Protein AF-A0A820V576-F1 (afdb_monomer)

Foldseek 3Di:
DADPVRDPDPDPDDDADPPGDDDDDDDDPPDDDDDDQPCPVVVDPCCVPPPVVVPHDRRNVVPPDDDWDKDKDLFKDWDFDDCPDQFKHWDWDWDDPVAFTKIFIFTNCAPVDPFFDKWKKFKLFWFWFAQDFDPPVVLVVVLVVLLVVVVVVVVVVVVVVPDDDDDDDDDDDDDDDDDDDDDDDDDDDDDDDDDDDDDDDDDDDDDDDDDDDDDDDDDDDDPPPPPPPDDDDDDDDDDDDDDDDDDDDDDDDDDDDDDDDDDDDDDDDDDDDDDDDDDDDDDDDDPPPPPPVVLVSLLSLVVSFQKAKKKKWFAQPFDLQFKKWDKFFLPQGFDDPVPCPPPVPPVVRKDKDWDFDADPVRHTPDIDIAIRTDIDRSVVQLVQDPDNPVLVVCCNRTKMKMWMAGSNNQKIWIATPRHTGPDIDHHHHRTIIITIMIGGANRRGGMMMGQDDDPSHAGNVCSRDVVCSVVSPSRNTDDPSIGMIIMDSIDMDIDDPDDFDWDWDQPDPVVGIDIDTDDDDDFDWDQDVRSRDIHTQLRCVVVVPVVVVLLVVLVVLLVVLPPNPQVSLVVVCVVQPPVNLVCLQPDPSHDDSNNVSSVSNVCSNAPVVQVVQQVVCVPPFAADPDPLLVVQDDCDPPDPPVCCVPCVPPRDDGDPVSRRGDGDDDDDVVVVVVVD

Mean predicted aligned error: 17.61 Å

pLDDT: mean 70.85, std 24.47, range [21.89, 95.94]

Sequence (676 aa):
MLDNYGNETSFDGLDIDEIGFVPAITSFSGQKARFNFGQDVHSLKYFTSCGLQEGYEPFCVNMSKNATFWYSNFIPRFIPIKSNSSSFEVIRIGASRDDPPLIKLQSRLFGTLEKVEFEFLRLSLPISCHDKFVPRQVTLERRQIVLNEYLESHAEKHNFIFLSKPTTPSSNEQTESSTTDKSQSDSANPLVKFTDQSTSRKSPLSIMSENKSNAKSSTKKFNSFFQSLLKEQQPPTKRMVKLNIDPNTTNINQQNQLQSALKPPIKPSNNTMTGKSTNENDTEFNDQQTNDYEDDDIRIINEHVHDYYYAIRILPGQNPRSVFIGWVTSRFKPINRQYDTTINKLTKLIRHCTITQTGDDGSIVESIRRQDAYMFCAADLLDNIIDKENVTRHVVNGLLIGCLCDVSTGQLTFYVNGKESTQKFQVEPSTKLYPAVFVEPTVKEVLQFELGRIKNCLPLTAALFPSLIREERFIPQLPSRLHLQSLVHCHWSRVPNTNIRCQQLKLSDIRGWSVFVEDPVQMQAVYIPEEDQCTDILSLVESEDILNFCSNTLRLYNALCAQGNNRVSHEICKFVDEKQLMYCVKNAYLCGPIRIGVYDLLIALHFETHIKARSLTSTEFIIPLSDALQKSVLLHPKISIEQQQILSTSTYIPAMEQFLAVRPKLIKDEEYVNDN

Solvent-accessible surface area (backbone atoms only — not comparable to full-atom values): 43901 Å² total; per-residue (Å²): 120,62,52,102,85,67,42,70,72,88,77,79,89,76,82,80,56,100,81,70,90,75,97,79,86,88,81,61,94,92,66,85,87,86,89,80,54,26,60,52,65,87,77,44,90,61,41,79,80,53,35,55,82,76,70,56,77,52,84,27,56,89,45,96,61,82,86,81,51,72,43,82,35,68,69,45,44,74,41,74,69,48,91,85,47,74,56,49,46,80,47,79,44,70,56,54,98,90,42,57,12,31,43,38,38,31,41,61,47,59,88,78,51,100,71,66,70,76,43,49,35,32,45,53,59,47,46,69,26,36,79,64,65,48,60,66,66,60,52,52,50,52,50,51,50,55,52,48,55,48,54,50,59,50,53,56,58,58,64,71,69,78,80,84,82,89,82,84,88,84,85,88,83,88,83,91,77,91,79,90,80,89,77,89,79,90,84,85,87,86,86,91,79,91,77,89,88,80,89,84,88,83,86,87,85,91,85,89,83,90,88,89,84,89,87,82,88,83,92,86,89,82,87,82,72,83,84,78,81,82,84,88,88,84,84,88,79,91,76,87,81,83,84,83,84,86,84,89,81,81,89,87,80,88,81,89,84,89,85,80,92,84,85,87,89,80,86,86,78,90,83,89,82,89,80,91,80,92,82,90,81,91,77,93,74,92,84,81,78,77,64,64,66,61,55,56,60,47,55,66,51,50,82,72,52,53,36,32,24,38,31,36,37,37,33,66,80,37,57,44,79,42,31,31,46,40,36,30,34,73,76,55,58,67,83,80,61,97,81,64,88,70,74,87,47,62,74,74,62,47,54,70,50,76,52,67,48,58,48,99,86,66,49,79,79,46,76,49,66,46,61,30,53,56,62,45,43,48,41,61,60,58,70,73,46,90,65,60,77,69,54,60,66,45,41,75,82,20,46,41,41,35,42,36,38,28,32,44,58,28,40,36,42,36,24,52,77,86,43,80,51,92,66,68,47,67,57,63,60,56,40,49,37,19,54,29,41,36,36,41,68,73,30,45,56,35,36,30,41,33,43,38,71,55,93,99,43,42,30,44,62,47,75,69,31,66,65,48,62,73,67,74,54,85,66,59,64,75,56,86,84,61,43,58,20,38,59,39,55,64,44,85,40,69,53,74,94,73,76,76,61,73,49,78,44,78,76,42,93,85,75,37,71,48,74,51,68,85,66,87,81,88,83,63,65,47,73,39,80,64,64,68,45,73,42,52,59,70,51,34,78,81,38,59,70,60,40,51,50,53,29,51,50,34,48,48,52,28,64,61,18,48,97,59,35,59,74,53,29,59,58,48,44,77,77,54,43,69,69,57,53,52,48,56,73,70,41,85,75,56,53,68,62,51,50,53,29,52,53,51,30,53,37,35,62,74,40,44,54,59,50,50,56,45,58,71,47,62,86,56,83,48,65,72,96,45,79,63,52,82,74,53,71,55,100,60,76,94,65,61,81,86,52,56,82,78,45,82,79,64,84,80,82,81,58,78,89,56,60,68,54,68,70,84,77,88,81,57,72,78,54,59,68,74,77,106

Nearest PDB structures (foldseek):
  8uxm-assembly1_B  TM=9.440E-01  e=7.535E-42  Homo sapiens
  8uxc-assembly1_A  TM=9.413E-01  e=1.300E-41  Homo sapiens
  8uxf-assembly1_A  TM=9.386E-01  e=2.125E-41  Homo sapiens
  7u9t-assembly1_D  TM=9.395E-01  e=4.562E-41  Homo sapiens
  8sep-assembly1_B  TM=9.283E-01  e=5.993E-41  Oryctolagus cuniculus

Structure (mmCIF, N/CA/C/O backbone):
data_AF-A0A820V576-F1
#
_entry.id   AF-A0A820V576-F1
#
loop_
_atom_site.group_PDB
_atom_site.id
_atom_site.type_symbol
_atom_site.label_atom_id
_atom_site.label_alt_id
_atom_site.label_comp_id
_atom_site.label_asym_id
_atom_site.label_entity_id
_atom_site.label_seq_id
_atom_site.pdbx_PDB_ins_code
_atom_site.Cartn_x
_atom_site.Cartn_y
_atom_site.Cartn_z
_atom_site.occupancy
_atom_site.B_iso_or_equiv
_atom_site.auth_seq_id
_atom_site.auth_comp_id
_atom_site.auth_asym_id
_atom_site.auth_atom_id
_atom_site.pdbx_PDB_model_num
ATOM 1 N N . MET A 1 1 ? -37.479 22.098 -8.803 1.00 82.94 1 MET A N 1
ATOM 2 C CA . MET A 1 1 ? -37.045 22.407 -10.187 1.00 82.94 1 MET A CA 1
ATOM 3 C C . MET A 1 1 ? -37.990 21.665 -11.104 1.00 82.94 1 MET A C 1
ATOM 5 O O . MET A 1 1 ? -38.432 20.602 -10.699 1.00 82.94 1 MET A O 1
ATOM 9 N N . LEU A 1 2 ? -38.313 22.222 -12.266 1.00 91.62 2 LEU A N 1
ATOM 10 C CA . LEU A 1 2 ? -39.186 21.570 -13.240 1.00 91.62 2 LEU A CA 1
ATOM 11 C C . LEU A 1 2 ? -38.383 21.288 -14.507 1.00 91.62 2 LEU A C 1
ATOM 13 O O . LEU A 1 2 ? -37.490 22.073 -14.845 1.00 91.62 2 LEU A O 1
ATOM 17 N N . ASP A 1 3 ? -38.681 20.182 -15.180 1.00 90.31 3 ASP A N 1
ATOM 18 C CA . ASP A 1 3 ? -38.164 19.935 -16.524 1.00 90.31 3 ASP A CA 1
ATOM 19 C C . ASP A 1 3 ? -38.818 20.885 -17.552 1.00 90.31 3 ASP A C 1
ATOM 21 O O . ASP A 1 3 ? -39.698 21.693 -17.236 1.00 90.31 3 ASP A O 1
ATOM 25 N N . ASN A 1 4 ? -38.401 20.788 -18.816 1.00 91.81 4 ASN A N 1
ATOM 2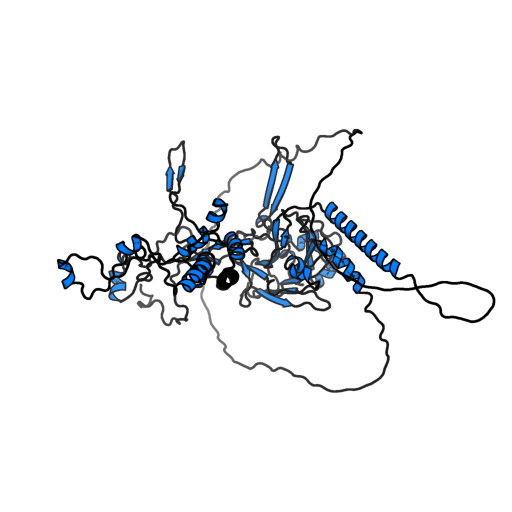6 C CA . ASN A 1 4 ? -38.972 21.603 -19.894 1.00 91.81 4 ASN A CA 1
ATOM 27 C C . ASN A 1 4 ? -40.466 21.312 -20.157 1.00 91.81 4 ASN A C 1
ATOM 29 O O . ASN A 1 4 ? -41.111 22.084 -20.864 1.00 91.81 4 ASN A O 1
ATOM 33 N N . TYR A 1 5 ? -41.003 20.216 -19.615 1.00 89.62 5 TYR A N 1
ATOM 34 C CA . TYR A 1 5 ? -42.398 19.794 -19.732 1.00 89.62 5 TYR A CA 1
ATOM 35 C C . TYR A 1 5 ? -43.234 20.143 -18.489 1.00 89.62 5 TYR A C 1
ATOM 37 O O . TYR A 1 5 ? -44.443 19.928 -18.495 1.00 89.62 5 TYR A O 1
ATOM 45 N N . GLY A 1 6 ? -42.622 20.725 -17.452 1.00 91.44 6 GLY A N 1
ATOM 46 C CA . GLY A 1 6 ? -43.287 21.078 -16.201 1.00 91.44 6 GLY A CA 1
ATOM 47 C C . GLY A 1 6 ? -43.384 19.939 -15.180 1.00 91.44 6 GLY A C 1
ATOM 48 O O . GLY A 1 6 ? -44.109 20.093 -14.202 1.00 91.44 6 GLY A O 1
ATOM 49 N N . ASN A 1 7 ? -42.674 18.824 -15.369 1.00 89.62 7 ASN A N 1
ATOM 50 C CA . ASN A 1 7 ? -42.642 17.718 -14.413 1.00 89.62 7 ASN A CA 1
ATOM 51 C C . ASN A 1 7 ? -41.648 17.986 -13.276 1.00 89.62 7 ASN A C 1
ATOM 53 O O . ASN A 1 7 ? -40.548 18.500 -13.492 1.00 89.62 7 ASN A O 1
ATOM 57 N N . GLU A 1 8 ? -42.020 17.573 -12.064 1.00 89.00 8 GLU A N 1
ATOM 58 C CA . GLU A 1 8 ? -41.170 17.641 -10.865 1.00 89.00 8 GLU A CA 1
ATOM 59 C C . GLU A 1 8 ? -40.175 16.468 -10.778 1.00 89.00 8 GLU A C 1
ATOM 61 O O . GLU A 1 8 ? -39.090 16.598 -10.206 1.00 89.00 8 GLU A O 1
ATOM 66 N N . THR A 1 9 ? -40.511 15.327 -11.384 1.00 88.00 9 THR A N 1
ATOM 67 C CA . THR A 1 9 ? -39.683 14.116 -11.410 1.00 88.00 9 THR A CA 1
ATOM 68 C C . THR A 1 9 ? -38.524 14.273 -12.389 1.00 88.00 9 THR A C 1
ATOM 70 O O . THR A 1 9 ? -38.716 14.254 -13.602 1.00 88.00 9 THR A O 1
ATOM 73 N N . SER A 1 10 ? -37.302 14.409 -11.866 1.00 87.38 10 SER A N 1
ATOM 74 C CA . SER A 1 10 ? -36.096 14.536 -12.705 1.00 87.38 10 SER A CA 1
ATOM 75 C C . SER A 1 10 ? -35.637 13.205 -13.310 1.00 87.38 10 SER A C 1
ATOM 77 O O . SER A 1 10 ? -35.085 13.190 -14.406 1.00 87.38 10 SER A O 1
ATOM 79 N N . PHE A 1 11 ? -35.855 12.098 -12.598 1.00 88.12 11 PHE A N 1
ATOM 80 C CA . PHE A 1 11 ? -35.521 10.741 -13.028 1.00 88.12 11 PHE 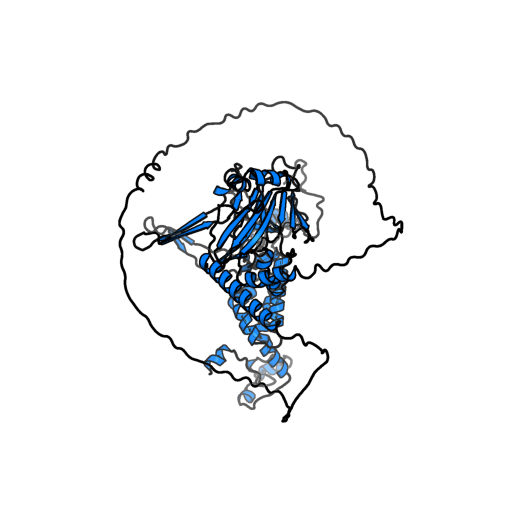A CA 1
ATOM 81 C C . PHE A 1 11 ? -36.650 9.801 -12.591 1.00 88.12 11 PHE A C 1
ATOM 83 O O . PHE A 1 11 ? -37.148 9.941 -11.474 1.00 88.12 11 PHE A O 1
ATOM 90 N N . ASP A 1 12 ? -37.035 8.863 -13.455 1.00 85.12 12 ASP A N 1
ATOM 91 C CA . ASP A 1 12 ? -38.032 7.819 -13.188 1.00 85.12 12 ASP A CA 1
ATOM 92 C C . ASP A 1 12 ? -37.556 6.489 -13.802 1.00 85.12 12 ASP A C 1
ATOM 94 O O . ASP A 1 12 ? -36.749 6.495 -14.734 1.00 85.12 12 ASP A O 1
ATOM 98 N N . GLY A 1 13 ? -38.016 5.357 -13.262 1.00 84.25 13 GLY A N 1
ATOM 99 C CA . GLY A 1 13 ? -37.659 4.016 -13.744 1.00 84.25 13 GLY A CA 1
ATOM 100 C C . GLY A 1 13 ? -36.211 3.592 -13.470 1.00 84.25 13 GLY A C 1
ATOM 101 O O . GLY A 1 13 ? -35.621 2.883 -14.280 1.00 84.25 13 GLY A O 1
ATOM 102 N N . LEU A 1 14 ? -35.615 4.050 -12.363 1.00 83.06 14 LEU A N 1
ATOM 103 C CA . LEU A 1 14 ? -34.275 3.619 -11.956 1.00 83.06 14 LEU A CA 1
ATOM 104 C C . LEU A 1 14 ? -34.316 2.189 -11.407 1.00 83.06 14 LEU A C 1
ATOM 106 O O . LEU A 1 14 ? -35.020 1.922 -10.430 1.00 83.06 14 LEU A O 1
ATOM 110 N N . ASP A 1 15 ? -33.516 1.301 -11.993 1.00 81.50 15 ASP A N 1
ATOM 111 C CA . ASP A 1 15 ? -33.280 -0.033 -11.447 1.00 81.50 15 ASP A CA 1
ATOM 112 C C . ASP A 1 15 ? -32.506 0.102 -10.130 1.00 81.50 15 ASP A C 1
ATOM 114 O O . ASP A 1 15 ? -31.374 0.591 -10.084 1.00 81.50 15 ASP A O 1
ATOM 118 N N . ILE A 1 16 ? -33.149 -0.279 -9.028 1.00 78.00 16 ILE A N 1
ATOM 119 C CA . ILE A 1 16 ? -32.513 -0.300 -7.714 1.00 78.00 16 ILE A CA 1
ATOM 120 C C . ILE A 1 16 ? -31.730 -1.609 -7.624 1.00 78.00 16 ILE A C 1
ATOM 122 O O . ILE A 1 16 ? -32.269 -2.638 -7.216 1.00 78.00 16 ILE A O 1
ATOM 126 N N . ASP A 1 17 ? -30.460 -1.570 -8.020 1.00 71.06 17 ASP A N 1
ATOM 127 C CA . ASP A 1 17 ? -29.518 -2.647 -7.715 1.00 71.06 17 ASP A CA 1
ATOM 128 C C . ASP A 1 17 ? -29.365 -2.804 -6.186 1.00 71.06 17 ASP A C 1
ATOM 130 O O . ASP A 1 17 ? -29.556 -1.853 -5.421 1.00 71.06 17 ASP A O 1
ATOM 134 N N . GLU A 1 18 ? -28.942 -3.988 -5.723 1.00 64.75 18 GLU A N 1
ATOM 135 C CA . GLU A 1 18 ? -28.775 -4.334 -4.293 1.00 64.75 18 GLU A CA 1
ATOM 136 C C . GLU A 1 18 ? -27.846 -3.380 -3.498 1.00 64.75 18 GLU A C 1
ATOM 138 O O . GLU A 1 18 ? -27.818 -3.416 -2.269 1.00 64.75 18 GLU A O 1
ATOM 143 N N . ILE A 1 19 ? -27.084 -2.519 -4.181 1.00 70.12 19 ILE A N 1
ATOM 144 C CA . ILE A 1 19 ? -25.998 -1.693 -3.628 1.00 70.12 19 ILE A CA 1
ATOM 145 C C . ILE A 1 19 ? -26.483 -0.290 -3.189 1.00 70.12 19 ILE A C 1
ATOM 147 O O . ILE A 1 19 ? -25.833 0.359 -2.367 1.00 70.12 19 ILE A O 1
ATOM 151 N N . GLY A 1 20 ? -27.652 0.168 -3.656 1.00 84.31 20 GLY A N 1
ATOM 152 C CA . GLY A 1 20 ? -28.227 1.472 -3.291 1.00 84.31 20 GLY A CA 1
ATOM 153 C C . GLY A 1 20 ? -27.478 2.694 -3.855 1.00 84.31 20 GLY A C 1
ATOM 154 O O . GLY A 1 20 ? -26.559 2.577 -4.663 1.00 84.31 20 GLY A O 1
ATOM 155 N N . PHE A 1 21 ? -27.885 3.901 -3.438 1.00 87.69 21 PHE A N 1
ATOM 156 C CA . PHE A 1 21 ? -27.331 5.173 -3.927 1.00 87.69 21 PHE A CA 1
ATOM 157 C C . PHE A 1 21 ? -26.520 5.907 -2.853 1.00 87.69 21 PHE A C 1
ATOM 159 O O . PHE A 1 21 ? -26.910 5.959 -1.686 1.00 87.69 21 PHE A O 1
ATOM 166 N N . VAL A 1 22 ? -25.421 6.547 -3.265 1.00 89.00 22 VAL A N 1
ATOM 167 C CA . VAL A 1 22 ? -24.575 7.382 -2.397 1.00 89.00 22 VAL A CA 1
ATOM 168 C C . VAL A 1 22 ? -24.539 8.817 -2.935 1.00 89.00 22 VAL A C 1
ATOM 170 O O . VAL A 1 22 ? -24.369 9.004 -4.142 1.00 89.00 22 VAL A O 1
ATOM 173 N N . PRO A 1 23 ? -24.657 9.850 -2.077 1.00 91.75 23 PRO A N 1
ATOM 174 C CA . PRO A 1 23 ? -24.503 11.234 -2.510 1.00 91.75 23 PRO A CA 1
ATOM 175 C C . PRO A 1 23 ? -23.112 11.489 -3.109 1.00 91.75 23 PRO A C 1
ATOM 177 O O . PRO A 1 23 ? -22.096 11.330 -2.432 1.00 91.75 23 PRO A O 1
ATOM 180 N N . ALA A 1 24 ? -23.069 11.935 -4.363 1.00 92.00 24 ALA A N 1
ATOM 181 C CA . ALA A 1 24 ? -21.835 12.245 -5.079 1.00 92.00 24 ALA A CA 1
ATOM 182 C C . ALA A 1 24 ? -21.803 13.713 -5.519 1.00 92.00 24 ALA A C 1
ATOM 184 O O . ALA A 1 24 ? -22.835 14.318 -5.809 1.00 92.00 24 ALA A O 1
ATOM 185 N N . ILE A 1 25 ? -20.602 14.292 -5.588 1.00 90.88 25 ILE A N 1
ATOM 186 C CA . ILE A 1 25 ? -20.394 15.634 -6.132 1.00 90.88 25 ILE A CA 1
ATOM 187 C C . ILE A 1 25 ? -19.070 15.730 -6.884 1.00 90.88 25 ILE A C 1
ATOM 189 O O . ILE A 1 25 ? -18.063 15.140 -6.496 1.00 90.88 25 ILE A O 1
ATOM 193 N N . THR A 1 26 ? -19.063 16.541 -7.937 1.00 92.12 26 THR A N 1
ATOM 194 C CA . THR A 1 26 ? -17.856 16.968 -8.642 1.00 92.12 26 THR A CA 1
ATOM 195 C C . THR A 1 26 ? -17.697 18.478 -8.491 1.00 92.12 26 THR A C 1
ATOM 197 O O . THR A 1 26 ? -18.644 19.230 -8.698 1.00 92.12 26 THR A O 1
ATOM 200 N N . SER A 1 27 ? -16.499 18.924 -8.114 1.00 89.38 27 SER A N 1
ATOM 201 C CA . SER A 1 27 ? -16.153 20.342 -7.968 1.00 89.38 27 SER A CA 1
ATOM 202 C C . SER A 1 27 ? -15.006 20.683 -8.909 1.00 89.38 27 SER A C 1
ATOM 204 O O . SER A 1 27 ? -14.040 19.928 -9.009 1.00 89.38 27 SER A O 1
ATOM 206 N N . PHE A 1 28 ? -15.082 21.842 -9.562 1.00 89.19 28 PHE A N 1
ATOM 207 C CA . PHE A 1 28 ? -14.022 22.334 -10.442 1.00 89.19 28 PHE A CA 1
ATOM 208 C C . PHE A 1 28 ? -13.021 23.222 -9.695 1.00 89.19 28 PHE A C 1
ATOM 210 O O . PHE A 1 28 ? -13.239 23.636 -8.552 1.00 89.19 28 PHE A O 1
ATOM 217 N N . SER A 1 29 ? -11.899 23.518 -10.355 1.00 89.69 29 SER A N 1
ATOM 218 C CA . SER A 1 29 ? -10.821 24.335 -9.793 1.00 89.69 29 SER A CA 1
ATOM 219 C C . SER A 1 29 ? -11.336 25.692 -9.297 1.00 89.69 29 SER A C 1
ATOM 221 O O . SER A 1 29 ? -12.000 26.424 -10.027 1.00 89.69 29 SER A O 1
ATOM 223 N N . GLY A 1 30 ? -11.032 26.021 -8.039 1.00 92.38 30 GLY A N 1
ATOM 224 C CA . GLY A 1 30 ? -11.414 27.286 -7.402 1.00 92.38 30 GLY A CA 1
ATOM 225 C C . GLY A 1 30 ? -12.833 27.338 -6.821 1.00 92.38 30 GLY A C 1
ATOM 226 O O . GLY A 1 30 ? -13.154 28.302 -6.125 1.00 92.38 30 GLY A O 1
ATOM 227 N N . GLN A 1 31 ? -13.669 26.320 -7.041 1.00 94.75 31 GLN A N 1
ATOM 228 C CA . GLN A 1 31 ? -14.997 26.253 -6.432 1.00 94.75 31 GLN A CA 1
ATOM 229 C C . GLN A 1 31 ? -14.912 25.844 -4.957 1.00 94.75 31 GLN A C 1
ATOM 231 O O . GLN A 1 31 ? -14.046 25.072 -4.543 1.00 94.75 31 GLN A O 1
ATOM 236 N N . LYS A 1 32 ? -15.823 26.387 -4.146 1.00 92.69 32 LYS A N 1
ATOM 237 C CA . LYS A 1 32 ? -15.954 26.067 -2.723 1.00 92.69 32 LYS A CA 1
ATOM 238 C C . LYS A 1 32 ? -17.393 25.673 -2.443 1.00 92.69 32 LYS A C 1
ATOM 240 O O . LYS A 1 32 ? -18.310 26.414 -2.786 1.00 92.69 32 LYS A O 1
ATOM 245 N N . ALA A 1 33 ? -17.570 24.539 -1.782 1.00 90.25 33 ALA A N 1
ATOM 246 C CA . ALA A 1 33 ? -18.868 24.035 -1.368 1.00 90.25 33 ALA A CA 1
ATOM 247 C C . ALA A 1 33 ? -18.826 23.642 0.112 1.00 90.25 33 ALA A C 1
ATOM 249 O O . ALA A 1 33 ? -17.780 23.253 0.636 1.00 90.25 33 ALA A O 1
ATOM 250 N N . ARG A 1 34 ? -19.971 23.762 0.789 1.00 90.69 34 ARG A N 1
ATOM 251 C CA . ARG A 1 34 ? -20.174 23.267 2.152 1.00 90.69 34 ARG A CA 1
ATOM 252 C C . ARG A 1 34 ? -21.275 22.223 2.116 1.00 90.69 34 ARG A C 1
ATOM 254 O O . ARG A 1 34 ? -22.391 22.531 1.709 1.00 90.69 34 ARG A O 1
ATOM 261 N N . PHE A 1 35 ? -20.957 21.023 2.580 1.00 89.00 35 PHE A N 1
ATOM 262 C CA . PHE A 1 35 ? -21.889 19.904 2.601 1.00 89.00 35 PHE A CA 1
ATOM 263 C C . PHE A 1 35 ? -22.555 19.777 3.962 1.00 89.00 35 PHE A C 1
ATOM 265 O O . PHE A 1 35 ? -21.909 19.946 4.998 1.00 89.00 35 PHE A O 1
ATOM 272 N N . ASN A 1 36 ? -23.852 19.493 3.943 1.00 92.44 36 ASN A N 1
ATOM 273 C CA . ASN A 1 36 ? -24.643 19.240 5.132 1.00 92.44 36 ASN A CA 1
ATOM 274 C C . ASN A 1 36 ? -25.590 18.067 4.862 1.00 92.44 36 ASN A C 1
ATOM 276 O O . ASN A 1 36 ? -26.509 18.198 4.061 1.00 92.44 36 ASN A O 1
ATOM 280 N N . PHE A 1 37 ? -25.349 16.941 5.533 1.00 92.06 37 PHE A N 1
ATOM 281 C CA . PHE A 1 37 ? -26.146 15.714 5.406 1.00 92.06 37 PHE A CA 1
ATOM 282 C C . PHE A 1 37 ? -27.248 15.603 6.466 1.00 92.06 37 PHE A C 1
ATOM 284 O O . PHE A 1 37 ? -27.888 14.563 6.584 1.00 92.06 37 PHE A O 1
ATOM 291 N N . GLY A 1 38 ? -27.469 16.663 7.250 1.00 91.69 38 GLY A N 1
ATOM 292 C CA . GLY A 1 38 ? -28.553 16.711 8.227 1.00 91.69 38 GLY A CA 1
ATOM 293 C C . GLY A 1 38 ? -28.302 15.883 9.483 1.00 91.69 38 GLY A C 1
ATOM 294 O O . GLY A 1 38 ? -29.246 15.338 10.037 1.00 91.69 38 GLY A O 1
ATOM 295 N N . GLN A 1 39 ? -27.044 15.795 9.934 1.00 91.75 39 GLN A N 1
ATOM 296 C CA . GLN A 1 39 ? -26.726 15.244 11.260 1.00 91.75 39 GLN A CA 1
ATOM 297 C C . GLN A 1 39 ? -27.325 16.114 12.376 1.00 91.75 39 GLN A C 1
ATOM 299 O O . GLN A 1 39 ? -27.797 15.606 13.384 1.00 91.75 39 GLN A O 1
ATOM 304 N N . ASP A 1 40 ? -27.334 17.433 12.168 1.00 91.56 40 ASP A N 1
ATOM 305 C CA . ASP A 1 40 ? -28.150 18.368 12.936 1.00 91.56 40 ASP A CA 1
ATOM 306 C C . ASP A 1 40 ? -29.284 18.873 12.039 1.00 91.56 40 ASP A C 1
ATOM 308 O O . ASP A 1 40 ? -29.039 19.583 11.058 1.00 91.56 40 ASP A O 1
ATOM 312 N N . VAL A 1 41 ? -30.526 18.521 12.366 1.00 89.62 41 VAL A N 1
ATOM 313 C CA . VAL A 1 41 ? -31.709 18.916 11.588 1.00 89.62 41 VAL A CA 1
ATOM 314 C C . VAL A 1 41 ? -31.876 20.439 11.572 1.00 89.62 41 VAL A C 1
ATOM 316 O O . VAL A 1 41 ? -32.280 21.000 10.555 1.00 89.62 41 VAL A O 1
ATOM 319 N N . HIS A 1 42 ? -31.480 21.140 12.640 1.00 90.25 42 HIS A N 1
ATOM 320 C CA . HIS A 1 42 ? -31.589 22.601 12.721 1.00 90.25 42 HIS A CA 1
ATOM 321 C C . HIS A 1 42 ? -30.625 23.329 11.783 1.00 90.25 42 HIS A C 1
ATOM 323 O O . HIS A 1 42 ? -30.854 24.478 11.405 1.00 90.25 42 HIS A O 1
ATOM 329 N N . SER A 1 43 ? -29.555 22.658 11.361 1.00 92.50 43 SER A N 1
ATOM 330 C CA . SER A 1 43 ? -28.600 23.213 10.407 1.00 92.50 43 SER A CA 1
ATOM 331 C C . SER A 1 43 ? -29.120 23.217 8.957 1.00 92.50 43 SER A C 1
ATOM 333 O O . SER A 1 43 ? -28.517 23.858 8.085 1.00 92.50 43 SER A O 1
ATOM 335 N N . LEU A 1 44 ? -30.232 22.521 8.673 1.00 93.31 44 LEU A N 1
ATOM 336 C CA . LEU A 1 44 ? -30.856 22.456 7.352 1.00 93.31 44 LEU A CA 1
ATOM 337 C C . LEU A 1 44 ? -31.780 23.659 7.121 1.00 93.31 44 LEU A C 1
ATOM 339 O O . LEU A 1 44 ? -32.840 23.783 7.725 1.00 93.31 44 LEU A O 1
ATOM 343 N N . LYS A 1 45 ? -31.406 24.532 6.181 1.00 91.62 45 LYS A N 1
ATOM 344 C CA . LYS A 1 45 ? -32.115 25.803 5.940 1.00 91.62 45 LYS A CA 1
ATOM 345 C C . LYS A 1 45 ? -33.514 25.658 5.332 1.00 91.62 45 LYS A C 1
ATOM 347 O O . LYS A 1 45 ? -34.367 26.489 5.612 1.00 91.62 45 LYS A O 1
ATOM 352 N N . TYR A 1 46 ? -33.726 24.653 4.481 1.00 91.62 46 TYR A N 1
ATOM 353 C CA . TYR A 1 46 ? -34.945 24.510 3.665 1.00 91.62 46 TYR A CA 1
ATOM 354 C C . TYR A 1 46 ? -35.702 23.196 3.917 1.00 91.62 46 TYR A C 1
ATOM 356 O O . TYR A 1 46 ? -36.683 22.903 3.240 1.00 91.62 46 TYR A O 1
ATOM 364 N N . PHE A 1 47 ? -35.262 22.389 4.888 1.00 93.94 47 PHE A N 1
ATOM 365 C CA . PHE A 1 47 ? -35.846 21.069 5.146 1.00 93.94 47 PHE A CA 1
ATOM 366 C C . PHE A 1 47 ? -37.280 21.147 5.685 1.00 93.94 47 PHE A C 1
ATOM 368 O O . PHE A 1 47 ? -38.131 20.363 5.280 1.00 93.94 47 PHE A O 1
ATOM 375 N N . THR A 1 48 ? -37.578 22.135 6.531 1.00 90.31 48 THR A N 1
ATOM 376 C CA . THR A 1 48 ? -38.927 22.350 7.081 1.00 90.31 48 THR A CA 1
ATOM 377 C C . THR A 1 48 ? -39.947 22.790 6.031 1.00 90.31 48 THR A C 1
ATOM 379 O O . THR A 1 48 ? -41.142 22.605 6.242 1.00 90.31 48 THR A O 1
ATOM 382 N N . SER A 1 49 ? -39.490 23.371 4.917 1.00 88.62 49 SER A N 1
ATOM 383 C CA . SER A 1 49 ? -40.357 23.901 3.861 1.00 88.62 49 SER A CA 1
ATOM 384 C C . SER A 1 49 ? -40.791 22.848 2.845 1.00 88.62 49 SER A C 1
ATOM 386 O O . SER A 1 49 ? -41.912 22.938 2.363 1.00 88.62 49 SER A O 1
ATOM 388 N N . CYS A 1 50 ? -39.928 21.882 2.516 1.00 87.00 50 CYS A N 1
ATOM 389 C CA . CYS A 1 50 ? -40.211 20.872 1.485 1.00 87.00 50 CYS A CA 1
ATOM 390 C C . CYS A 1 50 ? -40.134 19.447 2.052 1.00 87.00 50 CYS A C 1
ATOM 392 O O . CYS A 1 50 ? -41.113 18.715 2.046 1.00 87.00 50 CYS A O 1
ATOM 394 N N . GLY A 1 51 ? -38.993 19.074 2.643 1.00 89.25 51 GLY A N 1
ATOM 395 C CA . GLY A 1 51 ? -38.734 17.682 3.024 1.00 89.25 51 GLY A CA 1
ATOM 396 C C . GLY A 1 51 ? -39.607 17.155 4.165 1.00 89.25 51 GLY A C 1
ATOM 397 O O . GLY A 1 51 ? -40.092 16.031 4.094 1.00 89.25 51 GLY A O 1
ATOM 398 N N . LEU A 1 52 ? -39.839 17.958 5.209 1.00 90.88 52 LEU A N 1
ATOM 399 C CA . LEU A 1 52 ? -40.543 17.488 6.408 1.00 90.88 52 LEU A CA 1
ATOM 400 C C . LEU A 1 52 ? -42.024 17.173 6.149 1.00 90.88 52 LEU A C 1
ATOM 402 O O . LEU A 1 52 ? -42.549 16.213 6.702 1.00 90.88 52 LEU A O 1
ATOM 406 N N . GLN A 1 53 ? -42.699 17.983 5.328 1.00 89.31 53 GLN A N 1
ATOM 407 C CA . GLN A 1 53 ? -44.123 17.794 5.021 1.00 89.31 53 GLN A CA 1
ATOM 408 C C . GLN A 1 53 ? -44.349 16.603 4.084 1.00 89.31 53 GLN A C 1
ATOM 410 O O . GLN A 1 53 ? -45.362 15.920 4.192 1.00 89.31 53 GLN A O 1
ATOM 415 N N . GLU A 1 54 ? -43.382 16.341 3.206 1.00 91.94 54 GLU A N 1
ATOM 416 C CA . GLU A 1 54 ? -43.384 15.227 2.256 1.00 91.94 54 GLU A CA 1
ATOM 417 C C . GLU A 1 54 ? -42.901 13.902 2.883 1.00 91.94 54 GLU A C 1
ATOM 419 O O . GLU A 1 54 ? -42.986 12.854 2.250 1.00 91.94 54 GLU A O 1
ATOM 424 N N . GLY A 1 55 ? -42.425 13.924 4.135 1.00 93.25 55 GLY A N 1
ATOM 425 C CA . GLY A 1 55 ? -41.977 12.729 4.856 1.00 93.25 55 GLY A CA 1
ATOM 426 C C . GLY A 1 55 ? -40.547 12.280 4.531 1.00 93.25 55 GLY A C 1
ATOM 427 O O . GLY A 1 55 ? -40.203 11.128 4.785 1.00 93.25 55 GLY A O 1
ATOM 428 N N . TYR A 1 56 ? -39.702 13.162 3.989 1.00 93.69 56 TYR A N 1
ATOM 429 C CA . TYR A 1 56 ? -38.288 12.862 3.758 1.00 93.69 56 TYR A CA 1
ATOM 430 C C . TYR A 1 56 ? -37.482 12.866 5.059 1.00 93.69 56 TYR A C 1
ATOM 432 O O . TYR A 1 56 ? -37.630 13.752 5.902 1.00 93.69 56 TYR A O 1
ATOM 440 N N . GLU A 1 57 ? -36.536 11.935 5.168 1.00 92.94 57 GLU A N 1
ATOM 441 C CA . GLU A 1 57 ? -35.574 11.876 6.269 1.00 92.94 57 GLU A CA 1
ATOM 442 C C . GLU A 1 57 ? -34.179 12.351 5.821 1.00 92.94 57 GLU A C 1
ATOM 444 O O . GLU A 1 57 ? -33.703 11.961 4.749 1.00 92.94 57 GLU A O 1
ATOM 449 N N . PRO A 1 58 ? -33.478 13.186 6.615 1.00 93.12 58 PRO A N 1
ATOM 450 C CA . PRO A 1 58 ? -32.101 13.561 6.312 1.00 93.12 58 PRO A CA 1
ATOM 451 C C . PRO A 1 58 ? -31.137 12.371 6.393 1.00 93.12 58 PRO A C 1
ATOM 453 O O . PRO A 1 58 ? -31.224 11.546 7.298 1.00 93.12 58 PRO A O 1
ATOM 456 N N . PHE A 1 59 ? -30.139 12.341 5.505 1.00 92.62 59 PHE A N 1
ATOM 457 C CA . PHE A 1 59 ? -29.210 11.212 5.355 1.00 92.62 59 PHE A CA 1
ATOM 458 C C . PHE A 1 59 ? -28.489 10.806 6.655 1.00 92.62 59 PHE A C 1
ATOM 460 O O . PHE A 1 59 ? -28.344 9.621 6.943 1.00 92.62 59 PHE A O 1
ATOM 467 N N . CYS A 1 60 ? -28.055 11.777 7.464 1.00 94.00 60 CYS A N 1
ATOM 468 C CA . CYS A 1 60 ? -27.333 11.524 8.714 1.00 94.00 60 CYS A CA 1
ATOM 469 C C . CYS A 1 60 ? -28.193 11.656 9.982 1.00 94.00 60 CYS A C 1
ATOM 471 O O . CYS A 1 60 ? -27.618 11.745 11.065 1.00 94.00 60 CYS A O 1
ATOM 473 N N . VAL A 1 61 ? -29.531 11.672 9.893 1.00 93.25 61 VAL A N 1
ATOM 474 C CA . VAL A 1 61 ? -30.399 11.960 11.057 1.00 93.25 61 VAL A CA 1
ATOM 475 C C . VAL A 1 61 ? -30.201 10.971 12.213 1.00 93.25 61 VAL A C 1
ATOM 477 O O . VAL A 1 61 ? -30.143 11.367 13.374 1.00 93.25 61 VAL A O 1
ATOM 480 N N . ASN A 1 62 ? -30.000 9.692 11.889 1.00 92.88 62 ASN A N 1
ATOM 481 C CA . ASN A 1 62 ? -29.794 8.616 12.863 1.00 92.88 62 ASN A CA 1
ATOM 482 C C . ASN A 1 62 ? -28.305 8.305 13.111 1.00 92.88 62 ASN A C 1
ATOM 484 O O . ASN A 1 62 ? -27.969 7.333 13.792 1.00 92.88 62 ASN A O 1
ATOM 488 N N . MET A 1 63 ? -27.385 9.099 12.552 1.00 93.31 63 MET A N 1
ATOM 489 C CA . MET A 1 63 ? -25.948 8.869 12.692 1.00 93.31 63 MET A CA 1
ATOM 490 C C . MET A 1 63 ? -25.382 9.635 13.892 1.00 93.31 63 MET A C 1
ATOM 492 O O . MET A 1 63 ? -25.298 10.859 13.897 1.00 93.31 63 MET A O 1
ATOM 496 N N . SER A 1 64 ? -24.883 8.905 14.893 1.00 90.38 64 SER A N 1
ATOM 497 C CA . SER A 1 64 ? -24.139 9.499 16.019 1.00 90.38 64 SER A CA 1
ATOM 498 C C . SER A 1 64 ? -22.729 9.963 15.636 1.00 90.38 64 SER A C 1
ATOM 500 O O . SER A 1 64 ? -22.092 10.718 16.370 1.00 90.38 64 SER A O 1
ATOM 502 N N . LYS A 1 65 ? -22.226 9.505 14.486 1.00 89.75 65 LYS A N 1
ATOM 503 C CA . LYS A 1 65 ? -20.886 9.786 13.967 1.00 89.75 65 LYS A CA 1
ATOM 504 C C . LYS A 1 65 ? -20.981 10.624 12.703 1.00 89.75 65 LYS A C 1
ATOM 506 O O . LYS A 1 65 ? -21.935 10.504 11.941 1.00 89.75 65 LYS A O 1
ATOM 511 N N . ASN A 1 66 ? -19.948 11.419 12.456 1.00 89.44 66 ASN A N 1
ATOM 512 C CA . ASN A 1 66 ? -19.867 12.205 11.233 1.00 89.44 66 ASN A CA 1
ATOM 513 C C . ASN A 1 66 ? -19.701 11.266 10.032 1.00 89.44 66 ASN A C 1
ATOM 515 O O . ASN A 1 66 ? -18.937 10.297 10.095 1.00 89.44 66 ASN A O 1
ATOM 519 N N . ALA A 1 67 ? -20.385 11.583 8.932 1.00 90.19 67 ALA A N 1
ATOM 520 C CA . ALA A 1 67 ? -20.229 10.852 7.683 1.00 90.19 67 ALA A CA 1
ATOM 521 C C . ALA A 1 67 ? -18.783 10.945 7.176 1.00 90.19 67 ALA A C 1
ATOM 523 O O . ALA A 1 67 ? -18.157 12.008 7.202 1.00 90.19 67 ALA A O 1
ATOM 524 N N . THR A 1 68 ? -18.254 9.815 6.717 1.00 91.38 68 THR A N 1
ATOM 525 C CA . THR A 1 68 ? -16.914 9.725 6.136 1.00 91.38 68 THR A CA 1
ATOM 526 C C . THR A 1 68 ? -16.965 10.043 4.651 1.00 91.38 68 THR A C 1
ATOM 528 O O . THR A 1 68 ? -17.814 9.513 3.939 1.00 91.38 68 THR A O 1
ATOM 531 N N . PHE A 1 69 ? -16.026 10.857 4.180 1.00 91.94 69 PHE A N 1
ATOM 532 C CA . PHE A 1 69 ? -15.940 11.241 2.775 1.00 91.94 69 PHE A CA 1
ATOM 533 C C . PHE A 1 69 ? -14.858 10.461 2.043 1.00 91.94 69 PHE A C 1
ATOM 535 O O . PHE A 1 69 ? -13.829 10.103 2.621 1.00 91.94 69 PHE A O 1
ATOM 542 N N . TRP A 1 70 ? -15.074 10.296 0.745 1.00 93.06 70 TRP A N 1
ATOM 543 C CA . TRP A 1 70 ? -14.099 9.782 -0.203 1.00 93.06 70 TRP A CA 1
ATOM 544 C C . TRP A 1 70 ? -13.873 10.820 -1.292 1.00 93.06 70 TRP A C 1
ATOM 546 O O . TRP A 1 70 ? -14.785 11.565 -1.655 1.00 93.06 70 TRP A O 1
ATOM 556 N N . TYR A 1 71 ? -12.644 10.901 -1.786 1.00 92.94 71 TYR A N 1
ATOM 557 C CA . TYR A 1 71 ? -12.285 11.801 -2.870 1.00 92.94 71 TYR A CA 1
ATOM 558 C C . TYR A 1 71 ? -11.466 11.070 -3.928 1.00 92.94 71 TYR A C 1
ATOM 560 O O . TYR A 1 71 ? -10.755 10.105 -3.640 1.00 92.94 71 TYR A O 1
ATOM 568 N N . SER A 1 72 ? -11.555 11.566 -5.158 1.00 92.31 72 SER A N 1
ATOM 569 C CA . SER A 1 72 ? -10.703 11.144 -6.261 1.00 92.31 72 SER A CA 1
ATOM 570 C C . SER A 1 72 ? -9.282 11.665 -6.034 1.00 92.31 72 SER A C 1
ATOM 572 O O . SER A 1 72 ? -9.018 12.867 -6.136 1.00 92.31 72 SER A O 1
ATOM 574 N N . ASN A 1 73 ? -8.366 10.767 -5.698 1.00 90.19 73 ASN A N 1
ATOM 575 C CA . ASN A 1 73 ? -6.956 11.060 -5.533 1.00 90.19 73 ASN A CA 1
ATOM 576 C C . ASN A 1 73 ? -6.229 10.907 -6.871 1.00 90.19 73 ASN A C 1
ATOM 578 O O . ASN A 1 73 ? -6.243 9.843 -7.484 1.00 90.19 73 ASN A O 1
ATOM 582 N N . PHE A 1 74 ? -5.571 11.982 -7.301 1.00 88.56 74 PHE A N 1
ATOM 583 C CA . PHE A 1 74 ? -4.839 12.058 -8.568 1.00 88.56 74 PHE A CA 1
ATOM 584 C C . PHE A 1 74 ? -3.359 11.665 -8.441 1.00 88.56 74 PHE A C 1
ATOM 586 O O . PHE A 1 74 ? -2.564 11.894 -9.353 1.00 88.56 74 PHE A O 1
ATOM 593 N N . ILE A 1 75 ? -2.951 11.126 -7.288 1.00 87.75 75 ILE A N 1
ATOM 594 C CA . ILE A 1 75 ? -1.623 10.540 -7.132 1.00 87.75 75 ILE A CA 1
ATOM 595 C C . ILE A 1 75 ? -1.634 9.187 -7.852 1.00 87.75 75 ILE A C 1
ATOM 597 O O . ILE A 1 75 ? -2.386 8.301 -7.452 1.00 87.75 75 ILE A O 1
ATOM 601 N N . PRO A 1 76 ? -0.807 8.993 -8.891 1.00 88.00 76 PRO A N 1
ATOM 602 C CA . PRO A 1 76 ? -0.848 7.766 -9.665 1.00 88.00 76 PRO A CA 1
ATOM 603 C C . PRO A 1 76 ? -0.355 6.576 -8.832 1.00 88.00 76 PRO A C 1
ATOM 605 O O . PRO A 1 76 ? 0.632 6.685 -8.092 1.00 88.00 76 PRO A O 1
ATOM 608 N N . ARG A 1 77 ? -1.033 5.436 -8.974 1.00 88.69 77 ARG A N 1
ATOM 609 C CA . ARG A 1 77 ? -0.716 4.180 -8.282 1.00 88.69 77 ARG A CA 1
ATOM 610 C C . ARG A 1 77 ? -0.795 3.016 -9.262 1.00 88.69 77 ARG A C 1
ATOM 612 O O . ARG A 1 77 ? -1.662 2.984 -10.127 1.00 88.69 77 ARG A O 1
ATOM 619 N N . PHE A 1 78 ? 0.110 2.056 -9.124 1.00 90.81 78 PHE A N 1
ATOM 620 C CA . PHE A 1 78 ? 0.045 0.813 -9.885 1.00 90.81 78 PHE A CA 1
ATOM 621 C C . PHE A 1 78 ? -1.014 -0.113 -9.291 1.00 90.81 78 PHE A C 1
ATOM 623 O O . PHE A 1 78 ? -1.017 -0.349 -8.085 1.00 90.81 78 PHE A O 1
ATOM 630 N N . ILE A 1 79 ? -1.904 -0.619 -10.140 1.00 88.69 79 ILE A N 1
ATOM 631 C CA . ILE A 1 79 ? -3.009 -1.502 -9.767 1.00 88.69 79 ILE A CA 1
ATOM 632 C C . ILE A 1 79 ? -2.950 -2.754 -10.658 1.00 88.69 79 ILE A C 1
ATOM 634 O O . ILE A 1 79 ? -2.629 -2.641 -11.846 1.00 88.69 79 ILE A O 1
ATOM 638 N N . PRO A 1 80 ? -3.235 -3.956 -10.124 1.00 89.00 80 PRO A N 1
ATOM 639 C CA . PRO A 1 80 ? -3.297 -5.178 -10.922 1.00 89.00 80 PRO A CA 1
ATOM 640 C C . PRO A 1 80 ? -4.279 -5.054 -12.094 1.00 89.00 80 PRO A C 1
ATOM 642 O O . PRO A 1 80 ? -5.409 -4.591 -11.923 1.00 89.00 80 PRO A O 1
ATOM 645 N N . ILE A 1 81 ? -3.870 -5.509 -13.280 1.00 86.00 81 ILE A N 1
ATOM 646 C CA . ILE A 1 81 ? -4.756 -5.541 -14.449 1.00 86.00 81 ILE A CA 1
ATOM 647 C C . ILE A 1 81 ? -5.788 -6.655 -14.241 1.00 86.00 81 ILE A C 1
ATOM 649 O O . ILE A 1 81 ? -5.449 -7.839 -14.229 1.00 86.00 81 ILE A O 1
ATOM 653 N N . LYS A 1 82 ? -7.058 -6.279 -14.064 1.00 79.81 82 LYS A N 1
ATOM 654 C CA . LYS A 1 82 ? -8.176 -7.229 -13.959 1.00 79.81 82 LYS A CA 1
ATOM 655 C C . LYS A 1 82 ? -8.532 -7.784 -15.344 1.00 79.81 82 LYS A C 1
ATOM 657 O O . LYS A 1 82 ? -8.455 -7.062 -16.335 1.00 79.81 82 LYS A O 1
ATOM 662 N N . SER A 1 83 ? -9.018 -9.024 -15.418 1.00 69.00 83 SER A N 1
ATOM 663 C CA . SER A 1 83 ? -9.417 -9.669 -16.687 1.00 69.00 83 SER A CA 1
ATOM 664 C C . SER A 1 83 ? -10.516 -8.911 -17.453 1.00 69.00 83 SER A C 1
ATOM 666 O O . SER A 1 83 ? -10.589 -8.978 -18.682 1.00 69.00 83 SER A O 1
ATOM 668 N N . ASN A 1 84 ? -11.326 -8.127 -16.736 1.00 66.06 84 ASN A N 1
ATOM 669 C CA . ASN A 1 84 ? -12.387 -7.287 -17.298 1.00 66.06 84 ASN A CA 1
ATOM 670 C C . ASN A 1 84 ? -11.909 -5.871 -17.665 1.00 66.06 84 ASN A C 1
ATOM 672 O O . ASN A 1 84 ? -12.737 -5.006 -17.938 1.00 66.06 84 ASN A O 1
ATOM 676 N N . SER A 1 85 ? -10.600 -5.593 -17.640 1.00 71.69 85 SER A N 1
ATOM 677 C CA . SER A 1 85 ? -10.105 -4.263 -17.997 1.00 71.69 85 SER A CA 1
ATOM 678 C C . SER A 1 85 ? -10.353 -3.958 -19.480 1.00 71.69 85 SER A C 1
ATOM 680 O O . SER A 1 85 ? -10.255 -4.839 -20.341 1.00 71.69 85 SER A O 1
ATOM 682 N N . SER A 1 86 ? -10.690 -2.703 -19.775 1.00 64.44 86 SER A N 1
ATOM 683 C CA . SER A 1 86 ? -10.947 -2.223 -21.136 1.00 64.44 86 SER A CA 1
ATOM 684 C C . SER A 1 86 ? -9.669 -2.030 -21.954 1.00 64.44 86 SER A C 1
ATOM 686 O O . SER A 1 86 ? -9.732 -2.064 -23.178 1.00 64.44 86 SER A O 1
ATOM 688 N N . SER A 1 87 ? -8.519 -1.834 -21.298 1.00 74.88 87 SER A N 1
ATOM 689 C CA . SER A 1 87 ? -7.284 -1.417 -21.971 1.00 74.88 87 SER A CA 1
ATOM 690 C C . SER A 1 87 ? -6.400 -2.578 -22.421 1.00 74.88 87 SER A C 1
ATOM 692 O O . SER A 1 87 ? -5.971 -2.625 -23.578 1.00 74.88 87 SER A O 1
ATOM 694 N N . PHE A 1 88 ? -6.155 -3.545 -21.530 1.00 84.56 88 PHE A N 1
ATOM 695 C CA . PHE A 1 88 ? -5.174 -4.608 -21.746 1.00 84.56 88 PHE A CA 1
ATOM 696 C C . PHE A 1 88 ? -5.677 -5.985 -21.314 1.00 84.56 88 PHE A C 1
ATOM 698 O O . PHE A 1 88 ? -6.399 -6.149 -20.331 1.00 84.56 88 PHE A O 1
ATOM 705 N N . GLU A 1 89 ? -5.227 -6.994 -22.047 1.00 86.81 89 GLU A N 1
ATOM 706 C CA . GLU A 1 89 ? -5.401 -8.400 -21.734 1.00 86.81 89 GLU A CA 1
ATOM 707 C C . GLU A 1 89 ? -4.037 -9.034 -21.473 1.00 86.81 89 GLU A C 1
ATOM 709 O O . GLU A 1 89 ? -3.087 -8.865 -22.242 1.00 86.81 89 GLU A O 1
ATOM 714 N N . VAL A 1 90 ? -3.938 -9.750 -20.356 1.00 88.88 90 VAL A N 1
ATOM 715 C CA . VAL A 1 90 ? -2.704 -10.397 -19.909 1.00 88.88 90 VAL A CA 1
ATOM 716 C C . VAL A 1 90 ? -2.894 -11.904 -19.991 1.00 88.88 90 VAL A C 1
ATOM 718 O O . VAL A 1 90 ? -3.756 -12.462 -19.316 1.00 88.88 90 VAL A O 1
ATOM 721 N N . ILE A 1 91 ? -2.061 -12.564 -20.791 1.00 89.00 91 ILE A N 1
ATOM 722 C CA . ILE A 1 91 ? -2.078 -14.013 -20.987 1.00 89.00 91 ILE A CA 1
ATOM 723 C C . ILE A 1 91 ? -0.826 -14.595 -20.338 1.00 89.00 91 ILE A C 1
ATOM 725 O O . ILE A 1 91 ? 0.293 -14.168 -20.621 1.00 89.00 91 ILE A O 1
ATOM 729 N N . ARG A 1 92 ? -1.004 -15.582 -19.464 1.00 88.62 92 ARG A N 1
ATOM 730 C CA . ARG A 1 92 ? 0.098 -16.293 -18.809 1.00 88.62 92 ARG A CA 1
ATOM 731 C C . ARG A 1 92 ? 0.331 -17.625 -19.502 1.00 88.62 92 ARG A C 1
ATOM 733 O O . ARG A 1 92 ? -0.615 -18.389 -19.671 1.00 88.62 92 ARG A O 1
ATOM 740 N N . ILE A 1 93 ? 1.577 -17.904 -19.863 1.00 87.69 93 ILE A N 1
ATOM 741 C CA . ILE A 1 93 ? 1.978 -19.157 -20.499 1.00 87.69 93 ILE A CA 1
ATOM 742 C C . ILE A 1 93 ? 3.034 -19.815 -19.607 1.00 87.69 93 ILE A C 1
ATOM 744 O O . ILE A 1 93 ? 3.993 -19.169 -19.179 1.00 87.69 93 ILE A O 1
ATOM 748 N N . GLY A 1 94 ? 2.803 -21.082 -19.258 1.00 81.56 94 GLY A N 1
ATOM 749 C CA . GLY A 1 94 ? 3.731 -21.874 -18.452 1.00 81.56 94 GLY A CA 1
ATOM 750 C C . GLY A 1 94 ? 5.022 -22.200 -19.204 1.00 81.56 94 GLY A C 1
ATOM 751 O O . GLY A 1 94 ? 5.125 -21.964 -20.405 1.00 81.56 94 GLY A O 1
ATOM 752 N N . ALA A 1 95 ? 6.000 -22.753 -18.489 1.00 79.44 95 ALA A N 1
ATOM 753 C CA . ALA A 1 95 ? 7.244 -23.211 -19.098 1.00 79.44 95 ALA A CA 1
ATOM 754 C C . ALA A 1 95 ? 6.985 -24.386 -20.060 1.00 79.44 95 ALA A C 1
ATOM 756 O O . ALA A 1 95 ? 6.206 -25.289 -19.744 1.00 79.44 95 ALA A O 1
ATOM 757 N N . SER A 1 96 ? 7.658 -24.373 -21.208 1.00 78.88 96 SER A N 1
ATOM 758 C CA . SER A 1 96 ? 7.749 -25.491 -22.151 1.00 78.88 96 SER A CA 1
ATOM 759 C C . SER A 1 96 ? 9.188 -26.026 -22.176 1.00 78.88 96 SER A C 1
ATOM 761 O O . SER A 1 96 ? 10.070 -25.468 -21.528 1.00 78.88 96 SER A O 1
ATOM 763 N N . ARG A 1 97 ? 9.447 -27.115 -22.912 1.00 71.00 97 ARG A N 1
ATOM 764 C CA . ARG A 1 97 ? 10.802 -27.683 -23.055 1.00 71.00 97 ARG A CA 1
ATOM 765 C C . ARG A 1 97 ? 11.779 -26.688 -23.696 1.00 71.00 97 ARG A C 1
ATOM 767 O O . ARG A 1 97 ? 12.931 -26.635 -23.282 1.00 71.00 97 ARG A O 1
ATOM 774 N N . ASP A 1 98 ? 11.290 -25.905 -24.657 1.00 74.69 98 ASP A N 1
ATOM 775 C CA . ASP A 1 98 ? 12.109 -24.984 -25.454 1.00 74.69 98 ASP A CA 1
ATOM 776 C C . ASP A 1 98 ? 11.922 -23.508 -25.055 1.00 74.69 98 ASP A C 1
ATOM 778 O O . ASP A 1 98 ? 12.822 -22.699 -25.269 1.00 74.69 98 ASP A O 1
ATOM 782 N N . ASP A 1 99 ? 10.791 -23.163 -24.422 1.00 78.50 99 ASP A N 1
ATOM 783 C CA . ASP A 1 99 ? 10.431 -21.782 -24.078 1.00 78.50 99 ASP A CA 1
ATOM 784 C C . ASP A 1 99 ? 10.296 -21.574 -22.558 1.00 78.50 99 ASP A C 1
ATOM 786 O O . ASP A 1 99 ? 9.592 -22.341 -21.884 1.00 78.50 99 ASP A O 1
ATOM 790 N N . PRO A 1 100 ? 10.905 -20.511 -21.992 1.00 83.25 100 PRO A N 1
ATOM 791 C CA . PRO A 1 100 ? 10.726 -20.161 -20.589 1.00 83.25 100 PRO A CA 1
ATOM 792 C C . PRO A 1 100 ? 9.288 -19.687 -20.317 1.00 83.25 100 PRO A C 1
ATOM 794 O O . PRO A 1 100 ? 8.582 -19.254 -21.232 1.00 83.25 100 PRO A O 1
ATOM 797 N N . PRO A 1 101 ? 8.839 -19.701 -19.050 1.00 86.50 101 PRO A N 1
ATOM 798 C CA . PRO A 1 101 ? 7.537 -19.152 -18.705 1.00 86.50 101 PRO A CA 1
ATOM 799 C C . PRO A 1 101 ? 7.457 -17.669 -19.069 1.00 86.50 101 PRO A C 1
ATOM 801 O O . PRO A 1 101 ? 8.390 -16.894 -18.818 1.00 86.50 101 PRO A O 1
ATOM 804 N N . LEU A 1 102 ? 6.310 -17.266 -19.613 1.00 88.69 102 LEU A N 1
ATOM 805 C CA . LEU A 1 102 ? 6.139 -15.917 -20.130 1.00 88.69 102 LEU A CA 1
ATOM 806 C C . LEU A 1 102 ? 4.769 -15.311 -19.825 1.00 88.69 102 LEU A C 1
ATOM 808 O O . LEU A 1 102 ? 3.765 -16.000 -19.621 1.00 88.69 102 LEU A O 1
ATOM 812 N N . ILE A 1 103 ? 4.736 -13.980 -19.794 1.00 91.25 103 ILE A N 1
ATOM 813 C CA . ILE A 1 103 ? 3.518 -13.181 -19.652 1.00 91.25 103 ILE A CA 1
ATOM 814 C C . ILE A 1 103 ? 3.359 -12.350 -20.923 1.00 91.25 103 ILE A C 1
ATOM 816 O O . ILE A 1 103 ? 4.115 -11.407 -21.156 1.00 91.25 103 ILE A O 1
ATOM 820 N N . LYS A 1 104 ? 2.373 -12.697 -21.751 1.00 90.94 104 LYS A N 1
ATOM 821 C CA . LYS A 1 104 ? 2.050 -11.994 -22.994 1.00 90.94 104 LYS A CA 1
ATOM 822 C C . LYS A 1 104 ? 1.047 -10.873 -22.733 1.00 90.94 104 LYS A C 1
ATOM 824 O O . LYS A 1 104 ? 0.038 -11.079 -22.061 1.00 90.94 104 LYS A O 1
ATOM 829 N N . LEU A 1 105 ? 1.321 -9.703 -23.303 1.00 91.00 105 LEU A N 1
ATOM 830 C CA . LEU A 1 105 ? 0.475 -8.518 -23.225 1.00 91.00 105 LEU A CA 1
ATOM 831 C C . LEU A 1 105 ? -0.198 -8.245 -24.575 1.00 91.00 105 LEU A C 1
ATOM 833 O O . LEU A 1 105 ? 0.477 -8.052 -25.592 1.00 91.00 105 LEU A O 1
ATOM 837 N N . GLN A 1 106 ? -1.527 -8.181 -24.571 1.00 89.19 106 GLN A N 1
ATOM 838 C CA . GLN A 1 106 ? -2.334 -7.804 -25.729 1.00 89.19 106 GLN A CA 1
ATOM 839 C C . GLN A 1 106 ? -3.148 -6.540 -25.431 1.00 89.19 106 GLN A C 1
ATOM 841 O O . GLN A 1 106 ? -3.771 -6.423 -24.379 1.00 89.19 106 GLN A O 1
ATOM 846 N N . SER A 1 107 ? -3.146 -5.583 -26.357 1.00 86.25 107 SER A N 1
ATOM 847 C CA . SER A 1 107 ? -3.964 -4.374 -26.268 1.00 86.25 107 SER A CA 1
ATOM 848 C C . SER A 1 107 ? -5.373 -4.644 -26.795 1.00 86.25 107 SER A C 1
ATOM 850 O O . SER A 1 107 ? -5.539 -5.194 -27.887 1.00 86.25 107 SER A O 1
ATOM 852 N N . ARG A 1 108 ? -6.392 -4.230 -26.032 1.00 81.88 108 ARG A N 1
ATOM 853 C CA . ARG A 1 108 ? -7.807 -4.272 -26.447 1.00 81.88 108 ARG A CA 1
ATOM 854 C C . ARG A 1 108 ? -8.255 -2.998 -27.166 1.00 81.88 108 ARG A C 1
ATOM 856 O O . ARG A 1 108 ? -9.222 -3.043 -27.915 1.00 81.88 108 ARG A O 1
ATOM 863 N N . LEU A 1 109 ? -7.531 -1.894 -26.973 1.00 74.94 109 LEU A N 1
ATOM 864 C CA . LEU A 1 109 ? -7.824 -0.578 -27.563 1.00 74.94 109 LEU A CA 1
ATOM 865 C C . LEU A 1 109 ? -7.245 -0.398 -28.972 1.00 74.94 109 LEU A C 1
ATOM 867 O O . LEU A 1 109 ? -7.440 0.636 -29.615 1.00 74.94 109 LEU A O 1
ATOM 871 N N . PHE A 1 110 ? -6.507 -1.393 -29.463 1.00 69.62 110 PHE A N 1
ATOM 872 C CA . PHE A 1 110 ? -5.962 -1.360 -30.808 1.00 69.62 110 PHE A CA 1
ATOM 873 C C . PHE A 1 110 ? -7.095 -1.357 -31.849 1.00 69.62 110 PHE A C 1
ATOM 875 O O . PHE A 1 110 ? -7.878 -2.302 -31.932 1.00 69.62 110 PHE A O 1
ATOM 882 N N . GLY A 1 111 ? -7.164 -0.291 -32.651 1.00 63.66 111 GLY A N 1
ATOM 883 C CA . GLY A 1 111 ? -8.169 -0.105 -33.703 1.00 63.66 111 GLY A CA 1
ATOM 884 C C . GLY A 1 111 ? -9.458 0.600 -33.264 1.00 63.66 111 GLY A C 1
ATOM 885 O O . GLY A 1 111 ? -10.268 0.927 -34.126 1.00 63.66 111 GLY A O 1
ATOM 886 N N . THR A 1 112 ? -9.654 0.873 -31.967 1.00 65.31 112 THR A N 1
ATOM 887 C CA . THR A 1 112 ? -10.830 1.616 -31.466 1.00 65.31 112 THR A CA 1
ATOM 888 C C . THR A 1 112 ? -10.577 3.112 -31.298 1.00 65.31 112 THR A C 1
ATOM 890 O O . THR A 1 112 ? -11.518 3.898 -31.339 1.00 65.31 112 THR A O 1
ATOM 893 N N . LEU A 1 113 ? -9.322 3.514 -31.083 1.00 65.50 113 LEU A N 1
ATOM 894 C CA . LEU A 1 113 ? -8.916 4.906 -30.879 1.00 65.50 113 LEU A CA 1
ATOM 895 C C . LEU A 1 113 ? -7.884 5.314 -31.936 1.00 65.50 113 LEU A C 1
ATOM 897 O O . LEU A 1 113 ? -7.010 4.521 -32.282 1.00 65.50 113 LEU A O 1
ATOM 901 N N . GLU A 1 114 ? -7.959 6.561 -32.414 1.00 57.25 114 GLU A N 1
ATOM 902 C CA . GLU A 1 114 ? -6.991 7.118 -33.378 1.00 57.25 114 GLU A CA 1
ATOM 903 C C . GLU A 1 114 ? -5.576 7.240 -32.789 1.00 57.25 114 GLU A C 1
ATOM 905 O O . GLU A 1 114 ? -4.587 7.140 -33.515 1.00 57.25 114 GLU A O 1
ATOM 910 N N . LYS A 1 115 ? -5.467 7.430 -31.468 1.00 62.97 115 LYS A N 1
ATOM 911 C CA . LYS A 1 115 ? -4.203 7.430 -30.730 1.00 62.97 115 LYS A CA 1
ATOM 912 C C . LYS A 1 115 ? -4.416 6.867 -29.329 1.00 62.97 115 LYS A C 1
ATOM 914 O O . LYS A 1 115 ? -5.307 7.321 -28.615 1.00 62.97 115 LYS A O 1
ATOM 919 N N . VAL A 1 116 ? -3.595 5.894 -28.944 1.00 69.94 116 VAL A N 1
ATOM 920 C CA . VAL A 1 116 ? -3.601 5.332 -27.588 1.00 69.94 116 VAL A CA 1
ATOM 921 C C . VAL A 1 116 ? -2.582 6.085 -26.734 1.00 69.94 116 VAL A C 1
ATOM 923 O O . VAL A 1 116 ? -1.514 6.449 -27.218 1.00 69.94 116 VAL A O 1
ATOM 926 N N . GLU A 1 117 ? -2.924 6.372 -25.480 1.00 75.69 117 GLU A N 1
ATOM 927 C CA . GLU A 1 117 ? -2.005 7.029 -24.547 1.00 75.69 117 GLU A CA 1
ATOM 928 C C . GLU A 1 117 ? -0.866 6.090 -24.112 1.00 75.69 117 GLU A C 1
ATOM 930 O O . GLU A 1 117 ? -0.942 4.868 -24.250 1.00 75.69 117 GLU A O 1
ATOM 935 N N . PHE A 1 118 ? 0.210 6.673 -23.573 1.00 80.81 118 PHE A N 1
ATOM 936 C CA . PHE A 1 118 ? 1.285 5.903 -22.950 1.00 80.81 118 PHE A CA 1
ATOM 937 C C . PHE A 1 118 ? 0.771 5.169 -21.718 1.00 80.81 118 PHE A C 1
ATOM 939 O O . PHE A 1 118 ? 0.244 5.795 -20.799 1.00 80.81 118 PHE A O 1
ATOM 946 N N . GLU A 1 119 ? 1.035 3.868 -21.651 1.00 85.50 119 GLU A N 1
ATOM 947 C CA . GLU A 1 119 ? 0.781 3.078 -20.457 1.00 85.50 119 GLU A CA 1
ATOM 948 C C . GLU A 1 119 ? 2.074 2.711 -19.735 1.00 85.50 119 GLU A C 1
ATOM 950 O O . GLU A 1 119 ? 3.100 2.374 -20.336 1.00 85.50 119 GLU A O 1
ATOM 955 N N . PHE A 1 120 ? 2.013 2.780 -18.406 1.00 89.69 120 PHE A N 1
ATOM 956 C CA . PHE A 1 120 ? 3.118 2.441 -17.523 1.00 89.69 120 PHE A CA 1
ATOM 957 C C . PHE A 1 120 ? 2.808 1.107 -16.853 1.00 89.69 120 PHE A C 1
ATOM 959 O O . PHE A 1 120 ? 1.859 1.006 -16.073 1.00 89.69 120 PHE A O 1
ATOM 966 N N . LEU A 1 121 ? 3.618 0.091 -17.139 1.00 91.81 121 LEU A N 1
ATOM 967 C CA . LEU A 1 121 ? 3.412 -1.272 -16.666 1.00 91.81 121 LEU A CA 1
ATOM 968 C C . LEU A 1 121 ? 4.576 -1.696 -15.774 1.00 91.81 121 LEU A C 1
ATOM 970 O O . LEU A 1 121 ? 5.732 -1.378 -16.058 1.00 91.81 121 LEU A O 1
ATOM 974 N N . ARG A 1 122 ? 4.288 -2.444 -14.709 1.00 93.06 122 ARG A N 1
ATOM 975 C CA . ARG A 1 122 ? 5.313 -3.060 -13.851 1.00 93.06 122 ARG A CA 1
ATOM 976 C C . ARG A 1 122 ? 4.902 -4.444 -13.369 1.00 93.06 122 ARG A C 1
ATOM 978 O O . ARG A 1 122 ? 3.712 -4.732 -13.260 1.00 93.06 122 ARG A O 1
ATOM 985 N N . LEU A 1 123 ? 5.876 -5.278 -13.025 1.00 92.50 123 LEU A N 1
ATOM 986 C CA . LEU A 1 123 ? 5.631 -6.507 -12.271 1.00 92.50 123 LEU A CA 1
ATOM 987 C C . LEU A 1 123 ? 5.345 -6.191 -10.794 1.00 92.50 123 LEU A C 1
ATOM 989 O O . LEU A 1 123 ? 5.832 -5.201 -10.250 1.00 92.50 123 LEU A O 1
ATOM 993 N N . SER A 1 124 ? 4.529 -7.032 -10.158 1.00 91.19 124 SER A N 1
ATOM 994 C CA . SER A 1 124 ? 4.007 -6.811 -8.803 1.00 91.19 124 SER A CA 1
ATOM 995 C C . SER A 1 124 ? 5.036 -6.930 -7.678 1.00 91.19 124 SER A C 1
ATOM 997 O O . SER A 1 124 ? 4.854 -6.306 -6.636 1.00 91.19 124 SER A O 1
ATOM 999 N N . LEU A 1 125 ? 6.096 -7.721 -7.864 1.00 91.19 125 LEU A N 1
ATOM 1000 C CA . LEU A 1 125 ? 7.078 -8.009 -6.818 1.00 91.19 125 LEU A CA 1
ATOM 1001 C C . LEU A 1 125 ? 8.413 -7.290 -7.085 1.00 91.19 125 LEU A C 1
ATOM 1003 O O . LEU A 1 125 ? 8.892 -7.322 -8.224 1.00 91.19 125 LEU A O 1
ATOM 1007 N N . PRO A 1 126 ? 9.024 -6.666 -6.061 1.00 92.44 126 PRO A N 1
ATOM 1008 C CA . PRO A 1 126 ? 10.318 -6.012 -6.186 1.00 92.44 126 PRO A CA 1
ATOM 1009 C C . PRO A 1 126 ? 11.487 -6.964 -5.926 1.00 92.44 126 PRO A C 1
ATOM 1011 O O . PRO A 1 126 ? 11.366 -7.939 -5.188 1.00 92.44 126 PRO A O 1
ATOM 1014 N N . ILE A 1 127 ? 12.659 -6.587 -6.432 1.00 90.25 127 ILE A N 1
ATOM 1015 C CA . ILE A 1 127 ? 13.955 -7.068 -5.950 1.00 90.25 127 ILE A CA 1
ATOM 1016 C C . ILE A 1 127 ? 14.541 -6.020 -5.008 1.00 90.25 127 ILE A C 1
ATOM 1018 O O . ILE A 1 127 ? 14.557 -4.833 -5.339 1.00 90.25 127 ILE A O 1
ATOM 1022 N N . SER A 1 128 ? 15.042 -6.453 -3.855 1.00 89.81 128 SER A N 1
ATOM 1023 C CA . SER A 1 128 ? 15.720 -5.579 -2.894 1.00 89.81 128 SER A CA 1
ATOM 1024 C C . SER A 1 128 ? 17.233 -5.653 -3.080 1.00 89.81 128 SER A C 1
ATOM 1026 O O . SER A 1 128 ? 17.811 -6.732 -2.979 1.00 89.81 128 SER A O 1
ATOM 1028 N N . CYS A 1 129 ? 17.871 -4.508 -3.319 1.00 88.50 129 CYS A N 1
ATOM 1029 C CA . CYS A 1 129 ? 19.326 -4.374 -3.277 1.00 88.50 129 CYS A CA 1
ATOM 1030 C C . CYS A 1 129 ? 19.870 -4.618 -1.855 1.00 88.50 129 CYS A C 1
ATOM 1032 O O . CYS A 1 129 ? 19.183 -4.309 -0.879 1.00 88.50 129 CYS A O 1
ATOM 1034 N N . HIS A 1 130 ? 21.108 -5.108 -1.716 1.00 87.00 130 HIS A N 1
ATOM 1035 C CA . HIS A 1 130 ? 21.740 -5.245 -0.397 1.00 87.00 130 HIS A CA 1
ATOM 1036 C C . HIS A 1 130 ? 21.946 -3.879 0.279 1.00 87.00 130 HIS A C 1
ATOM 1038 O O . HIS A 1 130 ? 22.133 -2.860 -0.388 1.00 87.00 130 HIS A O 1
ATOM 1044 N N . ASP A 1 131 ? 21.963 -3.866 1.616 1.00 84.88 131 ASP A N 1
ATOM 1045 C CA . ASP A 1 131 ? 22.139 -2.639 2.410 1.00 84.88 131 ASP A CA 1
ATOM 1046 C C . ASP A 1 131 ? 23.527 -2.012 2.275 1.00 84.88 131 ASP A C 1
ATOM 1048 O O . ASP A 1 131 ? 23.716 -0.817 2.501 1.00 84.88 131 ASP A O 1
ATOM 1052 N N . LYS A 1 132 ? 24.521 -2.819 1.908 1.00 84.56 132 LYS A N 1
ATOM 1053 C CA . LYS A 1 132 ? 25.884 -2.370 1.644 1.00 84.56 132 LYS A CA 1
ATOM 1054 C C . LYS A 1 132 ? 26.369 -3.023 0.370 1.00 84.56 132 LYS A C 1
ATOM 1056 O O . LYS A 1 132 ? 26.346 -4.249 0.266 1.00 84.56 132 LYS A O 1
ATOM 1061 N N . PHE A 1 133 ? 26.832 -2.206 -0.567 1.00 85.81 133 PHE A N 1
ATOM 1062 C CA . PHE A 1 133 ? 27.405 -2.730 -1.793 1.00 85.81 133 PHE A CA 1
ATOM 1063 C C . PHE A 1 133 ? 28.830 -3.209 -1.598 1.00 85.81 133 PHE A C 1
ATOM 1065 O O . PHE A 1 133 ? 29.629 -2.608 -0.878 1.00 85.81 133 PHE A O 1
ATOM 1072 N N . VAL A 1 134 ? 29.131 -4.302 -2.285 1.00 80.25 134 VAL A N 1
ATOM 1073 C CA . VAL A 1 134 ? 30.466 -4.876 -2.374 1.00 80.25 134 VAL A CA 1
ATOM 1074 C C . VAL A 1 134 ? 31.020 -4.526 -3.755 1.00 80.25 134 VAL A C 1
ATOM 1076 O O . VAL A 1 134 ? 30.293 -4.639 -4.740 1.00 80.25 134 VAL A O 1
ATOM 1079 N N . PRO A 1 135 ? 32.286 -4.090 -3.878 1.00 78.31 135 PRO A N 1
ATOM 1080 C CA . PRO A 1 135 ? 32.887 -3.845 -5.182 1.00 78.31 135 PRO A CA 1
ATOM 1081 C C . PRO A 1 135 ? 32.863 -5.103 -6.054 1.00 78.31 135 PRO A C 1
ATOM 1083 O O . PRO A 1 135 ? 33.189 -6.194 -5.587 1.00 78.31 135 PRO A O 1
ATOM 1086 N N . ARG A 1 136 ? 32.565 -4.937 -7.348 1.00 71.44 136 ARG A N 1
ATOM 1087 C CA . ARG A 1 136 ? 32.444 -6.051 -8.305 1.00 71.44 136 ARG A CA 1
ATOM 1088 C C . ARG A 1 136 ? 33.700 -6.927 -8.400 1.00 71.44 136 ARG A C 1
ATOM 1090 O O . ARG A 1 136 ? 33.611 -8.114 -8.671 1.00 71.44 136 ARG A O 1
ATOM 1097 N N . GLN A 1 137 ? 34.882 -6.351 -8.188 1.00 73.62 137 GLN A N 1
ATOM 1098 C CA . GLN A 1 137 ? 36.138 -7.112 -8.178 1.00 73.62 137 GLN A CA 1
ATOM 1099 C C . GLN A 1 137 ? 36.160 -8.131 -7.037 1.00 73.62 137 GLN A C 1
ATOM 1101 O O . GLN A 1 137 ? 36.451 -9.297 -7.263 1.00 73.62 137 GLN A O 1
ATOM 1106 N N . VAL A 1 138 ? 35.739 -7.715 -5.842 1.00 72.81 138 VAL A N 1
ATOM 1107 C CA . VAL A 1 138 ? 35.690 -8.575 -4.655 1.00 72.81 138 VAL A CA 1
ATOM 1108 C C . VAL A 1 138 ? 34.638 -9.673 -4.816 1.00 72.81 138 VAL A C 1
ATOM 1110 O O . VAL A 1 138 ? 34.852 -10.797 -4.369 1.00 72.81 138 VAL A O 1
ATOM 1113 N N . THR A 1 139 ? 33.503 -9.386 -5.462 1.00 68.50 139 THR A N 1
ATOM 1114 C CA . THR A 1 139 ? 32.485 -10.416 -5.730 1.00 68.50 139 THR A CA 1
ATOM 1115 C C . THR A 1 139 ? 32.962 -11.434 -6.767 1.00 68.50 139 THR A C 1
ATOM 1117 O O . THR A 1 139 ? 32.762 -12.631 -6.574 1.00 68.50 139 THR A O 1
ATOM 1120 N N . LEU A 1 140 ? 33.664 -10.991 -7.816 1.00 69.69 140 LEU A N 1
ATOM 1121 C CA . LEU A 1 140 ? 34.273 -11.877 -8.812 1.00 69.69 140 LEU A CA 1
ATOM 1122 C C . LEU A 1 140 ? 35.401 -12.738 -8.225 1.00 69.69 140 LEU A C 1
ATOM 1124 O O . LEU A 1 140 ? 35.453 -13.931 -8.508 1.00 69.69 140 LEU A O 1
ATOM 1128 N N . GLU A 1 141 ? 36.262 -12.166 -7.382 1.00 68.75 141 GLU A N 1
ATOM 1129 C CA . GLU A 1 141 ? 37.323 -12.904 -6.685 1.00 68.75 141 GLU A CA 1
ATOM 1130 C C . GLU A 1 141 ? 36.742 -13.967 -5.750 1.00 68.75 141 GLU A C 1
ATOM 1132 O O . GLU A 1 141 ? 37.156 -15.122 -5.808 1.00 68.75 141 GLU A O 1
ATOM 1137 N N . ARG A 1 142 ? 35.725 -13.621 -4.946 1.00 68.00 142 ARG A N 1
ATOM 1138 C CA . ARG A 1 142 ? 35.017 -14.595 -4.096 1.00 68.00 142 ARG A CA 1
ATOM 1139 C C . ARG A 1 142 ? 34.416 -15.728 -4.915 1.00 68.00 142 ARG A C 1
ATOM 1141 O O . ARG A 1 142 ? 34.575 -16.887 -4.553 1.00 68.00 142 ARG A O 1
ATOM 1148 N N . ARG A 1 143 ? 33.774 -15.401 -6.039 1.00 67.06 143 ARG A N 1
ATOM 1149 C CA . ARG A 1 143 ? 33.222 -16.397 -6.960 1.00 67.06 143 ARG A CA 1
ATOM 1150 C C . ARG A 1 143 ? 34.307 -17.330 -7.501 1.00 67.06 143 ARG A C 1
ATOM 1152 O O . ARG A 1 143 ? 34.076 -18.529 -7.591 1.00 67.06 143 ARG A O 1
ATOM 1159 N N . GLN A 1 144 ? 35.472 -16.794 -7.860 1.00 70.38 144 GLN A N 1
ATOM 1160 C CA . GLN A 1 144 ? 36.581 -17.589 -8.382 1.00 70.38 144 GLN A CA 1
ATOM 1161 C C . GLN A 1 144 ? 37.205 -18.491 -7.308 1.00 70.38 144 GLN A C 1
ATOM 1163 O O . GLN A 1 144 ? 37.519 -19.638 -7.601 1.00 70.38 144 GLN A O 1
ATOM 1168 N N . ILE A 1 145 ? 37.339 -18.003 -6.070 1.00 70.62 145 ILE A N 1
ATOM 1169 C CA . ILE A 1 145 ? 37.826 -18.794 -4.930 1.00 70.62 145 ILE A CA 1
ATOM 1170 C C . ILE A 1 145 ? 36.893 -19.977 -4.66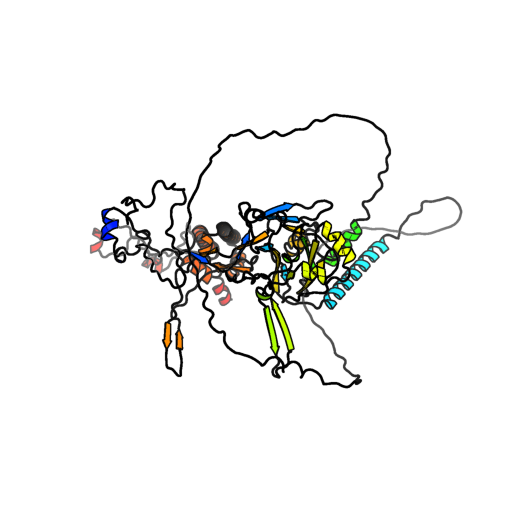5 1.00 70.62 145 ILE A C 1
ATOM 1172 O O . ILE A 1 145 ? 37.352 -21.111 -4.637 1.00 70.62 145 ILE A O 1
ATOM 1176 N N . VAL A 1 146 ? 35.587 -19.729 -4.556 1.00 67.50 146 VAL A N 1
ATOM 1177 C CA . VAL A 1 146 ? 34.590 -20.777 -4.285 1.00 67.50 146 VAL A CA 1
ATOM 1178 C C . VAL A 1 146 ? 34.524 -21.802 -5.424 1.00 67.50 146 VAL A C 1
ATOM 1180 O O . VAL A 1 146 ? 34.429 -23.002 -5.176 1.00 67.50 146 VAL A O 1
ATOM 1183 N N . LEU A 1 147 ? 34.622 -21.350 -6.679 1.00 68.56 147 LEU A N 1
ATOM 1184 C CA . LEU A 1 147 ? 34.692 -22.252 -7.831 1.00 68.56 147 LEU A CA 1
ATOM 1185 C C . LEU A 1 147 ? 35.937 -23.150 -7.761 1.00 68.56 147 LEU A C 1
ATOM 1187 O O . LEU A 1 147 ? 35.841 -24.347 -8.013 1.00 68.56 147 LEU A O 1
ATOM 1191 N N . ASN A 1 148 ? 37.090 -22.592 -7.386 1.00 70.31 148 ASN A N 1
ATOM 1192 C CA . ASN A 1 148 ? 38.324 -23.359 -7.232 1.00 70.31 148 ASN A CA 1
ATOM 1193 C C . ASN A 1 148 ? 38.243 -24.353 -6.060 1.00 70.31 148 ASN A C 1
ATOM 1195 O O . ASN A 1 148 ? 38.598 -25.512 -6.248 1.00 70.31 148 ASN A O 1
ATOM 1199 N N . GLU A 1 149 ? 37.721 -23.945 -4.897 1.00 70.56 149 GLU A N 1
ATOM 1200 C CA . GLU A 1 149 ? 37.504 -24.830 -3.737 1.00 70.56 149 GLU A CA 1
ATOM 1201 C C . GLU A 1 149 ? 36.586 -26.013 -4.089 1.00 70.56 149 GLU A C 1
ATOM 1203 O O . GLU A 1 149 ? 36.825 -27.152 -3.680 1.00 70.56 149 GLU A O 1
ATOM 1208 N N . TYR A 1 150 ? 35.553 -25.777 -4.902 1.00 65.69 150 TYR A N 1
ATOM 1209 C CA . TYR A 1 150 ? 34.697 -26.853 -5.385 1.00 65.69 150 TYR A CA 1
ATOM 1210 C C . TYR A 1 150 ? 35.426 -27.814 -6.323 1.00 65.69 150 TYR A C 1
ATOM 1212 O O . TYR A 1 150 ? 35.362 -29.030 -6.111 1.00 65.69 150 TYR A O 1
ATOM 1220 N N . LEU A 1 151 ? 36.135 -27.281 -7.322 1.00 70.06 151 LEU A N 1
ATOM 1221 C CA . LEU A 1 151 ? 36.914 -28.085 -8.264 1.00 70.06 151 LEU A CA 1
ATOM 1222 C C . LEU A 1 151 ? 37.956 -28.944 -7.529 1.00 70.06 151 LEU A C 1
ATOM 1224 O O . LEU A 1 151 ? 38.123 -30.117 -7.866 1.00 70.06 151 LEU A O 1
ATOM 1228 N N . GLU A 1 152 ? 38.589 -28.408 -6.482 1.00 70.69 152 GLU A N 1
ATOM 1229 C CA . GLU A 1 152 ? 39.502 -29.147 -5.601 1.00 70.69 152 GLU A CA 1
ATOM 1230 C C . GLU A 1 152 ? 38.775 -30.265 -4.832 1.00 70.69 152 GLU A C 1
ATOM 1232 O O . GLU A 1 152 ? 39.201 -31.421 -4.882 1.00 70.69 152 GLU A O 1
ATOM 1237 N N . SER A 1 153 ? 37.618 -29.982 -4.223 1.00 65.94 153 SER A N 1
ATOM 1238 C CA . SER A 1 153 ? 36.820 -30.991 -3.502 1.00 65.94 153 SER A CA 1
ATOM 1239 C C . SER A 1 153 ? 36.325 -32.145 -4.394 1.00 65.94 153 SER A C 1
ATOM 1241 O O . SER A 1 153 ? 36.166 -33.280 -3.935 1.00 65.94 153 SER A O 1
ATOM 1243 N N . HIS A 1 154 ? 36.065 -31.876 -5.678 1.00 62.91 154 HIS A N 1
ATOM 1244 C CA . HIS A 1 154 ? 35.672 -32.892 -6.657 1.00 62.91 154 HIS A CA 1
ATOM 1245 C C . HIS A 1 154 ? 36.874 -33.672 -7.191 1.00 62.91 154 HIS A C 1
ATOM 1247 O O . HIS A 1 154 ? 36.788 -34.895 -7.331 1.00 62.91 154 HIS A O 1
ATOM 1253 N N . ALA A 1 155 ? 38.017 -33.018 -7.405 1.00 64.62 155 ALA A N 1
ATOM 1254 C CA . ALA A 1 155 ? 39.262 -33.699 -7.748 1.00 64.62 155 ALA A CA 1
ATOM 1255 C C . ALA A 1 155 ? 39.695 -34.686 -6.644 1.00 64.62 155 ALA A C 1
ATOM 1257 O O . ALA A 1 155 ? 40.126 -35.803 -6.942 1.00 64.62 155 ALA A O 1
ATOM 1258 N N . GLU A 1 156 ? 39.499 -34.333 -5.370 1.00 58.09 156 GLU A N 1
ATOM 1259 C CA . GLU A 1 156 ? 39.758 -35.226 -4.234 1.00 58.09 156 GLU A CA 1
ATOM 1260 C C . GLU A 1 156 ? 38.836 -36.457 -4.220 1.00 58.09 156 GLU A C 1
ATOM 1262 O O . GLU A 1 156 ? 39.304 -37.572 -3.984 1.00 58.09 156 GLU A O 1
ATOM 1267 N N . LYS A 1 157 ? 37.547 -36.304 -4.556 1.00 54.88 157 LYS A N 1
ATOM 1268 C CA . LYS A 1 157 ? 36.603 -37.435 -4.668 1.00 54.88 157 LYS A CA 1
ATOM 1269 C C . LYS A 1 157 ? 36.951 -38.389 -5.814 1.00 54.88 157 LYS A C 1
ATOM 1271 O O . LYS A 1 157 ? 36.794 -39.601 -5.664 1.00 54.88 157 LYS A O 1
ATOM 1276 N N . HIS A 1 158 ? 37.468 -37.876 -6.932 1.00 47.22 158 HIS A N 1
ATOM 1277 C CA . HIS A 1 158 ? 37.904 -38.705 -8.060 1.00 47.22 158 HIS A CA 1
ATOM 1278 C C . HIS A 1 158 ? 39.243 -39.425 -7.813 1.00 47.22 158 HIS A C 1
ATOM 1280 O O . HIS A 1 158 ? 39.447 -40.519 -8.343 1.00 47.22 158 HIS A O 1
ATOM 1286 N N . ASN A 1 159 ? 40.111 -38.894 -6.946 1.00 43.47 159 ASN A N 1
ATOM 1287 C CA . ASN A 1 159 ? 41.357 -39.564 -6.550 1.00 43.47 159 ASN A CA 1
ATOM 1288 C C . ASN A 1 159 ? 41.142 -40.783 -5.630 1.00 43.47 159 ASN A C 1
ATOM 1290 O O . ASN A 1 159 ? 42.008 -41.654 -5.572 1.00 43.47 159 ASN A O 1
ATOM 1294 N N . PHE A 1 160 ? 39.982 -40.915 -4.976 1.00 41.19 160 PHE A N 1
ATOM 1295 C CA . PHE A 1 160 ? 39.642 -42.091 -4.158 1.00 41.19 160 PHE A CA 1
ATOM 1296 C C . PHE A 1 160 ? 38.986 -43.251 -4.934 1.00 41.19 160 PHE A C 1
ATOM 1298 O O . PHE A 1 160 ? 38.761 -44.312 -4.354 1.00 41.19 160 PHE A O 1
ATOM 1305 N N . ILE A 1 161 ? 38.716 -43.106 -6.240 1.00 38.31 161 ILE A N 1
ATOM 1306 C CA . ILE A 1 161 ? 38.072 -44.158 -7.061 1.00 38.31 161 ILE A CA 1
ATOM 1307 C C . ILE A 1 161 ? 39.087 -44.960 -7.905 1.00 38.31 161 ILE A C 1
ATOM 1309 O O . ILE A 1 161 ? 38.761 -46.022 -8.435 1.00 38.31 161 ILE A O 1
ATOM 1313 N N . PHE A 1 162 ? 40.359 -44.552 -7.955 1.00 35.16 162 PHE A N 1
ATOM 1314 C CA . PHE A 1 162 ? 41.420 -45.278 -8.668 1.00 35.16 162 PHE A CA 1
ATOM 1315 C C . PHE A 1 162 ? 42.372 -46.046 -7.739 1.00 35.16 162 PHE A C 1
ATOM 1317 O O . PHE A 1 162 ? 43.586 -45.918 -7.831 1.00 35.16 162 PHE A O 1
ATOM 1324 N N . LEU A 1 163 ? 41.836 -46.908 -6.872 1.00 40.53 163 LEU A N 1
ATOM 1325 C CA . LEU A 1 163 ? 42.600 -48.024 -6.295 1.00 40.53 163 LEU A CA 1
ATOM 1326 C C . LEU A 1 163 ? 41.668 -49.162 -5.866 1.00 40.53 163 LEU A C 1
ATOM 1328 O O . LEU A 1 163 ? 41.282 -49.283 -4.709 1.00 40.53 1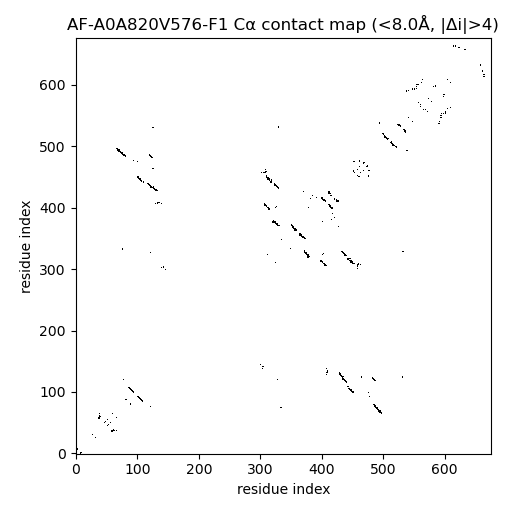63 LEU A O 1
ATOM 1332 N N . SER A 1 164 ? 41.294 -50.004 -6.832 1.00 33.34 164 SER A N 1
ATOM 1333 C CA . SER A 1 164 ? 41.262 -51.474 -6.709 1.00 33.34 164 SER A CA 1
ATOM 1334 C C . SER A 1 164 ? 40.538 -52.106 -7.906 1.00 33.34 164 SER A C 1
ATOM 1336 O O . SER A 1 164 ? 39.320 -52.046 -8.039 1.00 33.34 164 SER A O 1
ATOM 1338 N N . LYS A 1 165 ? 41.293 -52.788 -8.773 1.00 28.39 165 LYS A N 1
ATOM 1339 C CA . LYS A 1 165 ? 40.767 -53.928 -9.535 1.00 28.39 165 LYS A CA 1
ATOM 1340 C C . LYS A 1 165 ? 41.488 -55.185 -9.043 1.00 28.39 165 LYS A C 1
ATOM 1342 O O . LYS A 1 165 ? 42.715 -55.214 -9.121 1.00 28.39 165 LYS A O 1
ATOM 1347 N N . PRO A 1 166 ? 40.773 -56.209 -8.550 1.00 29.22 166 PRO A N 1
ATOM 1348 C CA . PRO A 1 166 ? 41.361 -57.505 -8.253 1.00 29.22 166 PRO A CA 1
ATOM 1349 C C . PRO A 1 166 ? 41.507 -58.307 -9.554 1.00 29.22 166 PRO A C 1
ATOM 1351 O O . PRO A 1 166 ? 40.562 -58.421 -10.334 1.00 29.22 166 PRO A O 1
ATOM 1354 N N . THR A 1 167 ? 42.696 -58.852 -9.804 1.00 27.50 167 THR A N 1
ATOM 1355 C CA . THR A 1 167 ? 42.964 -59.777 -10.916 1.00 27.50 167 THR A CA 1
ATOM 1356 C C . THR A 1 167 ? 42.912 -61.211 -10.385 1.00 27.50 167 THR A C 1
ATOM 1358 O O . THR A 1 167 ? 43.639 -61.552 -9.455 1.00 27.50 167 THR A O 1
ATOM 1361 N N . THR A 1 168 ? 42.032 -62.045 -10.941 1.00 27.31 168 THR A N 1
ATOM 1362 C CA . THR A 1 168 ? 41.967 -63.501 -10.714 1.00 27.31 168 THR A CA 1
ATOM 1363 C C . THR A 1 168 ? 42.862 -64.263 -11.713 1.00 27.31 168 THR A C 1
ATOM 1365 O O . THR A 1 168 ? 43.279 -63.686 -12.716 1.00 27.31 168 THR A O 1
ATOM 1368 N N . PRO A 1 169 ? 43.236 -65.526 -11.418 1.00 29.34 169 PRO A N 1
ATOM 1369 C CA . PRO A 1 169 ? 44.591 -66.031 -11.643 1.00 29.34 169 PRO A CA 1
ATOM 1370 C C . PRO A 1 169 ? 44.773 -66.835 -12.939 1.00 29.34 169 PRO A C 1
ATOM 1372 O O . PRO A 1 169 ? 43.847 -67.478 -13.427 1.00 29.34 169 PRO A O 1
ATOM 1375 N N . SER A 1 170 ? 46.019 -66.89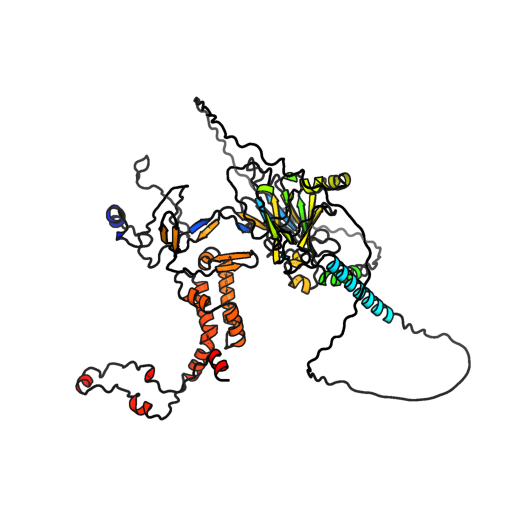4 -13.416 1.00 27.14 170 SER A N 1
ATOM 1376 C CA . SER A 1 170 ? 46.509 -67.915 -14.347 1.00 27.14 170 SER A CA 1
ATOM 1377 C C . SER A 1 170 ? 47.768 -68.588 -13.790 1.00 27.14 170 SER A C 1
ATOM 1379 O O . SER A 1 170 ? 48.615 -67.951 -13.175 1.00 27.14 170 SER A O 1
ATOM 1381 N N . SER A 1 171 ? 47.815 -69.896 -14.008 1.00 24.48 171 SER A N 1
ATOM 1382 C CA . SER A 1 171 ? 48.701 -70.960 -13.521 1.00 24.48 171 SER A CA 1
ATOM 1383 C C . SER A 1 171 ? 50.217 -70.833 -13.760 1.00 24.48 171 SER A C 1
ATOM 1385 O O . SER A 1 171 ? 50.623 -70.303 -14.791 1.00 24.48 171 SER A O 1
ATOM 1387 N N . ASN A 1 172 ? 50.967 -71.546 -12.891 1.00 25.28 172 ASN A N 1
ATOM 1388 C CA . ASN A 1 172 ? 52.373 -72.020 -12.969 1.00 25.28 172 ASN A CA 1
ATOM 1389 C C . ASN A 1 172 ? 53.443 -70.929 -12.718 1.00 25.28 172 ASN A C 1
ATOM 1391 O O . ASN A 1 172 ? 53.359 -69.864 -13.302 1.00 25.28 172 ASN A O 1
ATOM 1395 N N . GLU A 1 173 ? 54.472 -71.054 -11.868 1.00 25.81 173 GLU A N 1
ATOM 1396 C CA . GLU A 1 173 ? 55.226 -72.180 -11.294 1.00 25.81 173 GLU A CA 1
ATOM 1397 C C . GLU A 1 173 ? 55.992 -71.711 -10.020 1.00 25.81 173 GLU A C 1
ATOM 1399 O O . GLU A 1 173 ? 56.459 -70.581 -9.964 1.00 25.81 173 GLU A O 1
ATOM 1404 N N . GLN A 1 174 ? 56.154 -72.633 -9.060 1.00 25.44 174 GLN A N 1
ATOM 1405 C CA . GLN A 1 174 ? 57.284 -72.842 -8.125 1.00 25.44 174 GLN A CA 1
ATOM 1406 C C . GLN A 1 174 ? 57.681 -71.848 -6.992 1.00 25.44 174 GLN A C 1
ATOM 1408 O O . GLN A 1 174 ? 58.039 -70.693 -7.188 1.00 25.44 174 GLN A O 1
ATOM 1413 N N . THR A 1 175 ? 57.800 -72.491 -5.813 1.00 24.53 175 THR A N 1
ATOM 1414 C CA . THR A 1 175 ? 58.769 -72.346 -4.694 1.00 24.53 175 THR A CA 1
ATOM 1415 C C . THR A 1 175 ? 58.581 -71.306 -3.572 1.00 24.53 175 THR A C 1
ATOM 1417 O O . THR A 1 175 ? 58.767 -70.118 -3.780 1.00 24.53 175 THR A O 1
ATOM 1420 N N . GLU A 1 176 ? 58.359 -71.868 -2.361 1.00 26.55 176 GLU A N 1
ATOM 1421 C CA . GLU A 1 176 ? 58.887 -71.481 -1.024 1.00 26.55 176 GLU A CA 1
ATOM 1422 C C . GLU A 1 176 ? 58.408 -70.150 -0.397 1.00 26.55 176 GLU A C 1
ATOM 1424 O O . GLU A 1 176 ? 58.270 -69.145 -1.069 1.00 26.55 176 GLU A O 1
ATOM 1429 N N . SER A 1 177 ? 58.163 -69.965 0.905 1.00 25.06 177 SER A N 1
ATOM 1430 C CA . SER A 1 177 ? 58.006 -70.776 2.124 1.00 25.06 177 SER A CA 1
ATOM 1431 C C . SER A 1 177 ? 57.714 -69.777 3.268 1.00 25.06 177 SER A C 1
ATOM 1433 O O . SER A 1 177 ? 58.350 -68.727 3.276 1.00 25.06 177 SER A O 1
ATOM 1435 N N . SER A 1 178 ? 56.877 -70.145 4.261 1.00 26.20 178 SER A N 1
ATOM 1436 C CA . SER A 1 178 ? 56.814 -69.617 5.661 1.00 26.20 178 SER A CA 1
ATOM 1437 C C . SER A 1 178 ? 56.502 -68.108 5.873 1.00 26.20 178 SER A C 1
ATOM 1439 O O . SER A 1 178 ? 56.990 -67.266 5.145 1.00 26.20 178 SER A O 1
ATOM 1441 N N . THR A 1 179 ? 55.730 -67.607 6.849 1.00 28.34 179 THR A N 1
ATOM 1442 C CA . THR A 1 179 ? 55.301 -68.073 8.185 1.00 28.34 179 THR A CA 1
ATOM 1443 C C . THR A 1 179 ? 54.324 -67.030 8.782 1.00 28.34 179 THR A C 1
ATOM 1445 O O . THR A 1 179 ? 54.544 -65.845 8.567 1.00 28.34 179 THR A O 1
ATOM 1448 N N . THR A 1 180 ? 53.289 -67.495 9.510 1.00 26.80 180 THR A N 1
ATOM 1449 C CA . THR A 1 180 ? 52.708 -66.994 10.799 1.00 26.80 180 THR A CA 1
ATOM 1450 C C . THR A 1 180 ? 52.634 -65.472 11.072 1.00 26.80 180 THR A C 1
ATOM 1452 O O . THR A 1 180 ? 53.623 -64.775 10.934 1.00 26.80 180 THR A O 1
ATOM 1455 N N . ASP A 1 181 ? 51.564 -64.864 11.597 1.00 27.14 181 ASP A N 1
ATOM 1456 C CA . ASP A 1 181 ? 50.629 -65.308 12.639 1.00 27.14 181 ASP A CA 1
ATOM 1457 C C . ASP A 1 181 ? 49.450 -64.299 12.759 1.00 27.14 181 ASP A C 1
ATOM 1459 O O . ASP A 1 181 ? 49.649 -63.106 12.559 1.00 27.14 181 ASP A O 1
ATOM 1463 N N . LYS A 1 182 ? 48.251 -64.822 13.085 1.00 28.70 182 LYS A N 1
ATOM 1464 C CA . LYS A 1 182 ? 47.263 -64.399 14.123 1.00 28.70 182 LYS A CA 1
ATOM 1465 C C . LYS A 1 182 ? 47.083 -62.895 14.449 1.00 28.70 182 LYS A C 1
ATOM 1467 O O . LYS A 1 182 ? 48.046 -62.172 14.616 1.00 28.70 182 LYS A O 1
ATOM 1472 N N . SER A 1 183 ? 45.909 -62.345 14.768 1.00 27.61 183 SER A N 1
ATOM 1473 C CA . SER A 1 183 ? 44.534 -62.817 15.011 1.00 27.61 183 SER A CA 1
ATOM 1474 C C . SER A 1 183 ? 43.716 -61.599 15.501 1.00 27.61 183 SER A C 1
ATOM 1476 O O . SER A 1 183 ? 44.308 -60.775 16.186 1.00 27.61 183 SER A O 1
ATOM 1478 N N . GLN A 1 184 ? 42.406 -61.553 15.188 1.00 28.27 184 GLN A N 1
ATOM 1479 C CA . GLN A 1 184 ? 41.237 -61.240 16.064 1.00 28.27 184 GLN A CA 1
ATOM 1480 C C . GLN A 1 184 ? 41.317 -60.032 17.041 1.00 28.27 184 GLN A C 1
ATOM 1482 O O . GLN A 1 184 ? 42.315 -59.833 17.709 1.00 28.27 184 GLN A O 1
ATOM 1487 N N . SER A 1 185 ? 40.301 -59.198 17.283 1.00 27.50 185 SER A N 1
ATOM 1488 C CA . SER A 1 185 ? 38.834 -59.349 17.269 1.00 27.50 185 SER A CA 1
ATOM 1489 C C . SER A 1 185 ? 38.179 -57.994 17.608 1.00 27.50 185 SER A C 1
ATOM 1491 O O . SER A 1 185 ? 38.757 -57.235 18.382 1.00 27.50 185 SER A O 1
ATOM 1493 N N . ASP A 1 186 ? 36.976 -57.754 17.068 1.00 25.80 186 ASP A N 1
ATOM 1494 C CA . ASP A 1 186 ? 35.730 -57.274 17.714 1.00 25.80 186 ASP A CA 1
ATOM 1495 C C . ASP A 1 186 ? 35.847 -56.346 18.955 1.00 25.80 186 ASP A C 1
ATOM 1497 O O . ASP A 1 186 ? 36.466 -56.693 19.951 1.00 25.80 186 ASP A O 1
ATOM 1501 N N . SER A 1 187 ? 35.166 -55.201 19.094 1.00 27.09 187 SER A N 1
ATOM 1502 C CA . SER A 1 187 ? 33.711 -54.995 19.001 1.00 27.09 187 SER A CA 1
ATOM 1503 C C . SER A 1 187 ? 33.319 -53.576 19.484 1.00 27.09 187 SER A C 1
ATOM 1505 O O . SER A 1 187 ? 34.032 -52.965 20.273 1.00 27.09 187 SER A O 1
ATOM 1507 N N . ALA A 1 188 ? 32.109 -53.152 19.085 1.00 28.44 188 ALA A N 1
ATOM 1508 C CA . ALA A 1 188 ? 31.162 -52.261 19.788 1.00 28.44 188 ALA A CA 1
ATOM 1509 C C . ALA A 1 188 ? 31.359 -50.717 19.794 1.00 28.44 188 ALA A C 1
ATOM 1511 O O . ALA A 1 188 ? 32.102 -50.137 20.578 1.00 28.44 188 ALA A O 1
ATOM 1512 N N . ASN A 1 189 ? 30.520 -50.062 18.980 1.00 28.69 189 ASN A N 1
ATOM 1513 C CA . ASN A 1 189 ? 30.011 -48.679 19.088 1.00 28.69 189 ASN A CA 1
ATOM 1514 C C . ASN A 1 189 ? 28.878 -48.581 20.152 1.00 28.69 189 ASN A C 1
ATOM 1516 O O . ASN A 1 189 ? 28.366 -49.622 20.563 1.00 28.69 189 ASN A O 1
ATOM 1520 N N . PRO A 1 190 ? 28.248 -47.410 20.397 1.00 45.84 190 PRO A N 1
ATOM 1521 C CA . PRO A 1 190 ? 28.774 -46.059 20.645 1.00 45.84 190 PRO A CA 1
ATOM 1522 C C . PRO A 1 190 ? 28.096 -45.415 21.888 1.00 45.84 190 PRO A C 1
ATOM 1524 O O . PRO A 1 190 ? 27.067 -45.892 22.360 1.00 45.84 190 PRO A O 1
ATOM 1527 N N . LEU A 1 191 ? 28.579 -44.267 22.383 1.00 26.34 191 LEU A N 1
ATOM 1528 C CA . LEU A 1 191 ? 27.725 -43.362 23.171 1.00 26.34 191 LEU A CA 1
ATOM 1529 C C . LEU A 1 191 ? 28.165 -41.899 23.030 1.00 26.34 191 LEU A C 1
ATOM 1531 O O . LEU A 1 191 ? 29.288 -41.526 23.359 1.00 26.34 191 LEU A O 1
ATOM 1535 N N . VAL A 1 192 ? 27.235 -41.084 22.538 1.00 30.73 192 VAL A N 1
ATOM 1536 C CA . VAL A 1 192 ? 27.326 -39.630 22.379 1.00 30.73 192 VAL A CA 1
ATOM 1537 C C . VAL A 1 192 ? 27.146 -38.949 23.739 1.00 30.73 192 VAL A C 1
ATOM 1539 O O . VAL A 1 192 ? 26.183 -39.232 24.452 1.00 30.73 192 VAL A O 1
ATOM 1542 N N . LYS A 1 193 ? 28.023 -37.994 24.068 1.00 26.78 193 LYS A N 1
ATOM 1543 C CA . LYS A 1 193 ? 27.769 -36.937 25.057 1.00 26.78 193 LYS A CA 1
ATOM 1544 C C . LYS A 1 193 ? 28.235 -35.594 24.499 1.00 26.78 193 LYS A C 1
ATOM 1546 O O . LYS A 1 193 ? 29.398 -35.435 24.149 1.00 26.78 193 LYS A O 1
ATOM 1551 N N . PHE A 1 194 ? 27.297 -34.655 24.439 1.00 26.50 194 PHE A N 1
ATOM 1552 C CA . PHE A 1 194 ? 27.536 -33.226 24.266 1.00 26.50 194 PHE A CA 1
ATOM 1553 C C . PHE A 1 194 ? 28.100 -32.627 25.558 1.00 26.50 194 PHE A C 1
ATOM 1555 O O . PHE A 1 194 ? 27.565 -32.903 26.631 1.00 26.50 194 PHE A O 1
ATOM 1562 N N . THR A 1 195 ? 29.094 -31.746 25.434 1.00 28.48 195 THR A N 1
ATOM 1563 C CA . THR A 1 195 ? 29.383 -30.679 26.405 1.00 28.48 195 THR A CA 1
ATOM 1564 C C . THR A 1 195 ? 29.987 -29.473 25.690 1.00 28.48 195 THR A C 1
ATOM 1566 O O . THR A 1 195 ? 30.944 -29.618 24.931 1.00 28.48 195 THR A O 1
ATOM 1569 N N . ASP A 1 196 ? 29.416 -28.305 25.978 1.00 27.38 196 ASP A N 1
ATOM 1570 C CA . ASP A 1 196 ? 29.886 -26.965 25.626 1.00 27.38 196 ASP A CA 1
ATOM 1571 C C . ASP A 1 196 ? 31.282 -26.655 26.182 1.00 27.38 196 ASP A C 1
ATOM 1573 O O . ASP A 1 196 ? 31.619 -27.112 27.276 1.00 27.38 196 ASP A O 1
ATOM 1577 N N . GLN A 1 197 ? 32.032 -25.769 25.511 1.00 29.05 197 GLN A N 1
ATOM 1578 C CA . GLN A 1 197 ? 32.817 -24.739 26.202 1.00 29.05 197 GLN A CA 1
ATOM 1579 C C . GLN A 1 197 ? 33.306 -23.605 25.291 1.00 29.05 197 GLN A C 1
ATOM 1581 O O . GLN A 1 197 ? 33.525 -23.735 24.091 1.00 29.05 197 GLN A O 1
ATOM 1586 N N . SER A 1 198 ? 33.437 -22.462 25.946 1.00 26.19 198 SER A N 1
ATOM 1587 C CA . SER A 1 198 ? 33.612 -21.098 25.481 1.00 26.19 198 SER A CA 1
ATOM 1588 C C . SER A 1 198 ? 35.078 -20.641 25.355 1.00 26.19 198 SER A C 1
ATOM 1590 O O . SER A 1 198 ? 35.977 -21.208 25.964 1.00 26.19 198 SER A O 1
ATOM 1592 N N . THR A 1 199 ? 35.254 -19.477 24.707 1.00 27.75 199 THR A N 1
ATOM 1593 C CA . THR A 1 199 ? 36.295 -18.435 24.925 1.00 27.75 199 THR A CA 1
ATOM 1594 C C . THR A 1 199 ? 37.775 -18.744 24.624 1.00 27.75 199 THR A C 1
ATOM 1596 O O . THR A 1 199 ? 38.448 -19.429 25.379 1.00 27.75 199 THR A O 1
ATOM 1599 N N . SER A 1 200 ? 38.389 -18.007 23.687 1.00 25.80 200 SER A N 1
ATOM 1600 C CA . SER A 1 200 ? 39.153 -16.770 23.974 1.00 25.80 200 SER A CA 1
ATOM 1601 C C . SER A 1 200 ? 40.101 -16.358 22.827 1.00 25.80 200 SER A C 1
ATOM 1603 O O . SER A 1 200 ? 40.473 -17.137 21.960 1.00 25.80 200 SER A O 1
ATOM 1605 N N . ARG A 1 201 ? 40.431 -15.064 22.846 1.00 28.48 201 ARG A N 1
ATOM 1606 C CA . ARG A 1 201 ? 41.203 -14.243 21.899 1.00 28.48 201 ARG A CA 1
ATOM 1607 C C . ARG A 1 201 ? 42.667 -14.676 21.724 1.00 28.48 201 ARG A C 1
ATOM 1609 O O . ARG A 1 201 ? 43.266 -15.138 22.689 1.00 28.48 201 ARG A O 1
ATOM 1616 N N . LYS A 1 202 ? 43.280 -14.281 20.593 1.00 26.91 202 LYS A N 1
ATOM 1617 C CA . LYS A 1 202 ? 44.620 -13.640 20.511 1.00 26.91 202 LYS A CA 1
ATOM 1618 C C . LYS A 1 202 ? 44.913 -13.094 19.100 1.00 26.91 202 LYS A C 1
ATOM 1620 O O . LYS A 1 202 ? 44.683 -13.776 18.111 1.00 26.91 202 LYS A O 1
ATOM 1625 N N . SER A 1 203 ? 45.422 -11.862 19.039 1.00 30.92 203 SER A N 1
ATOM 1626 C CA . SER A 1 203 ? 46.159 -11.260 17.911 1.00 30.92 203 SER A CA 1
ATOM 1627 C C . SER A 1 203 ? 47.641 -11.690 17.952 1.00 30.92 203 SER A C 1
ATOM 1629 O O . SER A 1 203 ? 48.045 -12.275 18.965 1.00 30.92 203 SER A O 1
ATOM 1631 N N . PRO A 1 204 ? 48.467 -11.422 16.908 1.00 35.06 204 PRO A N 1
ATOM 1632 C CA . PRO A 1 204 ? 49.323 -10.215 16.967 1.00 35.06 204 PRO A CA 1
ATOM 1633 C C . PRO A 1 204 ? 49.823 -9.573 15.628 1.00 35.06 204 PRO A C 1
ATOM 1635 O O . PRO A 1 204 ? 49.890 -10.209 14.586 1.00 35.06 204 PRO A O 1
ATOM 1638 N N . LEU A 1 205 ? 50.227 -8.294 15.765 1.00 26.73 205 LEU A N 1
ATOM 1639 C CA . LEU A 1 205 ? 51.367 -7.507 15.212 1.00 26.73 205 LEU A CA 1
ATOM 1640 C C . LEU A 1 205 ? 51.653 -7.214 13.705 1.00 26.73 205 LEU A C 1
ATOM 1642 O O . LEU A 1 205 ? 52.142 -8.045 12.953 1.00 26.73 205 LEU A O 1
ATOM 1646 N N . SER A 1 206 ? 51.529 -5.911 13.389 1.00 26.53 206 SER A N 1
ATOM 1647 C CA . SER A 1 206 ? 52.453 -4.915 12.765 1.00 26.53 206 SER A CA 1
ATOM 1648 C C . SER A 1 206 ? 53.871 -5.286 12.266 1.00 26.53 206 SER A C 1
ATOM 1650 O O . SER A 1 206 ? 54.692 -5.708 13.080 1.00 26.53 206 SER A O 1
ATOM 1652 N N . ILE A 1 207 ? 54.219 -4.812 11.047 1.00 25.41 207 ILE A N 1
ATOM 1653 C CA . ILE A 1 207 ? 55.557 -4.320 10.610 1.00 25.41 207 ILE A CA 1
ATOM 1654 C C . ILE A 1 207 ? 55.401 -3.129 9.608 1.00 25.41 207 ILE A C 1
ATOM 1656 O O . ILE A 1 207 ? 54.706 -3.260 8.604 1.00 25.41 207 ILE A O 1
ATOM 1660 N N . MET A 1 208 ? 56.042 -1.974 9.883 1.00 25.84 208 MET A N 1
ATOM 1661 C CA . MET A 1 208 ? 56.365 -0.853 8.947 1.00 25.84 208 MET A CA 1
ATOM 1662 C C . MET A 1 208 ? 57.647 -1.220 8.145 1.00 25.84 208 MET A C 1
ATOM 1664 O O . MET A 1 208 ? 58.409 -2.038 8.637 1.00 25.84 208 MET A O 1
ATOM 1668 N N . SER A 1 209 ? 58.022 -0.724 6.955 1.00 25.59 209 SER A N 1
ATOM 1669 C CA . SER A 1 209 ? 58.155 0.661 6.461 1.00 25.59 209 SER A CA 1
ATOM 1670 C C . SER A 1 209 ? 58.696 0.686 5.004 1.00 25.59 209 SER A C 1
ATOM 1672 O O . SER A 1 209 ? 59.459 -0.196 4.629 1.00 25.59 209 SER A O 1
ATOM 1674 N N . GLU A 1 210 ? 58.392 1.779 4.283 1.00 25.42 210 GLU A N 1
ATOM 1675 C CA . GLU A 1 210 ? 59.155 2.464 3.202 1.00 25.42 210 GLU A CA 1
ATOM 1676 C C . GLU A 1 210 ? 59.440 1.810 1.824 1.00 25.42 210 GLU A C 1
ATOM 1678 O O . GLU A 1 210 ? 60.252 0.904 1.688 1.00 25.42 210 GLU A O 1
ATOM 1683 N N . ASN A 1 211 ? 58.933 2.449 0.749 1.00 26.05 211 ASN A N 1
ATOM 1684 C CA . ASN A 1 211 ? 59.794 3.162 -0.216 1.00 26.05 211 ASN A CA 1
ATOM 1685 C C . ASN A 1 211 ? 59.028 4.121 -1.158 1.00 26.05 211 ASN A C 1
ATOM 1687 O O . ASN A 1 211 ? 57.938 3.829 -1.643 1.00 26.05 211 ASN A O 1
ATOM 1691 N N . LYS A 1 212 ? 59.640 5.289 -1.403 1.00 25.66 212 LYS A N 1
ATOM 1692 C CA . LYS A 1 212 ? 59.225 6.384 -2.305 1.00 25.66 212 LYS A CA 1
ATOM 1693 C C . LYS A 1 212 ? 59.649 6.120 -3.757 1.00 25.66 212 LYS A C 1
ATOM 1695 O O . LYS A 1 212 ? 60.787 5.722 -3.973 1.00 25.66 212 LYS A O 1
ATOM 1700 N N . SER A 1 213 ? 58.863 6.597 -4.731 1.00 27.48 213 SER A N 1
ATOM 1701 C CA . SER A 1 213 ? 59.410 7.287 -5.919 1.00 27.48 213 SER A CA 1
ATOM 1702 C C . SER A 1 213 ? 58.373 8.146 -6.664 1.00 27.48 213 SER A C 1
ATOM 1704 O O . SER A 1 213 ? 57.210 7.782 -6.793 1.00 27.48 213 SER A O 1
ATOM 1706 N N . ASN A 1 214 ? 58.857 9.297 -7.136 1.00 24.03 214 ASN A N 1
ATOM 1707 C CA . ASN A 1 214 ? 58.191 10.455 -7.744 1.00 24.03 214 ASN A CA 1
ATOM 1708 C C . ASN A 1 214 ? 57.531 10.235 -9.121 1.00 24.03 214 ASN A C 1
ATOM 1710 O O . ASN A 1 214 ? 58.110 9.552 -9.958 1.00 24.03 214 ASN A O 1
ATOM 1714 N N . ALA A 1 215 ? 56.501 11.037 -9.439 1.00 26.42 215 ALA A N 1
ATOM 1715 C CA . ALA A 1 215 ? 56.372 11.720 -10.740 1.00 26.42 215 ALA A CA 1
ATOM 1716 C C . ALA A 1 215 ? 55.425 12.940 -10.665 1.00 26.42 215 ALA A C 1
ATOM 1718 O O . ALA A 1 215 ? 54.457 12.960 -9.913 1.00 26.42 215 ALA A O 1
ATOM 1719 N N . LYS A 1 216 ? 55.765 13.984 -11.428 1.00 24.84 216 LYS A N 1
ATOM 1720 C CA . LYS A 1 216 ? 55.244 15.360 -11.392 1.00 24.84 216 LYS A CA 1
ATOM 1721 C C . LYS A 1 216 ? 54.103 15.612 -12.398 1.00 24.84 216 LYS A C 1
ATOM 1723 O O . LYS A 1 216 ? 54.063 15.007 -13.459 1.00 24.84 216 LYS A O 1
ATOM 1728 N N . SER A 1 217 ? 53.347 16.679 -12.106 1.00 26.23 217 SER A N 1
ATOM 1729 C CA . SER A 1 217 ? 52.694 17.648 -13.018 1.00 26.23 217 SER A CA 1
ATOM 1730 C C . SER A 1 217 ? 51.465 17.228 -13.840 1.00 26.23 217 SER A C 1
ATOM 1732 O O . SER A 1 217 ? 51.552 16.423 -14.755 1.00 26.23 217 SER A O 1
ATOM 1734 N N . SER A 1 218 ? 50.346 17.942 -13.688 1.00 28.19 218 SER A N 1
ATOM 1735 C CA . SER A 1 218 ? 50.071 19.169 -14.461 1.00 28.19 218 SER A CA 1
ATOM 1736 C C . SER A 1 218 ? 48.619 19.631 -14.266 1.00 28.19 218 SER A C 1
ATOM 1738 O O . SER A 1 218 ? 47.652 18.978 -14.636 1.00 28.19 218 SER A O 1
ATOM 1740 N N . THR A 1 219 ? 48.475 20.811 -13.672 1.00 33.75 219 THR A N 1
ATOM 1741 C CA . THR A 1 219 ? 47.261 21.621 -13.690 1.00 33.75 219 THR A CA 1
ATOM 1742 C C . THR A 1 219 ? 47.179 22.358 -15.027 1.00 33.75 219 THR A C 1
ATOM 1744 O O . THR A 1 219 ? 48.155 22.995 -15.423 1.00 33.75 219 THR A O 1
ATOM 1747 N N . LYS A 1 220 ? 46.028 22.270 -15.713 1.00 32.09 220 LYS A N 1
ATOM 1748 C CA . LYS A 1 220 ? 45.408 23.277 -16.613 1.00 32.09 220 LYS A CA 1
ATOM 1749 C C . LYS A 1 220 ? 44.453 22.585 -17.593 1.00 32.09 220 LYS A C 1
ATOM 1751 O O . LYS A 1 220 ? 44.920 21.911 -18.503 1.00 32.09 220 LYS A O 1
ATOM 1756 N N . LYS A 1 221 ? 43.144 22.828 -17.426 1.00 35.31 221 LYS A N 1
ATOM 1757 C CA . LYS A 1 221 ? 42.096 23.009 -18.465 1.00 35.31 221 LYS A CA 1
ATOM 1758 C C . LYS A 1 221 ? 40.712 22.719 -17.866 1.00 35.31 221 LYS A C 1
ATOM 1760 O O . LYS A 1 221 ? 40.172 21.647 -18.075 1.00 35.31 221 LYS A O 1
ATOM 1765 N N . PHE A 1 222 ? 40.131 23.672 -17.133 1.00 33.03 222 PHE A N 1
ATOM 1766 C CA . PHE A 1 222 ? 38.688 23.636 -16.821 1.00 33.03 222 PHE A CA 1
ATOM 1767 C C . PHE A 1 222 ? 38.041 25.027 -16.674 1.00 33.03 222 PHE A C 1
ATOM 1769 O O . PHE A 1 222 ? 36.951 25.153 -16.134 1.00 33.03 222 PHE A O 1
ATOM 1776 N N . ASN A 1 223 ? 38.673 26.078 -17.216 1.00 34.94 223 ASN A N 1
ATOM 1777 C CA . ASN A 1 223 ? 38.186 27.463 -17.114 1.00 34.94 223 ASN A CA 1
ATOM 1778 C C . ASN A 1 223 ? 37.606 28.043 -18.418 1.00 34.94 223 ASN A C 1
ATOM 1780 O O . ASN A 1 223 ? 37.522 29.256 -18.553 1.00 34.94 223 ASN A O 1
ATOM 1784 N N . SER A 1 224 ? 37.168 27.219 -19.375 1.00 35.94 224 SER A N 1
ATOM 1785 C CA . SER A 1 224 ? 36.542 27.719 -20.617 1.00 35.94 224 SER A CA 1
ATOM 1786 C C . SER A 1 224 ? 35.103 27.253 -20.846 1.00 35.94 224 SER A C 1
ATOM 1788 O O . SER A 1 224 ? 34.580 27.447 -21.937 1.00 35.94 224 SER A O 1
ATOM 1790 N N . PHE A 1 225 ? 34.447 26.649 -19.850 1.00 36.50 225 PHE A N 1
ATOM 1791 C CA . PHE A 1 225 ? 33.078 26.137 -20.016 1.00 36.50 225 PHE A CA 1
ATOM 1792 C C . PHE A 1 225 ? 32.006 26.978 -19.300 1.00 36.50 225 PHE A C 1
ATOM 1794 O O . PHE A 1 225 ? 30.843 26.961 -19.687 1.00 36.50 225 PHE A O 1
ATOM 1801 N N . PHE A 1 226 ? 32.389 27.788 -18.309 1.00 32.97 226 PHE A N 1
ATOM 1802 C CA . PHE A 1 226 ? 31.443 28.560 -17.489 1.00 32.97 226 PHE A CA 1
ATOM 1803 C C . PHE A 1 226 ? 31.090 29.956 -18.025 1.00 32.97 226 PHE A C 1
ATOM 1805 O O . PHE A 1 226 ? 30.329 30.682 -17.394 1.00 32.97 226 PHE A O 1
ATOM 1812 N N . GLN A 1 227 ? 31.576 30.327 -19.212 1.00 33.06 227 GLN A N 1
ATOM 1813 C CA . GLN A 1 227 ? 31.353 31.660 -19.788 1.00 33.06 227 GLN A CA 1
ATOM 1814 C C . GLN A 1 227 ? 30.319 31.696 -20.929 1.00 33.06 227 GLN A C 1
ATOM 1816 O O . GLN A 1 227 ? 30.175 32.717 -21.593 1.00 33.06 227 GLN A O 1
ATOM 1821 N N . SER A 1 228 ? 29.567 30.607 -21.132 1.00 31.36 228 SER A N 1
ATOM 1822 C CA . SER A 1 228 ? 28.512 30.500 -22.159 1.00 31.36 228 SER A CA 1
ATOM 1823 C C . SER A 1 228 ? 27.083 30.468 -21.590 1.00 31.36 228 SER A C 1
ATOM 1825 O O . SER A 1 228 ? 26.132 30.317 -22.354 1.00 31.36 228 SER A O 1
ATOM 1827 N N . LEU A 1 229 ? 26.900 30.591 -20.271 1.00 32.00 229 LEU A N 1
ATOM 1828 C CA . LEU A 1 229 ? 25.607 30.346 -19.609 1.00 32.00 229 LEU A CA 1
ATOM 1829 C C . LEU A 1 229 ? 25.002 31.580 -18.924 1.00 32.00 229 LEU A C 1
ATOM 1831 O O . LEU A 1 229 ? 24.172 31.464 -18.029 1.00 32.00 229 LEU A O 1
ATOM 1835 N N . LEU A 1 230 ? 25.402 32.770 -19.372 1.00 34.59 230 LEU A N 1
ATOM 1836 C CA . LEU A 1 230 ? 24.833 34.046 -18.947 1.00 34.59 230 LEU A CA 1
ATOM 1837 C C . LEU A 1 230 ? 24.641 34.956 -20.163 1.00 34.59 230 LEU A C 1
ATOM 1839 O O . LEU A 1 230 ? 25.454 35.842 -20.419 1.00 34.59 230 LEU A O 1
ATOM 1843 N N . LYS A 1 231 ? 23.556 34.745 -20.916 1.00 27.52 231 LYS A N 1
ATOM 1844 C CA . LYS A 1 231 ? 22.923 35.819 -21.690 1.00 27.52 231 LYS A CA 1
ATOM 1845 C C . LYS A 1 231 ? 21.488 35.476 -22.096 1.00 27.52 231 LYS A C 1
ATOM 1847 O O . LYS A 1 231 ? 21.216 34.382 -22.567 1.00 27.52 231 LYS A O 1
ATOM 1852 N N . GLU A 1 232 ? 20.648 36.496 -21.928 1.00 26.91 232 GLU A N 1
ATOM 1853 C CA . GLU A 1 232 ? 19.322 36.734 -22.519 1.00 26.91 232 GLU A CA 1
ATOM 1854 C C . GLU A 1 232 ? 18.068 36.241 -21.773 1.00 26.91 232 GLU A C 1
ATOM 1856 O O . GLU A 1 232 ? 17.548 35.147 -21.960 1.00 26.91 232 GLU A O 1
ATOM 1861 N N . GLN A 1 233 ? 17.523 37.173 -20.980 1.00 26.52 233 GLN A N 1
ATOM 1862 C CA . GLN A 1 233 ? 16.092 37.357 -20.742 1.00 26.52 233 GLN A CA 1
ATOM 1863 C C . GLN A 1 233 ? 15.584 38.494 -21.645 1.00 26.52 233 GLN A C 1
ATOM 1865 O O . GLN A 1 233 ? 16.154 39.581 -21.572 1.00 26.52 233 GLN A O 1
ATOM 1870 N N . GLN A 1 234 ? 14.490 38.288 -22.392 1.00 28.27 234 GLN A N 1
ATOM 1871 C CA . GLN A 1 234 ? 13.482 39.316 -22.724 1.00 28.27 234 GLN A CA 1
ATOM 1872 C C . GLN A 1 234 ? 12.086 38.670 -22.955 1.00 28.27 234 GLN A C 1
ATOM 1874 O O . GLN A 1 234 ? 12.019 37.497 -23.323 1.00 28.27 234 GLN A O 1
ATOM 1879 N N . PRO A 1 235 ? 10.974 39.391 -22.679 1.00 29.42 235 PRO A N 1
ATOM 1880 C CA . PRO A 1 235 ? 9.631 38.820 -22.472 1.00 29.42 235 PRO A CA 1
ATOM 1881 C C . PRO A 1 235 ? 8.786 38.663 -23.758 1.00 29.42 235 PRO A C 1
ATOM 1883 O O . PRO A 1 235 ? 9.017 39.376 -24.736 1.00 29.42 235 PRO A O 1
ATOM 1886 N N . PRO A 1 236 ? 7.760 37.781 -23.772 1.00 30.06 236 PRO A N 1
ATOM 1887 C CA . PRO A 1 236 ? 6.963 37.517 -24.966 1.00 30.06 236 PRO A CA 1
ATOM 1888 C C . PRO A 1 236 ? 5.879 38.578 -25.206 1.00 30.06 236 PRO A C 1
ATOM 1890 O O . PRO A 1 236 ? 5.131 38.977 -24.309 1.00 30.06 236 PRO A O 1
ATOM 1893 N N . THR A 1 237 ? 5.771 38.999 -26.463 1.00 25.55 237 THR A N 1
ATOM 1894 C CA . THR A 1 237 ? 4.749 39.905 -26.986 1.00 25.55 237 THR A CA 1
ATOM 1895 C C . THR A 1 237 ? 3.452 39.166 -27.323 1.00 25.55 237 THR A C 1
ATOM 1897 O O . THR A 1 237 ? 3.434 38.046 -27.831 1.00 25.55 237 THR A O 1
ATOM 1900 N N . LYS A 1 238 ? 2.336 39.835 -27.023 1.00 28.44 238 LYS A N 1
ATOM 1901 C CA . LYS A 1 238 ? 0.953 39.413 -27.269 1.00 28.44 238 LYS A CA 1
ATOM 1902 C C . LYS A 1 238 ? 0.707 39.169 -28.765 1.00 28.44 238 LYS A C 1
ATOM 1904 O O . LYS A 1 238 ? 0.896 40.079 -29.570 1.00 28.44 238 LYS A O 1
ATOM 1909 N N . ARG A 1 239 ? 0.177 37.997 -29.128 1.00 26.03 239 ARG A N 1
ATOM 1910 C CA . ARG A 1 239 ? -0.524 37.783 -30.405 1.00 26.03 239 ARG A CA 1
ATOM 1911 C C . ARG A 1 239 ? -1.951 37.327 -30.132 1.00 26.03 239 ARG A C 1
ATOM 1913 O O . ARG A 1 239 ? -2.184 36.250 -29.599 1.00 26.03 239 ARG A O 1
ATOM 1920 N N . MET A 1 240 ? -2.887 38.203 -30.482 1.00 22.97 240 MET A N 1
ATOM 1921 C CA . MET A 1 240 ? -4.319 37.936 -30.529 1.00 22.97 240 MET A CA 1
ATOM 1922 C C . MET A 1 240 ? -4.618 36.979 -31.686 1.00 22.97 240 MET A C 1
ATOM 1924 O O . MET A 1 240 ? -4.193 37.225 -32.815 1.00 22.97 240 MET A O 1
ATOM 1928 N N . VAL A 1 241 ? -5.374 35.920 -31.408 1.00 26.77 241 VAL A N 1
ATOM 1929 C CA . VAL A 1 241 ? -5.971 35.048 -32.424 1.00 26.77 241 VAL A CA 1
ATOM 1930 C C . VAL A 1 241 ? -7.369 35.587 -32.724 1.00 26.77 241 VAL A C 1
ATOM 1932 O O . VAL A 1 241 ? -8.200 35.698 -31.826 1.00 26.77 241 VAL A O 1
ATOM 1935 N N . LYS A 1 242 ? -7.607 35.971 -33.982 1.00 24.38 242 LYS A N 1
ATOM 1936 C CA . LYS A 1 242 ? -8.942 36.289 -34.502 1.00 24.38 242 LYS A CA 1
ATOM 1937 C C . LYS A 1 242 ? -9.709 34.983 -34.702 1.00 24.38 242 LYS A C 1
ATOM 1939 O O . LYS A 1 242 ? -9.265 34.126 -35.459 1.00 24.38 242 LYS A O 1
ATOM 1944 N N . LEU A 1 243 ? -10.853 34.865 -34.038 1.00 25.36 243 LEU A N 1
ATOM 1945 C CA . LEU A 1 243 ? -11.887 33.887 -34.357 1.00 25.36 243 LEU A CA 1
ATOM 1946 C C . LEU A 1 243 ? -12.684 34.430 -35.549 1.00 25.36 243 LEU A C 1
ATOM 1948 O O . LEU A 1 243 ? -13.311 35.480 -35.425 1.00 25.36 243 LEU A O 1
ATOM 1952 N N . ASN A 1 244 ? -12.643 33.731 -36.683 1.00 25.75 244 ASN A N 1
ATOM 1953 C CA . ASN A 1 244 ? -13.645 33.888 -37.733 1.00 25.75 244 ASN A CA 1
ATOM 1954 C C . ASN A 1 244 ? -14.694 32.798 -37.528 1.00 25.75 244 ASN A C 1
ATOM 1956 O O . ASN A 1 244 ? -14.410 31.611 -37.676 1.00 25.75 244 ASN A O 1
ATOM 1960 N N . ILE A 1 245 ? -15.884 33.240 -37.151 1.00 29.70 245 ILE A N 1
ATOM 1961 C CA . ILE A 1 245 ? -17.130 32.493 -37.243 1.00 29.70 245 ILE A CA 1
ATOM 1962 C C . ILE A 1 245 ? -17.715 32.867 -38.600 1.00 29.70 245 ILE A C 1
ATOM 1964 O O . ILE A 1 245 ? -17.757 34.053 -38.904 1.00 29.70 245 ILE A O 1
ATOM 1968 N N . ASP A 1 246 ? -18.169 31.883 -39.371 1.00 28.89 246 ASP A N 1
ATOM 1969 C CA . ASP A 1 246 ? -19.395 32.045 -40.147 1.00 28.89 246 ASP A CA 1
ATOM 1970 C C . ASP A 1 246 ? -20.099 30.690 -40.359 1.00 28.89 246 ASP A C 1
ATOM 1972 O O . ASP A 1 246 ? -19.443 29.644 -40.294 1.00 28.89 246 ASP A O 1
ATOM 1976 N N . PRO A 1 247 ? -21.436 30.704 -40.534 1.00 35.62 247 PRO A N 1
ATOM 1977 C CA . PRO A 1 247 ? -22.346 29.582 -40.317 1.00 35.62 247 PRO A CA 1
ATOM 1978 C C . PRO A 1 247 ? -22.995 29.076 -41.625 1.00 35.62 247 PRO A C 1
ATOM 1980 O O . PRO A 1 247 ? -22.769 29.631 -42.697 1.00 35.62 247 PRO A O 1
ATOM 1983 N N . ASN A 1 248 ? -23.882 28.078 -41.491 1.00 25.33 248 ASN A N 1
ATOM 1984 C CA . ASN A 1 248 ? -24.721 27.427 -42.523 1.00 25.33 248 ASN A CA 1
ATOM 1985 C C . ASN A 1 248 ? -24.009 26.255 -43.243 1.00 25.33 248 ASN A C 1
ATOM 1987 O O . ASN A 1 248 ? -22.869 26.375 -43.661 1.00 25.33 248 ASN A O 1
ATOM 1991 N N . THR A 1 249 ? -24.583 25.058 -43.421 1.00 27.05 249 THR A N 1
ATOM 1992 C CA . THR A 1 249 ? -25.983 24.737 -43.737 1.00 27.05 249 THR A CA 1
ATOM 1993 C C . THR A 1 249 ? -26.261 23.242 -43.457 1.00 27.05 249 THR A C 1
ATOM 1995 O O . THR A 1 249 ? -25.491 22.381 -43.864 1.00 27.05 249 THR A O 1
ATOM 1998 N N . THR A 1 250 ? -27.362 22.977 -42.748 1.00 25.64 250 THR A N 1
ATOM 1999 C CA . THR A 1 250 ? -28.386 21.918 -42.931 1.00 25.64 250 THR A CA 1
ATOM 2000 C C . THR A 1 250 ? -28.084 20.544 -43.568 1.00 25.64 250 THR A C 1
ATOM 2002 O O . THR A 1 250 ? -27.724 20.465 -44.735 1.00 25.64 250 THR A O 1
ATOM 2005 N N . ASN A 1 251 ? -28.487 19.503 -42.815 1.00 26.52 251 ASN A N 1
ATOM 2006 C CA . ASN A 1 251 ? -29.349 18.344 -43.150 1.00 26.52 251 ASN A CA 1
ATOM 2007 C C . ASN A 1 251 ? -29.161 17.585 -44.479 1.00 26.52 251 ASN A C 1
ATOM 2009 O O . ASN A 1 251 ? -29.296 18.177 -45.542 1.00 26.52 251 ASN A O 1
ATOM 2013 N N . ILE A 1 252 ? -29.114 16.240 -44.400 1.00 26.86 252 ILE A N 1
ATOM 2014 C CA . ILE A 1 252 ? -30.185 15.333 -44.889 1.00 26.86 252 ILE A CA 1
ATOM 2015 C C . ILE A 1 252 ? -29.836 13.835 -44.674 1.00 26.86 252 ILE A C 1
ATOM 2017 O O . ILE A 1 252 ? -28.785 13.354 -45.077 1.00 26.86 252 ILE A O 1
ATOM 2021 N N . ASN A 1 253 ? -30.811 13.144 -44.070 1.00 27.56 253 ASN A N 1
ATOM 2022 C CA . ASN A 1 253 ? -31.272 11.751 -44.201 1.00 27.56 253 ASN A CA 1
ATOM 2023 C C . ASN A 1 253 ? -30.439 10.519 -43.791 1.00 27.56 253 ASN A C 1
ATOM 2025 O O . ASN A 1 253 ? -29.566 10.022 -44.492 1.00 27.56 253 ASN A O 1
ATOM 2029 N N . GLN A 1 254 ? -30.938 9.937 -42.695 1.00 30.41 254 GLN A N 1
ATOM 2030 C CA . GLN A 1 254 ? -31.334 8.537 -42.496 1.00 30.41 254 GLN A CA 1
ATOM 2031 C C . GLN A 1 254 ? -31.388 7.635 -43.745 1.00 30.41 254 GLN A C 1
ATOM 2033 O O . GLN A 1 254 ? -32.090 7.942 -44.708 1.00 30.41 254 GLN A O 1
ATOM 2038 N N . GLN A 1 255 ? -30.855 6.416 -43.600 1.00 28.22 255 GLN A N 1
ATOM 2039 C CA . GLN A 1 255 ? -31.562 5.203 -44.018 1.00 28.22 255 GLN A CA 1
ATOM 2040 C C . GLN A 1 255 ? -31.139 3.991 -43.173 1.00 28.22 255 GLN A C 1
ATOM 2042 O O . GLN A 1 255 ? -29.974 3.609 -43.120 1.00 28.22 255 GLN A O 1
ATOM 2047 N N . ASN A 1 256 ? -32.138 3.405 -42.510 1.00 27.33 256 ASN A N 1
ATOM 2048 C CA . ASN A 1 256 ? -32.108 2.097 -41.866 1.00 27.33 256 ASN A CA 1
ATOM 2049 C C . ASN A 1 256 ? -32.034 0.981 -42.918 1.00 27.33 256 ASN A C 1
ATOM 2051 O O . ASN A 1 256 ? -32.803 1.017 -43.877 1.00 27.33 256 ASN A O 1
ATOM 2055 N N . GLN A 1 257 ? -31.268 -0.078 -42.643 1.00 29.67 257 GLN A N 1
ATOM 2056 C CA . GLN A 1 257 ? -31.644 -1.443 -43.027 1.00 29.67 257 GLN A CA 1
ATOM 2057 C C . GLN A 1 257 ? -31.330 -2.421 -41.887 1.00 29.67 257 GLN A C 1
ATOM 2059 O O . GLN A 1 257 ? -30.186 -2.599 -41.479 1.00 29.67 257 GLN A O 1
ATOM 2064 N N . LEU A 1 258 ? -32.401 -3.032 -41.380 1.00 26.31 258 LEU A N 1
ATOM 2065 C CA . LEU A 1 258 ? -32.429 -4.221 -40.534 1.00 26.31 258 LEU A CA 1
ATOM 2066 C C . LEU A 1 258 ? -32.421 -5.469 -41.419 1.00 26.31 258 LEU A C 1
ATOM 2068 O O . LEU A 1 258 ? -33.188 -5.521 -42.376 1.00 26.31 258 LEU A O 1
ATOM 2072 N N . GLN A 1 259 ? -31.645 -6.477 -41.020 1.00 29.97 259 GLN A N 1
ATOM 2073 C CA . GLN A 1 259 ? -31.841 -7.930 -41.196 1.00 29.97 259 GLN A CA 1
ATOM 2074 C C . GLN A 1 259 ? -30.564 -8.601 -40.650 1.00 29.97 259 GLN A C 1
ATOM 2076 O O . GLN A 1 259 ? -29.484 -8.050 -40.803 1.00 29.97 259 GLN A O 1
ATOM 2081 N N . SER A 1 260 ? -30.505 -9.778 -40.037 1.00 26.38 260 SER A N 1
ATOM 2082 C CA . SER A 1 260 ? -31.423 -10.729 -39.401 1.00 26.38 260 SER A CA 1
ATOM 2083 C C . SER A 1 260 ? -30.506 -11.886 -38.958 1.00 26.38 260 SER A C 1
ATOM 2085 O O . SER A 1 260 ? -29.543 -12.199 -39.657 1.00 26.38 260 SER A O 1
ATOM 2087 N N . ALA A 1 261 ? -30.771 -12.493 -37.802 1.00 25.67 261 ALA A N 1
ATOM 2088 C CA . ALA A 1 261 ? -29.947 -13.527 -37.171 1.00 25.67 261 ALA A CA 1
ATOM 2089 C C . ALA A 1 261 ? -29.679 -14.775 -38.037 1.00 25.67 261 ALA A C 1
ATOM 2091 O O . ALA A 1 261 ? -30.588 -15.225 -38.723 1.00 25.67 261 ALA A O 1
ATOM 2092 N N . LEU A 1 262 ? -28.498 -15.401 -37.886 1.00 27.17 262 LEU A N 1
ATOM 2093 C CA . LEU A 1 262 ? -28.230 -16.823 -38.173 1.00 27.17 262 LEU A CA 1
ATOM 2094 C C . LEU A 1 262 ? -27.045 -17.360 -37.322 1.00 27.17 262 LEU A C 1
ATOM 2096 O O . LEU A 1 262 ? -26.166 -16.618 -36.900 1.00 27.17 262 LEU A O 1
ATOM 2100 N N . LYS A 1 263 ? -27.120 -18.666 -37.033 1.00 31.23 263 LYS A N 1
ATOM 2101 C CA . LYS A 1 263 ? -26.510 -19.502 -35.970 1.00 31.23 263 LYS A CA 1
ATOM 2102 C C . LYS A 1 263 ? -24.976 -19.733 -36.025 1.00 31.23 263 LYS A C 1
ATOM 2104 O O . LYS A 1 263 ? -24.382 -19.562 -37.085 1.00 31.23 263 LYS A O 1
ATOM 2109 N N . PRO A 1 264 ? -24.351 -20.230 -34.927 1.00 28.45 264 PRO A N 1
ATOM 2110 C CA . PRO A 1 264 ? -22.921 -20.572 -34.871 1.00 28.45 264 PRO A CA 1
ATOM 2111 C C . PRO A 1 264 ? -22.618 -21.984 -35.421 1.00 28.45 264 PRO A C 1
ATOM 2113 O O . PRO A 1 264 ? -23.463 -22.875 -35.275 1.00 28.45 264 PRO A O 1
ATOM 2116 N N . PRO A 1 265 ? -21.423 -22.247 -35.993 1.00 29.47 265 PRO A N 1
ATOM 2117 C CA . PRO A 1 265 ? -21.022 -23.594 -36.363 1.00 29.47 265 PRO A CA 1
ATOM 2118 C C . PRO A 1 265 ? -20.254 -24.322 -35.250 1.00 29.47 265 PRO A C 1
ATOM 2120 O O . PRO A 1 265 ? -19.677 -23.747 -34.329 1.00 29.47 265 PRO A O 1
ATOM 2123 N N . ILE A 1 266 ? -20.321 -25.639 -35.385 1.00 28.38 266 ILE A N 1
ATOM 2124 C CA . ILE A 1 266 ? -20.067 -26.716 -34.434 1.00 28.38 266 ILE A CA 1
ATOM 2125 C C . ILE A 1 266 ? -18.627 -27.251 -34.575 1.00 28.38 266 ILE A C 1
ATOM 2127 O O . ILE A 1 266 ? -18.026 -27.187 -35.644 1.00 28.38 266 ILE A O 1
ATOM 2131 N N . LYS A 1 267 ? -18.103 -27.801 -33.470 1.00 29.25 267 LYS A N 1
ATOM 2132 C CA . LYS A 1 267 ? -16.853 -28.579 -33.333 1.00 29.25 267 LYS A CA 1
ATOM 2133 C C . LYS A 1 267 ? -16.748 -29.737 -34.345 1.00 29.25 267 LYS A C 1
ATOM 2135 O O . LYS A 1 267 ? -17.767 -30.365 -34.618 1.00 29.25 267 LYS A O 1
ATOM 2140 N N . PRO A 1 268 ? -15.535 -30.188 -34.702 1.00 26.62 268 PRO A N 1
ATOM 2141 C CA . PRO A 1 268 ? -15.325 -31.590 -35.041 1.00 26.62 268 PRO A CA 1
ATOM 2142 C C . PRO A 1 268 ? -14.477 -32.312 -33.987 1.00 26.62 268 PRO A C 1
ATOM 2144 O O . PRO A 1 268 ? -13.404 -31.870 -33.582 1.00 26.62 268 PRO A O 1
ATOM 2147 N N . SER A 1 269 ? -15.023 -33.440 -33.546 1.00 23.95 269 SER A N 1
ATOM 2148 C CA . SER A 1 269 ? -14.429 -34.469 -32.700 1.00 23.95 269 SER A CA 1
ATOM 2149 C C . SER A 1 269 ? -13.662 -35.512 -33.519 1.00 23.95 269 SER A C 1
ATOM 2151 O O . SER A 1 269 ? -14.045 -35.818 -34.644 1.00 23.95 269 SER A O 1
ATOM 2153 N N . ASN A 1 270 ? -12.635 -36.074 -32.877 1.00 24.30 270 ASN A N 1
ATOM 2154 C CA . ASN A 1 270 ? -11.990 -37.382 -33.043 1.00 24.30 270 ASN A CA 1
ATOM 2155 C C . ASN A 1 270 ? -12.521 -38.329 -34.131 1.00 24.30 270 ASN A C 1
ATOM 2157 O O . ASN A 1 270 ? -13.685 -38.717 -34.106 1.00 24.30 270 ASN A O 1
ATOM 2161 N N . ASN A 1 271 ? -11.593 -38.864 -34.930 1.00 25.73 271 ASN A N 1
ATOM 2162 C CA . ASN A 1 271 ? -11.697 -40.220 -35.459 1.00 25.73 271 ASN A CA 1
ATOM 2163 C C . ASN A 1 271 ? -10.344 -40.934 -35.375 1.00 25.73 271 ASN A C 1
ATOM 2165 O O . ASN A 1 271 ? -9.344 -40.513 -35.952 1.00 25.73 271 ASN A O 1
ATOM 2169 N N . THR A 1 272 ? -10.360 -42.029 -34.627 1.00 21.89 272 THR A N 1
ATOM 2170 C CA . THR A 1 272 ? -9.347 -43.075 -34.544 1.00 21.89 272 THR A CA 1
ATOM 2171 C C . THR A 1 272 ? -9.455 -43.947 -35.792 1.00 21.89 272 THR A C 1
ATOM 2173 O O . THR A 1 272 ? -10.543 -44.435 -36.077 1.00 21.89 272 THR A O 1
ATOM 2176 N N . MET A 1 273 ? -8.352 -44.206 -36.498 1.00 24.72 273 MET A N 1
ATOM 2177 C CA . MET A 1 273 ? -8.214 -45.413 -37.315 1.00 24.72 273 MET A CA 1
ATOM 2178 C C . MET A 1 273 ? -6.781 -45.935 -37.251 1.00 24.72 273 MET A C 1
ATOM 2180 O O . MET A 1 273 ? -5.797 -45.215 -37.385 1.00 24.72 273 MET A O 1
ATOM 2184 N N . THR A 1 274 ? -6.738 -47.228 -36.985 1.00 22.38 274 THR A N 1
ATOM 2185 C CA . THR A 1 274 ? -5.615 -48.136 -36.816 1.00 22.38 274 THR A CA 1
ATOM 2186 C C . THR A 1 274 ? -4.928 -48.453 -38.141 1.00 22.38 274 THR A C 1
ATOM 2188 O O . THR A 1 274 ? -5.597 -48.834 -39.098 1.00 22.38 274 THR A O 1
ATOM 2191 N N . GLY A 1 275 ? -3.596 -48.425 -38.162 1.00 25.33 275 GLY A N 1
ATOM 2192 C CA . GLY A 1 275 ? -2.785 -48.988 -39.241 1.00 25.33 275 GLY A CA 1
ATOM 2193 C C . GLY A 1 275 ? -1.452 -49.485 -38.691 1.00 25.33 275 GLY A C 1
ATOM 2194 O O . GLY A 1 275 ? -0.579 -48.688 -38.372 1.00 25.33 275 GLY A O 1
ATOM 2195 N N . LYS A 1 276 ? -1.327 -50.807 -38.530 1.00 24.89 276 LYS A N 1
ATOM 2196 C CA . LYS A 1 276 ? -0.078 -51.503 -38.193 1.00 24.89 276 LYS A CA 1
ATOM 2197 C C . LYS A 1 276 ? 0.812 -51.597 -39.436 1.00 24.89 276 LYS A C 1
ATOM 2199 O O . LYS A 1 276 ? 0.350 -52.088 -40.461 1.00 24.89 276 LYS A O 1
ATOM 2204 N N . SER A 1 277 ? 2.097 -51.289 -39.289 1.00 25.58 277 SER A N 1
ATOM 2205 C CA . SER A 1 277 ? 3.179 -51.937 -40.041 1.00 25.58 277 SER A CA 1
ATOM 2206 C C . SER A 1 277 ? 4.429 -51.978 -39.163 1.00 25.58 277 SER A C 1
ATOM 2208 O O . SER A 1 277 ? 4.885 -50.948 -38.674 1.00 25.58 277 SER A O 1
ATOM 2210 N N . THR A 1 278 ? 4.910 -53.191 -38.921 1.00 22.89 278 THR A N 1
ATOM 2211 C CA . THR A 1 278 ? 6.094 -53.567 -38.145 1.00 22.89 278 THR A CA 1
ATOM 2212 C C . THR A 1 278 ? 7.382 -53.426 -38.958 1.00 22.89 278 THR A C 1
ATOM 2214 O O . THR A 1 278 ? 7.353 -53.644 -40.170 1.00 22.89 278 THR A O 1
ATOM 2217 N N . ASN A 1 279 ? 8.475 -53.098 -38.258 1.00 24.12 279 ASN A N 1
ATOM 2218 C CA . ASN A 1 279 ? 9.856 -53.626 -38.340 1.00 24.12 279 ASN A CA 1
ATOM 2219 C C . ASN A 1 279 ? 10.814 -52.506 -37.885 1.00 24.12 279 ASN A C 1
ATOM 2221 O O . ASN A 1 279 ? 10.891 -51.456 -38.515 1.00 24.12 279 ASN A O 1
ATOM 2225 N N . GLU A 1 280 ? 11.278 -52.569 -36.636 1.00 25.03 280 GLU A N 1
ATOM 2226 C CA . GLU A 1 280 ? 12.585 -53.130 -36.237 1.00 25.03 280 GLU A CA 1
ATOM 2227 C C . GLU A 1 280 ? 13.758 -52.248 -36.684 1.00 25.03 280 GLU A C 1
ATOM 2229 O O . GLU A 1 280 ? 14.129 -52.231 -37.854 1.00 25.03 280 GLU A O 1
ATOM 2234 N N . ASN A 1 281 ? 14.317 -51.502 -35.725 1.00 26.67 281 ASN A N 1
ATOM 2235 C CA . ASN A 1 281 ? 15.747 -51.503 -35.421 1.00 26.67 281 ASN A CA 1
ATOM 2236 C C . ASN A 1 281 ? 15.985 -50.746 -34.110 1.00 26.67 281 ASN A C 1
ATOM 2238 O O . ASN A 1 281 ? 15.799 -49.532 -34.018 1.00 26.67 281 ASN A O 1
ATOM 2242 N N . ASP A 1 282 ? 16.384 -51.523 -33.110 1.00 24.34 282 ASP A N 1
ATOM 2243 C CA . ASP A 1 282 ? 16.908 -51.100 -31.825 1.00 24.34 282 ASP A CA 1
ATOM 2244 C C . ASP A 1 282 ? 18.175 -50.259 -31.992 1.00 24.34 282 ASP A C 1
ATOM 2246 O O . ASP A 1 282 ? 19.101 -50.642 -32.709 1.00 24.34 282 ASP A O 1
ATOM 2250 N N . THR A 1 283 ? 18.264 -49.148 -31.262 1.00 27.70 283 THR A N 1
ATOM 2251 C CA . THR A 1 283 ? 19.494 -48.778 -30.545 1.00 27.70 283 THR A CA 1
ATOM 2252 C C . THR A 1 283 ? 19.150 -47.748 -29.471 1.00 27.70 283 THR A C 1
ATOM 2254 O O . THR A 1 283 ? 19.141 -46.541 -29.701 1.00 27.70 283 THR A O 1
ATOM 2257 N N . GLU A 1 284 ? 18.845 -48.244 -28.273 1.00 26.98 284 GLU A N 1
ATOM 2258 C CA . GLU A 1 284 ? 19.005 -47.475 -27.043 1.00 26.98 284 GLU A CA 1
ATOM 2259 C C . GLU A 1 284 ? 20.503 -47.188 -26.855 1.00 26.98 284 GLU A C 1
ATOM 2261 O O . GLU A 1 284 ? 21.301 -48.102 -26.655 1.00 26.98 284 GLU A O 1
ATOM 2266 N N . PHE A 1 285 ? 20.891 -45.915 -26.926 1.00 26.55 285 PHE A N 1
ATOM 2267 C CA . PHE A 1 285 ? 22.180 -45.423 -26.442 1.00 26.55 285 PHE A CA 1
ATOM 2268 C C . PHE A 1 285 ? 21.932 -44.199 -25.556 1.00 26.55 285 PHE A C 1
ATOM 2270 O O . PHE A 1 285 ? 21.750 -43.082 -26.019 1.00 26.55 285 PHE A O 1
ATOM 2277 N N . ASN A 1 286 ? 21.810 -44.479 -24.262 1.00 29.73 286 ASN A N 1
ATOM 2278 C CA . ASN A 1 286 ? 22.543 -43.847 -23.167 1.00 29.73 286 ASN A CA 1
ATOM 2279 C C . ASN A 1 286 ? 23.031 -42.387 -23.366 1.00 29.73 286 ASN A C 1
ATOM 2281 O O . ASN A 1 286 ? 24.229 -42.161 -23.475 1.00 29.73 286 ASN A O 1
ATOM 2285 N N . ASP A 1 287 ? 22.121 -41.410 -23.297 1.00 29.02 287 ASP A N 1
ATOM 2286 C CA . ASP A 1 287 ? 22.438 -39.978 -23.121 1.00 29.02 287 ASP A CA 1
ATOM 2287 C C . ASP A 1 287 ? 21.759 -39.433 -21.847 1.00 29.02 287 ASP A C 1
ATOM 2289 O O . ASP A 1 287 ? 20.911 -38.541 -21.874 1.00 29.02 287 ASP A O 1
ATOM 2293 N N . GLN A 1 288 ? 22.103 -40.015 -20.694 1.00 30.61 288 GLN A N 1
ATOM 2294 C CA . GLN A 1 288 ? 21.707 -39.505 -19.369 1.00 30.61 288 GLN A CA 1
ATOM 2295 C C . GLN A 1 288 ? 22.896 -39.167 -18.456 1.00 30.61 288 GLN A C 1
ATOM 2297 O O . GLN A 1 288 ? 22.692 -38.930 -17.276 1.00 30.61 288 GLN A O 1
ATOM 2302 N N . GLN A 1 289 ? 24.131 -39.090 -18.966 1.00 30.08 289 GLN A N 1
ATOM 2303 C CA . GLN A 1 289 ? 25.308 -38.778 -18.130 1.00 30.08 289 GLN A CA 1
ATOM 2304 C C . GLN A 1 289 ? 26.020 -37.456 -18.452 1.00 30.08 289 GLN A C 1
ATOM 2306 O O . GLN A 1 289 ? 27.034 -37.150 -17.835 1.00 30.08 289 GLN A O 1
ATOM 2311 N N . THR A 1 290 ? 25.494 -36.630 -19.361 1.00 30.30 290 THR A N 1
ATOM 2312 C CA . THR A 1 290 ? 26.114 -35.335 -19.711 1.00 30.30 290 THR A CA 1
ATOM 2313 C C . THR A 1 290 ? 25.391 -34.104 -19.162 1.00 30.30 290 THR A C 1
ATOM 2315 O O . THR A 1 290 ? 25.922 -33.010 -19.304 1.00 30.30 290 THR A O 1
ATOM 2318 N N . ASN A 1 291 ? 24.232 -34.250 -18.509 1.00 33.66 291 ASN A N 1
ATOM 2319 C CA . ASN A 1 291 ? 23.484 -33.108 -17.955 1.00 33.66 291 ASN A CA 1
ATOM 2320 C C . ASN A 1 291 ? 23.729 -32.864 -16.455 1.00 33.66 291 ASN A C 1
ATOM 2322 O O . ASN A 1 291 ? 23.476 -31.760 -15.986 1.00 33.66 291 ASN A O 1
ATOM 2326 N N . ASP A 1 292 ? 24.261 -33.841 -15.716 1.00 37.91 292 ASP A N 1
ATOM 2327 C CA . ASP A 1 292 ? 24.443 -33.710 -14.261 1.00 37.91 292 ASP A CA 1
ATOM 2328 C C . ASP A 1 292 ? 25.658 -32.834 -13.891 1.00 37.91 292 ASP A C 1
ATOM 2330 O O . ASP A 1 292 ? 25.652 -32.160 -12.865 1.00 37.91 292 ASP A O 1
ATOM 2334 N N . TYR A 1 293 ? 26.679 -32.768 -14.757 1.00 39.28 293 TYR A N 1
ATOM 2335 C CA . TYR A 1 293 ? 27.894 -31.979 -14.511 1.00 39.28 293 TYR A CA 1
ATOM 2336 C C . TYR A 1 293 ? 27.689 -30.462 -14.668 1.00 39.28 293 TYR A C 1
ATOM 2338 O O . TYR A 1 293 ? 28.321 -29.691 -13.954 1.00 39.28 293 TYR A O 1
ATOM 2346 N N . GLU A 1 294 ? 26.797 -30.014 -15.563 1.00 46.31 294 GLU A N 1
ATOM 2347 C CA . GLU A 1 294 ? 26.502 -28.577 -15.711 1.00 46.31 294 GLU A CA 1
ATOM 2348 C C . GLU A 1 294 ? 25.610 -28.049 -14.577 1.00 46.31 294 GLU A C 1
ATOM 2350 O O . GLU A 1 294 ? 25.741 -26.889 -14.184 1.00 46.31 294 GLU A O 1
ATOM 2355 N N . ASP A 1 295 ? 24.718 -28.880 -14.029 1.00 50.94 295 ASP A N 1
ATOM 2356 C CA . ASP A 1 295 ? 23.812 -28.473 -12.952 1.00 50.94 295 ASP A CA 1
ATOM 2357 C C . ASP A 1 295 ? 24.542 -28.316 -11.605 1.00 50.94 295 ASP A C 1
ATOM 2359 O O . ASP A 1 295 ? 24.210 -27.402 -10.848 1.00 50.94 295 ASP A O 1
ATOM 2363 N N . ASP A 1 296 ? 25.574 -29.116 -11.318 1.00 47.12 296 ASP A N 1
ATOM 2364 C CA . ASP A 1 296 ? 26.333 -29.029 -10.061 1.00 47.12 296 ASP A CA 1
ATOM 2365 C C . ASP A 1 296 ? 27.302 -27.827 -10.004 1.00 47.12 296 ASP A C 1
ATOM 2367 O O . ASP A 1 296 ? 27.390 -27.161 -8.967 1.00 47.12 296 ASP A O 1
ATOM 2371 N N . ASP A 1 297 ? 27.925 -27.446 -11.127 1.00 50.22 297 ASP A N 1
ATOM 2372 C CA . ASP A 1 297 ? 28.712 -26.204 -11.246 1.00 50.22 297 ASP A CA 1
ATOM 2373 C C . ASP A 1 297 ? 27.836 -24.951 -11.027 1.00 50.22 297 ASP A C 1
ATOM 2375 O O . ASP A 1 297 ? 28.255 -23.953 -10.429 1.00 50.22 297 ASP A O 1
ATOM 2379 N N . ILE A 1 298 ? 26.577 -25.004 -11.476 1.00 53.00 298 ILE A N 1
ATOM 2380 C CA . ILE A 1 298 ? 25.588 -23.935 -11.301 1.00 53.00 298 ILE A CA 1
ATOM 2381 C C . ILE A 1 298 ? 25.178 -23.790 -9.824 1.00 53.00 298 ILE A C 1
ATOM 2383 O O . ILE A 1 298 ? 24.990 -22.660 -9.365 1.00 53.00 298 ILE A O 1
ATOM 2387 N N . ARG A 1 299 ? 25.086 -24.883 -9.048 1.00 53.16 299 ARG A N 1
ATOM 2388 C CA . ARG A 1 299 ? 24.696 -24.849 -7.618 1.00 53.16 299 ARG A CA 1
ATOM 2389 C C . ARG A 1 299 ? 25.614 -23.961 -6.778 1.00 53.16 299 ARG A C 1
ATOM 2391 O O . ARG A 1 299 ? 25.137 -23.158 -5.981 1.00 53.16 299 ARG A O 1
ATOM 2398 N N . ILE A 1 300 ? 26.921 -24.072 -6.982 1.00 51.12 300 ILE A N 1
ATOM 2399 C CA . ILE A 1 300 ? 27.936 -23.442 -6.121 1.00 51.12 300 ILE A CA 1
ATOM 2400 C C . ILE A 1 300 ? 28.220 -22.001 -6.526 1.00 51.12 300 ILE A C 1
ATOM 2402 O O . ILE A 1 300 ? 28.423 -21.125 -5.682 1.00 51.12 300 ILE A O 1
ATOM 2406 N N . ILE A 1 301 ? 28.128 -21.727 -7.825 1.00 52.16 301 ILE A N 1
ATOM 2407 C CA . ILE A 1 301 ? 28.096 -20.366 -8.349 1.00 52.16 301 ILE A CA 1
ATOM 2408 C C . ILE A 1 301 ? 26.901 -19.597 -7.748 1.00 52.16 301 ILE A C 1
ATOM 2410 O O . ILE A 1 301 ? 27.044 -18.431 -7.391 1.00 52.16 301 ILE A O 1
ATOM 2414 N N . ASN A 1 302 ? 25.742 -20.237 -7.574 1.00 53.62 302 ASN A N 1
ATOM 2415 C CA . ASN A 1 302 ? 24.499 -19.569 -7.179 1.00 53.62 302 ASN A CA 1
ATOM 2416 C C . ASN A 1 302 ? 24.376 -19.196 -5.692 1.00 53.62 302 ASN A C 1
ATOM 2418 O O . ASN A 1 302 ? 23.618 -18.277 -5.388 1.00 53.62 302 ASN A O 1
ATOM 2422 N N . GLU A 1 303 ? 25.126 -19.812 -4.770 1.00 54.78 303 GLU A N 1
ATOM 2423 C CA . GLU A 1 303 ? 25.173 -19.338 -3.369 1.00 54.78 303 GLU A CA 1
ATOM 2424 C C . GLU A 1 303 ? 25.823 -17.948 -3.243 1.00 54.78 303 GLU A C 1
ATOM 2426 O O . GLU A 1 303 ? 25.545 -17.208 -2.299 1.00 54.78 303 GLU A O 1
ATOM 2431 N N . HIS A 1 304 ? 26.651 -17.572 -4.223 1.00 57.81 304 HIS A N 1
ATOM 2432 C CA . HIS A 1 304 ? 27.439 -16.338 -4.222 1.00 57.81 304 HIS A CA 1
ATOM 2433 C C . HIS A 1 304 ? 27.133 -15.408 -5.410 1.00 57.81 304 HIS A C 1
ATOM 2435 O O . HIS A 1 304 ? 27.749 -14.347 -5.536 1.00 57.81 304 HIS A O 1
ATOM 2441 N N . VAL A 1 305 ? 26.185 -15.776 -6.282 1.00 66.12 305 VAL A N 1
ATOM 2442 C CA . VAL A 1 305 ? 25.720 -14.945 -7.401 1.00 66.12 305 VAL A CA 1
ATOM 2443 C C . VAL A 1 305 ? 24.409 -14.264 -7.030 1.00 66.12 305 VAL A C 1
ATOM 2445 O O . VAL A 1 305 ? 23.372 -14.894 -6.849 1.00 66.12 305 VAL A O 1
ATOM 2448 N N . HIS A 1 306 ? 24.456 -12.936 -6.970 1.00 76.06 306 HIS A N 1
ATOM 2449 C CA . HIS A 1 306 ? 23.303 -12.069 -6.720 1.00 76.06 306 HIS A CA 1
ATOM 2450 C C . HIS A 1 306 ? 22.862 -11.328 -7.996 1.00 76.06 306 HIS A C 1
ATOM 2452 O O . HIS A 1 306 ? 22.335 -10.216 -7.927 1.00 76.06 306 HIS A O 1
ATOM 2458 N N . ASP A 1 307 ? 23.090 -11.958 -9.154 1.00 83.31 307 ASP A N 1
ATOM 2459 C CA . ASP A 1 307 ? 22.770 -11.433 -10.480 1.00 83.31 307 ASP A CA 1
ATOM 2460 C C . ASP A 1 307 ? 21.441 -12.008 -10.976 1.00 83.31 307 ASP A C 1
ATOM 2462 O O . ASP A 1 307 ? 21.331 -13.208 -11.245 1.00 83.31 307 ASP A O 1
ATOM 2466 N N . TYR A 1 308 ? 20.443 -11.142 -11.148 1.00 87.00 308 TYR A N 1
ATOM 2467 C CA . TYR A 1 308 ? 19.093 -11.532 -11.548 1.00 87.00 308 TYR A CA 1
ATOM 2468 C C . TYR A 1 308 ? 18.735 -11.022 -12.933 1.00 87.00 308 TYR A C 1
ATOM 2470 O O . TYR A 1 308 ? 18.846 -9.827 -13.216 1.00 87.00 308 TYR A O 1
ATOM 2478 N N . TYR A 1 309 ? 18.263 -11.932 -13.781 1.00 89.38 309 TYR A N 1
ATOM 2479 C CA . TYR A 1 309 ? 17.933 -11.666 -15.174 1.00 89.38 309 TYR A CA 1
ATOM 2480 C C . TYR A 1 309 ? 16.430 -11.783 -15.454 1.00 89.38 309 TYR A C 1
ATOM 2482 O O . TYR A 1 309 ? 15.765 -12.717 -15.002 1.00 89.38 309 TYR A O 1
ATOM 2490 N N . TYR A 1 310 ? 15.906 -10.864 -16.263 1.00 91.56 310 TYR A N 1
ATOM 2491 C CA . TYR A 1 310 ? 14.629 -11.028 -16.956 1.00 91.56 310 TYR A CA 1
ATOM 2492 C C . TYR A 1 310 ? 14.730 -10.472 -18.376 1.00 91.56 310 TYR A C 1
ATOM 2494 O O . TYR A 1 310 ? 15.562 -9.608 -18.647 1.00 91.56 310 TYR A O 1
ATOM 2502 N N . ALA A 1 311 ? 13.876 -10.938 -19.283 1.00 91.06 311 ALA A N 1
ATOM 2503 C CA . ALA A 1 311 ? 13.841 -10.448 -20.652 1.00 91.06 311 ALA A CA 1
ATOM 2504 C C . ALA A 1 311 ? 12.449 -9.969 -21.053 1.00 91.06 311 ALA A C 1
ATOM 2506 O O . ALA A 1 311 ? 11.430 -10.404 -20.519 1.00 91.06 311 ALA A O 1
ATOM 2507 N N . ILE A 1 312 ? 12.412 -9.056 -22.015 1.00 92.62 312 ILE A N 1
ATOM 2508 C CA . ILE A 1 312 ? 11.195 -8.597 -22.671 1.00 92.62 312 ILE A CA 1
ATOM 2509 C C . ILE A 1 312 ? 11.384 -8.751 -24.169 1.00 92.62 312 ILE A C 1
ATOM 2511 O O . ILE A 1 312 ? 12.303 -8.175 -24.755 1.00 92.62 312 ILE A O 1
ATOM 2515 N N . ARG A 1 313 ? 10.479 -9.500 -24.792 1.00 91.50 313 ARG A N 1
ATOM 2516 C CA . ARG A 1 313 ? 10.370 -9.599 -26.241 1.00 91.50 313 ARG A CA 1
ATOM 2517 C C . ARG A 1 313 ? 9.335 -8.601 -26.736 1.00 91.50 313 ARG A C 1
ATOM 2519 O O . ARG A 1 313 ? 8.150 -8.708 -26.426 1.00 91.50 313 ARG A O 1
ATOM 2526 N N . ILE A 1 314 ? 9.782 -7.636 -27.529 1.00 91.62 314 ILE A N 1
ATOM 2527 C CA . ILE A 1 314 ? 8.913 -6.745 -28.295 1.00 91.62 314 ILE A CA 1
ATOM 2528 C C . ILE A 1 314 ? 8.496 -7.494 -29.558 1.00 91.62 314 ILE A C 1
ATOM 2530 O O . ILE A 1 314 ? 9.347 -7.955 -30.324 1.00 91.62 314 ILE A O 1
ATOM 2534 N N . LEU A 1 315 ? 7.187 -7.635 -29.758 1.00 90.12 315 LEU A N 1
ATOM 2535 C CA . LEU A 1 315 ? 6.638 -8.402 -30.871 1.00 90.12 315 LEU A CA 1
ATOM 2536 C C . LEU A 1 315 ? 6.774 -7.645 -32.202 1.00 90.12 315 LEU A C 1
ATOM 2538 O O . LEU A 1 315 ? 6.792 -6.409 -32.215 1.00 90.12 315 LEU A O 1
ATOM 2542 N N . PRO A 1 316 ? 6.892 -8.365 -33.334 1.00 84.06 316 PRO A N 1
ATOM 2543 C CA . PRO A 1 316 ? 7.032 -7.736 -34.640 1.00 84.06 316 PRO A CA 1
ATOM 2544 C C . PRO A 1 316 ? 5.813 -6.856 -34.948 1.00 84.06 316 PRO A C 1
ATOM 2546 O O . PRO A 1 316 ? 4.668 -7.262 -34.766 1.00 84.06 316 PRO A O 1
ATOM 2549 N N . GLY A 1 317 ? 6.074 -5.633 -35.410 1.00 82.69 317 GLY A N 1
ATOM 2550 C CA . GLY A 1 317 ? 5.059 -4.612 -35.683 1.00 82.69 317 GLY A CA 1
ATOM 2551 C C . GLY A 1 317 ? 4.976 -3.516 -34.617 1.00 82.69 317 GLY A C 1
ATOM 2552 O O . GLY A 1 317 ? 4.616 -2.391 -34.954 1.00 82.69 317 GLY A O 1
ATOM 2553 N N . GLN A 1 318 ? 5.364 -3.791 -33.367 1.00 86.44 318 GLN A N 1
ATOM 2554 C CA . GLN A 1 318 ? 5.423 -2.759 -32.331 1.00 86.44 318 GLN A CA 1
ATOM 2555 C C . GLN A 1 318 ? 6.608 -1.814 -32.582 1.00 86.44 318 GLN A C 1
ATOM 2557 O O . GLN A 1 318 ? 7.737 -2.252 -32.809 1.00 86.44 318 GLN A O 1
ATOM 2562 N N . ASN A 1 319 ? 6.375 -0.499 -32.518 1.00 85.00 319 ASN A N 1
ATOM 2563 C CA . ASN A 1 319 ? 7.434 0.484 -32.752 1.00 85.00 319 ASN A CA 1
ATOM 2564 C C . ASN A 1 319 ? 8.422 0.545 -31.563 1.00 85.00 319 ASN A C 1
ATOM 2566 O O . ASN A 1 319 ? 8.028 0.992 -30.483 1.00 85.00 319 ASN A O 1
ATOM 2570 N N . PRO A 1 320 ? 9.719 0.210 -31.727 1.00 85.06 320 PRO A N 1
ATOM 2571 C CA . PRO A 1 320 ? 10.687 0.214 -30.626 1.00 85.06 320 PRO A CA 1
ATOM 2572 C C . PRO A 1 320 ? 10.971 1.612 -30.051 1.00 85.06 320 PRO A C 1
ATOM 2574 O O . PRO A 1 320 ? 11.442 1.717 -28.924 1.00 85.06 320 PRO A O 1
ATOM 2577 N N . ARG A 1 321 ? 10.660 2.706 -30.766 1.00 85.88 321 ARG A N 1
ATOM 2578 C CA . ARG A 1 321 ? 10.781 4.073 -30.212 1.00 85.88 321 ARG A CA 1
ATOM 2579 C C . ARG A 1 321 ? 9.732 4.398 -29.153 1.00 85.88 321 ARG A C 1
ATOM 2581 O O . ARG A 1 321 ? 9.910 5.333 -28.383 1.00 85.88 321 ARG A O 1
ATOM 2588 N N . SER A 1 322 ? 8.638 3.646 -29.146 1.00 84.75 322 SER A N 1
ATOM 2589 C CA . SER A 1 322 ? 7.527 3.827 -28.213 1.00 84.75 322 SER A CA 1
ATOM 2590 C C . SER A 1 322 ? 7.622 2.930 -26.978 1.00 84.75 322 SER A C 1
ATOM 2592 O O . SER A 1 322 ? 6.717 2.941 -26.149 1.00 84.75 322 SER A O 1
ATOM 2594 N N . VAL A 1 323 ? 8.700 2.145 -26.858 1.00 88.62 323 VAL A N 1
ATOM 2595 C CA . VAL A 1 323 ? 8.895 1.164 -25.790 1.00 88.62 323 VAL A CA 1
ATOM 2596 C C . VAL A 1 323 ? 10.125 1.535 -24.970 1.00 88.62 323 VAL A C 1
ATOM 2598 O O . VAL A 1 323 ? 11.235 1.638 -25.494 1.00 88.62 323 VAL A O 1
ATOM 2601 N N . PHE A 1 324 ? 9.932 1.684 -23.665 1.00 90.56 324 PHE A N 1
ATOM 2602 C CA . PHE A 1 324 ? 10.995 1.892 -22.691 1.00 90.56 324 PHE A CA 1
ATOM 2603 C C . PHE A 1 324 ? 11.042 0.712 -21.738 1.00 90.56 324 PHE A C 1
ATOM 2605 O O . PHE A 1 324 ? 10.011 0.306 -21.207 1.00 90.56 324 PHE A O 1
ATOM 2612 N N . ILE A 1 325 ? 12.237 0.181 -21.502 1.00 91.88 325 ILE A N 1
ATOM 2613 C CA . ILE A 1 325 ? 12.446 -1.045 -20.732 1.00 91.88 325 ILE A CA 1
ATOM 2614 C C . ILE A 1 325 ? 13.460 -0.785 -19.625 1.00 91.88 325 ILE A C 1
ATOM 2616 O O . ILE A 1 325 ? 14.479 -0.126 -19.848 1.00 91.88 325 ILE A O 1
ATOM 2620 N N . GLY A 1 326 ? 13.184 -1.311 -18.432 1.00 92.50 326 GLY A N 1
ATOM 2621 C CA . GLY A 1 326 ? 14.140 -1.325 -17.337 1.00 92.50 326 GLY A CA 1
ATOM 2622 C C . GLY A 1 326 ? 13.481 -1.458 -15.975 1.00 92.50 326 GLY A C 1
ATOM 2623 O O . GLY A 1 326 ? 12.505 -2.179 -15.794 1.00 92.50 326 GLY A O 1
ATOM 2624 N N . TRP A 1 327 ? 14.048 -0.779 -14.989 1.00 93.44 327 TRP A N 1
ATOM 2625 C CA . TRP A 1 327 ? 13.651 -0.926 -13.595 1.00 93.44 327 TRP A CA 1
ATOM 2626 C C . TRP A 1 327 ? 13.024 0.359 -13.077 1.00 93.44 327 TRP A C 1
ATOM 2628 O O . TRP A 1 327 ? 13.466 1.457 -13.406 1.00 93.44 327 TRP A O 1
ATOM 2638 N N . VAL A 1 328 ? 12.006 0.235 -12.238 1.00 92.88 328 VAL A N 1
ATOM 2639 C CA . VAL A 1 328 ? 11.294 1.365 -11.636 1.00 92.88 328 VAL A CA 1
ATOM 2640 C C . VAL A 1 328 ? 11.302 1.215 -10.123 1.00 92.88 328 VAL A C 1
ATOM 2642 O O . VAL A 1 328 ? 11.187 0.110 -9.603 1.00 92.88 328 VAL A O 1
ATOM 2645 N N . THR A 1 329 ? 11.445 2.321 -9.401 1.00 91.94 329 THR A N 1
ATOM 2646 C CA . THR A 1 329 ? 11.342 2.334 -7.934 1.00 91.94 329 THR A CA 1
ATOM 2647 C C . THR A 1 329 ? 9.886 2.497 -7.487 1.00 91.94 329 THR A C 1
ATOM 2649 O O . THR A 1 329 ? 9.044 3.002 -8.231 1.00 91.94 329 THR A O 1
ATOM 2652 N N . SER A 1 330 ? 9.575 2.156 -6.232 1.00 87.12 330 SER A N 1
ATOM 2653 C CA . SER A 1 330 ? 8.255 2.419 -5.616 1.00 87.12 330 SER A CA 1
ATOM 2654 C C . SER A 1 330 ? 7.854 3.904 -5.622 1.00 87.12 330 SER A C 1
ATOM 2656 O O . SER A 1 330 ? 6.676 4.243 -5.493 1.00 87.12 330 SER A O 1
ATOM 2658 N N . ARG A 1 331 ? 8.833 4.804 -5.782 1.00 86.31 331 ARG A N 1
ATOM 2659 C CA . ARG A 1 331 ? 8.671 6.262 -5.728 1.00 86.31 331 ARG A CA 1
ATOM 2660 C C . ARG A 1 331 ? 8.192 6.867 -7.045 1.00 86.31 331 ARG A C 1
ATOM 2662 O O . ARG A 1 331 ? 7.777 8.026 -7.051 1.00 86.31 331 ARG A O 1
ATOM 2669 N N . PHE A 1 332 ? 8.232 6.107 -8.139 1.00 88.25 332 PHE A N 1
ATOM 2670 C CA . PHE A 1 332 ? 7.861 6.602 -9.458 1.00 88.25 332 PHE A CA 1
ATOM 2671 C C . PHE A 1 332 ? 6.380 6.980 -9.523 1.00 88.25 332 PHE A C 1
ATOM 2673 O O . PHE A 1 332 ? 5.488 6.133 -9.494 1.00 88.25 332 PHE A O 1
ATOM 2680 N N . LYS A 1 333 ? 6.132 8.288 -9.617 1.00 85.31 333 LYS A N 1
ATOM 2681 C CA . LYS A 1 333 ? 4.798 8.888 -9.709 1.00 85.31 333 LYS A CA 1
ATOM 2682 C C . LYS A 1 333 ? 4.813 9.955 -10.803 1.00 85.31 333 LYS A C 1
ATOM 2684 O O . LYS A 1 333 ? 5.158 11.109 -10.516 1.00 85.31 333 LYS A O 1
ATOM 2689 N N . PRO A 1 334 ? 4.495 9.600 -12.060 1.00 78.50 334 PRO A N 1
ATOM 2690 C CA . PRO A 1 334 ? 4.548 10.558 -13.151 1.00 78.50 334 PRO A CA 1
ATOM 2691 C C . PRO A 1 334 ? 3.452 11.608 -12.957 1.00 78.50 334 PRO A C 1
ATOM 2693 O O . PRO A 1 334 ? 2.273 11.286 -12.826 1.00 78.50 334 PRO A O 1
ATOM 2696 N N . ILE A 1 335 ? 3.832 12.887 -12.944 1.00 67.00 335 ILE A N 1
ATOM 2697 C CA . ILE A 1 335 ? 2.846 13.968 -13.002 1.00 67.00 335 ILE A CA 1
ATOM 2698 C C . ILE A 1 335 ? 2.425 14.097 -14.459 1.00 67.00 335 ILE A C 1
ATOM 2700 O O . ILE A 1 335 ? 3.142 14.700 -15.257 1.00 67.00 335 ILE A O 1
ATOM 2704 N N . ASN A 1 336 ? 1.266 13.539 -14.798 1.00 58.38 336 ASN A N 1
ATOM 2705 C CA . ASN A 1 336 ? 0.662 13.785 -16.096 1.00 58.38 336 ASN A CA 1
ATOM 2706 C C . ASN A 1 336 ? 0.108 15.220 -16.107 1.00 58.38 336 ASN A C 1
ATOM 2708 O O . ASN A 1 336 ? -0.887 15.526 -15.449 1.00 58.38 336 ASN A O 1
ATOM 2712 N N . ARG A 1 337 ? 0.791 16.137 -16.800 1.00 55.66 337 ARG A N 1
ATOM 2713 C CA . ARG A 1 337 ? 0.198 17.429 -17.155 1.00 55.66 337 ARG A CA 1
ATOM 2714 C C . ARG A 1 337 ? -0.589 17.197 -18.436 1.00 55.66 337 ARG A C 1
ATOM 2716 O O . ARG A 1 337 ? 0.022 17.033 -19.484 1.00 55.66 337 ARG A O 1
ATOM 2723 N N . GLN A 1 338 ? -1.916 17.267 -18.339 1.00 49.38 338 GLN A N 1
ATOM 2724 C CA . GLN A 1 338 ? -2.910 17.070 -19.412 1.00 49.38 338 GLN A CA 1
ATOM 2725 C C . GLN A 1 338 ? -2.693 17.901 -20.706 1.00 49.38 338 GLN A C 1
ATOM 2727 O O . GLN A 1 338 ? -3.480 17.790 -21.635 1.00 49.38 338 GLN A O 1
ATOM 2732 N N . TYR A 1 339 ? -1.642 18.726 -20.794 1.00 43.81 339 TYR A N 1
ATOM 2733 C CA . TYR A 1 339 ? -1.371 19.650 -21.900 1.00 43.81 339 TYR A CA 1
ATOM 2734 C C . TYR A 1 339 ? -0.005 19.466 -22.580 1.00 43.81 339 TYR A C 1
ATOM 2736 O O . TYR A 1 339 ? 0.329 20.265 -23.450 1.00 43.81 339 TYR A O 1
ATOM 2744 N N . ASP A 1 340 ? 0.799 18.459 -22.218 1.00 42.50 340 ASP A N 1
ATOM 2745 C CA . ASP A 1 340 ? 2.085 18.209 -22.891 1.00 42.50 340 ASP A CA 1
ATOM 2746 C C . ASP A 1 340 ? 2.043 16.883 -23.665 1.00 42.50 340 ASP A C 1
ATOM 2748 O O . ASP A 1 340 ? 2.663 15.885 -23.311 1.00 42.50 340 ASP A O 1
ATOM 2752 N N . THR A 1 341 ? 1.275 16.876 -24.756 1.00 44.91 341 THR A N 1
ATOM 2753 C CA . THR A 1 341 ? 1.144 15.766 -25.720 1.00 44.91 341 THR A CA 1
ATOM 2754 C C . THR A 1 341 ? 2.428 15.480 -26.513 1.00 44.91 341 THR A C 1
ATOM 2756 O O . THR A 1 341 ? 2.439 14.626 -27.404 1.00 44.91 341 THR A O 1
ATOM 2759 N N . THR A 1 342 ? 3.532 16.166 -26.204 1.00 46.16 342 THR A N 1
ATOM 2760 C CA . THR A 1 342 ? 4.840 15.973 -26.836 1.00 46.16 342 THR A CA 1
ATOM 2761 C C . THR A 1 342 ? 5.716 15.047 -25.990 1.00 46.16 342 THR A C 1
ATOM 2763 O O . THR A 1 342 ? 6.635 15.458 -25.286 1.00 46.16 342 THR A O 1
ATOM 2766 N N . ILE A 1 343 ? 5.448 13.753 -26.151 1.00 51.53 343 ILE A N 1
ATOM 2767 C CA . ILE A 1 343 ? 6.152 12.549 -25.663 1.00 51.53 343 ILE A CA 1
ATOM 2768 C C . ILE A 1 343 ? 7.687 12.539 -25.869 1.00 51.53 343 ILE A C 1
ATOM 2770 O O . ILE A 1 343 ? 8.387 11.667 -25.361 1.00 51.53 343 ILE A O 1
ATOM 2774 N N . ASN A 1 344 ? 8.272 13.531 -26.543 1.00 48.38 344 ASN A N 1
ATOM 2775 C CA . ASN A 1 344 ? 9.672 13.503 -26.969 1.00 48.38 344 ASN A CA 1
ATOM 2776 C C . ASN A 1 344 ? 10.724 13.562 -25.853 1.00 48.38 344 ASN A C 1
ATOM 2778 O O . ASN A 1 344 ? 11.909 13.504 -26.171 1.00 48.38 344 ASN A O 1
ATOM 2782 N N . LYS A 1 345 ? 10.359 13.645 -24.568 1.00 56.03 345 LYS A N 1
ATOM 2783 C CA . LYS A 1 345 ? 11.319 13.437 -23.472 1.00 56.03 345 LYS A CA 1
ATOM 2784 C C . LYS A 1 345 ? 10.658 12.763 -22.268 1.00 56.03 345 LYS A C 1
ATOM 2786 O O . LYS A 1 345 ? 10.384 13.433 -21.277 1.00 56.03 345 LYS A O 1
ATOM 2791 N N . LEU A 1 346 ? 10.517 11.431 -22.285 1.00 61.41 346 LEU A N 1
ATOM 2792 C CA . LEU A 1 346 ? 10.357 10.636 -21.050 1.00 61.41 346 LEU A CA 1
ATOM 2793 C C . LEU A 1 346 ? 11.447 11.000 -20.015 1.00 61.41 346 LEU A C 1
ATOM 2795 O O . LEU A 1 346 ? 11.196 11.023 -18.816 1.00 61.41 346 LEU A O 1
ATOM 2799 N N . THR A 1 347 ? 12.623 11.437 -20.476 1.00 60.72 347 THR A N 1
ATOM 2800 C CA . THR A 1 347 ? 13.691 12.031 -19.652 1.00 60.72 347 THR A CA 1
ATOM 2801 C C . THR A 1 347 ? 13.279 13.268 -18.842 1.00 60.72 347 THR A C 1
ATOM 2803 O O . THR A 1 347 ? 13.932 13.566 -17.849 1.00 60.72 347 THR A O 1
ATOM 2806 N N . LYS A 1 348 ? 12.210 13.990 -19.214 1.00 64.06 348 LYS A N 1
ATOM 2807 C CA . LYS A 1 348 ? 11.611 15.058 -18.387 1.00 64.06 348 LYS A CA 1
ATOM 2808 C C . LYS A 1 348 ? 10.621 14.523 -17.346 1.00 64.06 348 LYS A C 1
ATOM 2810 O O . LYS A 1 348 ? 10.404 15.189 -16.339 1.00 64.06 348 LYS A O 1
ATOM 2815 N N . LEU A 1 349 ? 10.004 13.365 -17.596 1.00 72.19 349 LEU A N 1
ATOM 2816 C CA . LEU A 1 349 ? 9.086 12.710 -16.658 1.00 72.19 349 LEU A CA 1
ATOM 2817 C C . LEU A 1 349 ? 9.854 12.013 -15.528 1.00 72.19 349 LEU A C 1
ATOM 2819 O O . LEU A 1 349 ? 9.405 12.029 -14.382 1.00 72.19 349 LEU A O 1
ATOM 2823 N N . ILE A 1 350 ? 11.023 11.444 -15.840 1.00 79.62 350 ILE A N 1
ATOM 2824 C CA . ILE A 1 350 ? 11.900 10.800 -14.860 1.00 79.62 350 ILE A CA 1
ATOM 2825 C C . ILE A 1 350 ? 12.568 11.872 -13.998 1.00 79.62 350 ILE A C 1
ATOM 2827 O O . ILE A 1 350 ? 13.393 12.663 -14.464 1.00 79.62 350 ILE A O 1
ATOM 2831 N N . ARG A 1 351 ? 12.235 11.881 -12.707 1.00 83.81 351 ARG A N 1
ATOM 2832 C CA . ARG A 1 351 ? 12.913 12.738 -11.737 1.00 83.81 351 ARG A CA 1
ATOM 2833 C C . ARG A 1 351 ? 14.239 12.112 -11.345 1.00 83.81 351 ARG A C 1
ATOM 2835 O O . ARG A 1 351 ? 14.334 10.903 -11.134 1.00 83.81 351 ARG A O 1
ATOM 2842 N N . HIS A 1 352 ? 15.249 12.959 -11.216 1.00 86.00 352 HIS A N 1
ATOM 2843 C CA . HIS A 1 352 ? 16.539 12.576 -10.674 1.00 86.00 352 HIS A CA 1
ATOM 2844 C C . HIS A 1 352 ? 17.044 13.639 -9.702 1.00 86.00 352 HIS A C 1
ATOM 2846 O O . HIS A 1 352 ? 16.795 14.830 -9.877 1.00 86.00 352 HIS A O 1
ATOM 2852 N N . CYS A 1 353 ? 17.762 13.191 -8.682 1.00 88.50 353 CYS A N 1
ATOM 2853 C CA . CYS A 1 353 ? 18.413 14.018 -7.681 1.00 88.50 353 CYS A CA 1
ATOM 2854 C C . CYS A 1 353 ? 19.863 13.554 -7.557 1.00 88.50 353 CYS A C 1
ATOM 2856 O O . CYS A 1 353 ? 20.115 12.362 -7.396 1.00 88.50 353 CYS A O 1
ATOM 2858 N N . THR A 1 354 ? 20.815 14.477 -7.643 1.00 89.69 354 THR A N 1
ATOM 2859 C CA . THR A 1 354 ? 22.224 14.172 -7.383 1.00 89.69 354 THR A CA 1
ATOM 2860 C C . THR A 1 354 ? 22.572 14.700 -6.003 1.00 89.69 354 THR A C 1
ATOM 2862 O O . THR A 1 354 ? 22.452 15.896 -5.753 1.00 89.69 354 THR A O 1
ATOM 2865 N N . ILE A 1 355 ? 22.987 13.804 -5.117 1.00 89.69 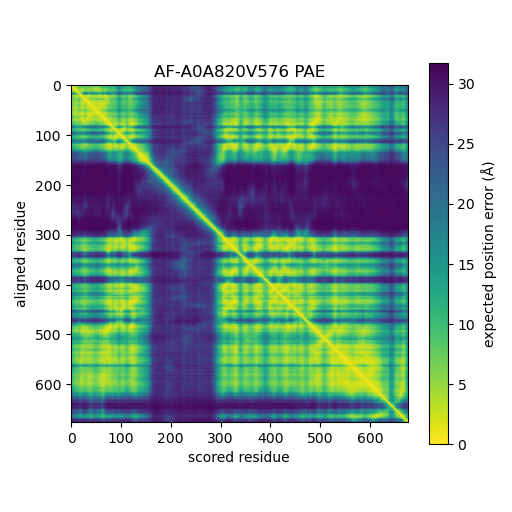355 ILE A N 1
ATOM 2866 C CA . ILE A 1 355 ? 23.449 14.135 -3.775 1.00 89.69 355 ILE A CA 1
ATOM 2867 C C . ILE A 1 355 ? 24.967 14.158 -3.827 1.00 89.69 355 ILE A C 1
ATOM 2869 O O . ILE A 1 355 ? 25.597 13.166 -4.187 1.00 89.69 355 ILE A O 1
ATOM 2873 N N . THR A 1 356 ? 25.547 15.305 -3.505 1.00 90.88 356 THR A N 1
ATOM 2874 C CA . THR A 1 356 ? 26.994 15.494 -3.414 1.00 90.88 356 THR A CA 1
ATOM 2875 C C . THR A 1 356 ? 27.360 15.725 -1.962 1.00 90.88 356 THR A C 1
ATOM 2877 O O . THR A 1 356 ? 26.953 16.734 -1.384 1.00 90.88 356 THR A O 1
ATOM 2880 N N . GLN A 1 357 ? 28.123 14.806 -1.382 1.00 91.25 357 GLN A N 1
ATOM 2881 C CA . GLN A 1 357 ? 28.736 15.013 -0.082 1.00 91.25 357 GLN A CA 1
ATOM 2882 C C . GLN A 1 357 ? 30.012 15.829 -0.280 1.00 91.25 357 GLN A C 1
ATOM 2884 O O . GLN A 1 357 ? 30.950 15.390 -0.952 1.00 91.25 357 GLN A O 1
ATOM 2889 N N . THR A 1 358 ? 30.025 17.033 0.284 1.00 93.00 358 THR A N 1
ATOM 2890 C CA . THR A 1 358 ? 31.189 17.920 0.275 1.00 93.00 358 THR A CA 1
ATOM 2891 C C . THR A 1 358 ? 31.910 17.859 1.613 1.00 93.00 358 THR A C 1
ATOM 2893 O O . THR A 1 358 ? 31.255 17.809 2.654 1.00 93.00 358 THR A O 1
ATOM 2896 N N . GLY A 1 359 ? 33.242 17.878 1.586 1.00 91.12 359 GLY A N 1
ATOM 2897 C CA . GLY A 1 359 ? 34.058 18.104 2.778 1.00 91.12 359 GLY A CA 1
ATOM 2898 C C . GLY A 1 359 ? 33.954 19.549 3.275 1.00 91.12 359 GLY A C 1
ATOM 2899 O O . GLY A 1 359 ? 33.368 20.409 2.610 1.00 91.12 359 GLY A O 1
ATOM 2900 N N . ASP A 1 360 ? 34.557 19.829 4.429 1.00 89.50 360 ASP A N 1
ATOM 2901 C CA . ASP A 1 360 ? 34.576 21.169 5.041 1.00 89.50 360 ASP A CA 1
ATOM 2902 C C . ASP A 1 360 ? 35.283 22.221 4.161 1.00 89.50 360 ASP A C 1
ATOM 2904 O O . ASP A 1 360 ? 35.027 23.418 4.273 1.00 89.50 360 ASP A O 1
ATOM 2908 N N . ASP A 1 361 ? 36.156 21.774 3.255 1.00 89.19 361 ASP A N 1
ATOM 2909 C CA . ASP A 1 361 ? 36.877 22.583 2.268 1.00 89.19 361 ASP A CA 1
ATOM 2910 C C . ASP A 1 361 ? 36.085 22.819 0.965 1.00 89.19 361 ASP A C 1
ATOM 2912 O O . ASP A 1 361 ? 36.556 23.515 0.063 1.00 89.19 361 ASP A O 1
ATOM 2916 N N . GLY A 1 362 ? 34.883 22.245 0.852 1.00 85.69 362 GLY A N 1
ATOM 2917 C CA . GLY A 1 362 ? 34.054 22.288 -0.351 1.00 85.69 362 GLY A CA 1
ATOM 2918 C C . GLY A 1 362 ? 34.477 21.302 -1.447 1.00 85.69 362 GLY A C 1
ATOM 2919 O O . GLY A 1 362 ? 33.901 21.335 -2.537 1.00 85.69 362 GLY A O 1
ATOM 2920 N N . SER A 1 363 ? 35.451 20.418 -1.193 1.00 89.75 363 SER A N 1
ATOM 2921 C CA . SER A 1 363 ? 35.811 19.344 -2.126 1.00 89.75 363 SER A CA 1
ATOM 2922 C C . SER A 1 363 ? 34.722 18.267 -2.166 1.00 89.75 363 SER A C 1
ATOM 2924 O O . SER A 1 363 ? 34.067 17.979 -1.165 1.00 89.75 363 SER A O 1
ATOM 2926 N N . ILE A 1 364 ? 34.485 17.679 -3.341 1.00 88.44 364 ILE A N 1
ATOM 2927 C CA . ILE A 1 364 ? 33.473 16.629 -3.507 1.00 88.44 364 ILE A CA 1
ATOM 2928 C C . ILE A 1 364 ? 34.095 15.300 -3.079 1.00 88.44 364 ILE A C 1
ATOM 2930 O O . ILE A 1 364 ? 34.998 14.804 -3.751 1.00 88.44 364 ILE A O 1
ATOM 2934 N N . VAL A 1 365 ? 33.596 14.731 -1.982 1.00 87.62 365 VAL A N 1
ATOM 2935 C CA . VAL A 1 365 ? 34.016 13.416 -1.475 1.00 87.62 365 VAL A CA 1
ATOM 2936 C C . VAL A 1 365 ? 33.278 12.317 -2.229 1.00 87.62 365 VAL A C 1
ATOM 2938 O O . VAL A 1 365 ? 33.891 11.396 -2.759 1.00 87.62 365 VAL A O 1
ATOM 2941 N N . GLU A 1 366 ? 31.955 12.446 -2.327 1.00 84.12 366 GLU A N 1
ATOM 2942 C CA . GLU A 1 366 ? 31.100 11.452 -2.965 1.00 84.12 366 GLU A CA 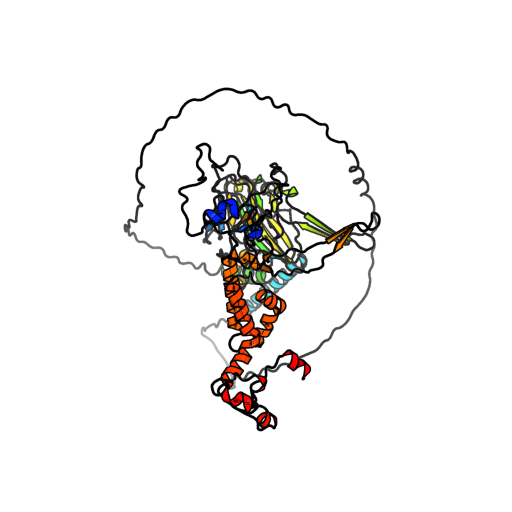1
ATOM 2943 C C . GLU A 1 366 ? 29.956 12.135 -3.718 1.00 84.12 366 GLU A C 1
ATOM 2945 O O . GLU A 1 366 ? 29.411 13.151 -3.280 1.00 84.12 366 GLU A O 1
ATOM 2950 N N . SER A 1 367 ? 29.584 11.584 -4.873 1.00 86.62 367 SER A N 1
ATOM 2951 C CA . SER A 1 367 ? 28.427 12.036 -5.640 1.00 86.62 367 SER A CA 1
ATOM 2952 C C . SER A 1 367 ? 27.590 10.842 -6.073 1.00 86.62 367 SER A C 1
ATOM 2954 O O . SER A 1 367 ? 28.045 10.004 -6.849 1.00 86.62 367 SER A O 1
ATOM 2956 N N . ILE A 1 368 ? 26.352 10.782 -5.585 1.00 85.00 368 ILE A N 1
ATOM 2957 C CA . ILE A 1 368 ? 25.401 9.704 -5.859 1.00 85.00 368 ILE A CA 1
ATOM 2958 C C . ILE A 1 368 ? 24.210 10.281 -6.617 1.00 85.00 368 ILE A C 1
ATOM 2960 O O . ILE A 1 368 ? 23.628 11.293 -6.224 1.00 85.00 368 ILE A O 1
ATOM 2964 N N . ARG A 1 369 ? 23.809 9.619 -7.704 1.00 86.88 369 ARG A N 1
ATOM 2965 C CA . ARG A 1 369 ? 22.652 10.014 -8.513 1.00 86.88 369 ARG A CA 1
ATOM 2966 C C . ARG A 1 369 ? 21.469 9.085 -8.254 1.00 86.88 369 ARG A C 1
ATOM 2968 O O . ARG A 1 369 ? 21.491 7.928 -8.654 1.00 86.88 369 ARG A O 1
ATOM 2975 N N . ARG A 1 370 ? 20.410 9.618 -7.649 1.00 87.19 370 ARG A N 1
ATOM 2976 C CA . ARG A 1 370 ? 19.140 8.926 -7.390 1.00 87.19 370 ARG A CA 1
ATOM 2977 C C . ARG A 1 370 ? 18.140 9.232 -8.496 1.00 87.19 370 ARG A C 1
ATOM 2979 O O . ARG A 1 370 ? 18.004 10.392 -8.887 1.00 87.19 370 ARG A O 1
ATOM 2986 N N . GLN A 1 371 ? 17.448 8.217 -9.003 1.00 88.38 371 GLN A N 1
ATOM 2987 C CA . GLN A 1 371 ? 16.434 8.367 -10.050 1.00 88.38 371 GLN A CA 1
ATOM 2988 C C . GLN A 1 371 ? 15.212 7.516 -9.715 1.00 88.38 371 GLN A C 1
ATOM 2990 O O . GLN A 1 371 ? 15.348 6.448 -9.125 1.00 88.38 371 GLN A O 1
ATOM 2995 N N . ASP A 1 372 ? 14.025 7.974 -10.109 1.00 88.50 372 ASP A N 1
ATOM 2996 C CA . ASP A 1 372 ? 12.790 7.226 -9.839 1.00 88.50 372 ASP A CA 1
ATOM 2997 C C . ASP A 1 372 ? 12.625 6.013 -10.777 1.00 88.50 372 ASP A C 1
ATOM 2999 O O . ASP A 1 372 ? 11.986 5.024 -10.406 1.00 88.50 372 ASP A O 1
ATOM 3003 N N . ALA A 1 373 ? 13.201 6.080 -11.982 1.00 90.00 373 ALA A N 1
ATOM 3004 C CA . ALA A 1 373 ? 13.159 5.033 -12.998 1.00 90.00 373 ALA A CA 1
ATOM 3005 C C . ALA A 1 373 ? 14.501 4.936 -13.742 1.00 90.00 373 ALA A C 1
ATOM 3007 O O . ALA A 1 373 ? 15.083 5.949 -14.126 1.00 90.00 373 ALA A O 1
ATOM 3008 N N . TYR A 1 374 ? 14.952 3.705 -13.970 1.00 91.00 374 TYR A N 1
ATOM 3009 C CA . TYR A 1 374 ? 16.202 3.321 -14.620 1.00 91.00 374 TYR A CA 1
ATOM 3010 C C . TYR A 1 374 ? 15.880 2.544 -15.896 1.00 91.00 374 TYR A C 1
ATOM 3012 O O . TYR A 1 374 ? 15.857 1.311 -15.911 1.00 91.00 374 TYR A O 1
ATOM 3020 N N . MET A 1 375 ? 15.552 3.273 -16.959 1.00 89.81 375 MET A N 1
ATOM 3021 C CA . MET A 1 375 ? 15.021 2.696 -18.193 1.00 89.81 375 MET A CA 1
ATOM 3022 C C . MET A 1 375 ? 15.690 3.309 -19.416 1.00 89.81 375 MET A C 1
ATOM 3024 O O . MET A 1 375 ? 16.051 4.487 -19.409 1.00 89.81 375 MET A O 1
ATOM 3028 N N . PHE A 1 376 ? 15.791 2.521 -20.481 1.00 88.19 376 PHE A N 1
ATOM 3029 C CA . PHE A 1 376 ? 16.230 2.988 -21.790 1.00 88.19 376 PHE A CA 1
ATOM 3030 C C . PHE A 1 376 ? 15.130 2.802 -22.831 1.00 88.19 376 PHE A C 1
ATOM 3032 O O . PHE A 1 376 ? 14.297 1.901 -22.725 1.00 88.19 376 PHE A O 1
ATOM 3039 N N . CYS A 1 377 ? 15.140 3.660 -23.850 1.00 87.25 377 CYS A N 1
ATOM 3040 C CA . CYS A 1 377 ? 14.341 3.456 -25.052 1.00 87.25 377 CYS A CA 1
ATOM 3041 C C . CYS A 1 377 ? 14.899 2.256 -25.823 1.00 87.25 377 CYS A C 1
ATOM 3043 O O . CYS A 1 377 ? 16.112 2.163 -26.028 1.00 87.25 377 CYS A O 1
ATOM 3045 N N . ALA A 1 378 ? 14.032 1.355 -26.284 1.00 85.56 378 ALA A N 1
ATOM 3046 C CA . ALA A 1 378 ? 14.466 0.183 -27.039 1.00 85.56 378 ALA A CA 1
ATOM 3047 C C . ALA A 1 378 ? 15.177 0.571 -28.351 1.00 85.56 378 ALA A C 1
ATOM 3049 O O . ALA A 1 378 ? 16.142 -0.083 -28.742 1.00 85.56 378 ALA A O 1
ATOM 3050 N N . ALA A 1 379 ? 14.758 1.665 -28.997 1.00 83.81 379 ALA A N 1
ATOM 3051 C CA . ALA A 1 379 ? 15.440 2.196 -30.179 1.00 83.81 379 ALA A CA 1
ATOM 3052 C C . ALA A 1 379 ? 16.833 2.771 -29.864 1.00 83.81 379 ALA A C 1
ATOM 3054 O O . ALA A 1 379 ? 17.777 2.499 -30.598 1.00 83.81 379 ALA A O 1
ATOM 3055 N N . ASP A 1 380 ? 16.986 3.498 -28.753 1.00 83.62 380 ASP A N 1
ATOM 3056 C CA . ASP A 1 380 ? 18.291 4.052 -28.365 1.00 83.62 380 ASP A CA 1
ATOM 3057 C C . ASP A 1 380 ? 19.277 2.931 -28.004 1.00 83.62 380 ASP A C 1
ATOM 3059 O O . ASP A 1 380 ? 20.465 3.014 -28.317 1.00 83.62 380 ASP A O 1
ATOM 3063 N N . LEU A 1 381 ? 18.800 1.851 -27.374 1.00 81.50 381 LEU A N 1
ATOM 3064 C CA . LEU A 1 381 ? 19.623 0.666 -27.123 1.00 81.50 381 LEU A CA 1
ATOM 3065 C C . LEU A 1 381 ? 20.056 -0.014 -28.424 1.00 81.50 381 LEU A C 1
ATOM 3067 O O . LEU A 1 381 ? 21.205 -0.431 -28.524 1.00 81.50 381 LEU A O 1
ATOM 3071 N N . LEU A 1 382 ? 19.169 -0.098 -29.420 1.00 80.62 382 LEU A N 1
ATOM 3072 C CA . LEU A 1 382 ? 19.497 -0.635 -30.742 1.00 80.62 382 LEU A CA 1
ATOM 3073 C C . LEU A 1 382 ? 20.560 0.199 -31.468 1.00 80.62 382 LEU A C 1
ATOM 3075 O O . LEU A 1 382 ? 21.493 -0.362 -32.044 1.00 80.62 382 LEU A O 1
ATOM 3079 N N . ASP A 1 383 ? 20.435 1.526 -31.432 1.00 78.06 383 ASP A N 1
ATOM 3080 C CA . ASP A 1 383 ? 21.324 2.440 -32.155 1.00 78.06 383 ASP A CA 1
ATOM 3081 C C . ASP A 1 383 ? 22.761 2.437 -31.606 1.00 78.06 383 ASP A C 1
ATOM 3083 O O . ASP A 1 383 ? 23.712 2.645 -32.366 1.00 78.06 383 ASP A O 1
ATOM 3087 N N . ASN A 1 384 ? 22.922 2.161 -30.307 1.00 73.44 384 ASN A N 1
ATOM 3088 C CA . ASN A 1 384 ? 24.207 2.158 -29.600 1.00 73.44 384 ASN A CA 1
ATOM 3089 C C . ASN A 1 384 ? 24.996 0.835 -29.712 1.00 73.44 384 ASN A C 1
ATOM 3091 O O . ASN A 1 384 ? 26.086 0.727 -29.146 1.00 73.44 384 ASN A O 1
ATOM 3095 N N . ILE A 1 385 ? 24.487 -0.170 -30.437 1.00 73.75 385 ILE A N 1
ATOM 3096 C CA . ILE A 1 385 ? 25.171 -1.460 -30.620 1.00 73.75 385 ILE A CA 1
ATOM 3097 C C . ILE A 1 385 ? 26.089 -1.421 -31.845 1.00 73.75 385 ILE A C 1
ATOM 3099 O O . ILE A 1 385 ? 25.717 -0.969 -32.927 1.00 73.75 385 ILE A O 1
ATOM 3103 N N . ILE A 1 386 ? 27.301 -1.949 -31.663 1.00 59.97 386 ILE A N 1
ATOM 3104 C CA . ILE A 1 386 ? 28.403 -1.897 -32.633 1.00 59.97 386 ILE A CA 1
ATOM 3105 C C . ILE A 1 386 ? 28.136 -2.803 -33.860 1.00 59.97 386 ILE A C 1
ATOM 3107 O O . ILE A 1 386 ? 28.498 -2.443 -34.976 1.00 59.97 386 ILE A O 1
ATOM 3111 N N . ASP A 1 387 ? 27.408 -3.917 -33.693 1.00 62.41 387 ASP A N 1
ATOM 3112 C CA . ASP A 1 387 ? 27.113 -4.898 -34.755 1.00 62.41 387 ASP A CA 1
ATOM 3113 C C . ASP A 1 387 ? 25.674 -4.797 -35.293 1.00 62.41 387 ASP A C 1
ATOM 3115 O O . ASP A 1 387 ? 24.798 -5.608 -34.965 1.00 62.41 387 ASP A O 1
ATOM 3119 N N . LYS A 1 388 ? 25.423 -3.811 -36.158 1.00 59.19 388 LYS A N 1
ATOM 3120 C CA . LYS A 1 388 ? 24.081 -3.536 -36.704 1.00 59.19 388 LYS A CA 1
ATOM 3121 C C . LYS A 1 388 ? 23.525 -4.655 -37.602 1.00 59.19 388 LYS A C 1
ATOM 3123 O O . LYS A 1 388 ? 22.315 -4.863 -37.627 1.00 59.19 388 LYS A O 1
ATOM 3128 N N . GLU A 1 389 ? 24.367 -5.418 -38.301 1.00 52.94 389 GLU A N 1
ATOM 3129 C CA . GLU A 1 389 ? 23.932 -6.378 -39.341 1.00 52.94 389 GLU A CA 1
ATOM 3130 C C . GLU A 1 389 ? 23.395 -7.724 -38.820 1.00 52.94 389 GLU A C 1
ATOM 3132 O O . GLU A 1 389 ? 22.554 -8.352 -39.466 1.00 52.94 389 GLU A O 1
ATOM 3137 N N . ASN A 1 390 ? 23.864 -8.183 -37.655 1.00 52.78 390 ASN A N 1
ATOM 3138 C CA . ASN A 1 390 ? 23.360 -9.415 -37.034 1.00 52.78 390 ASN A CA 1
ATOM 3139 C C . ASN A 1 390 ? 22.105 -9.139 -36.195 1.00 52.78 390 ASN A C 1
ATOM 3141 O O . ASN A 1 390 ? 21.184 -9.948 -36.178 1.00 52.78 390 ASN A O 1
ATOM 3145 N N . VAL A 1 391 ? 22.024 -7.971 -35.549 1.00 56.22 391 VAL A N 1
ATOM 3146 C CA . VAL A 1 391 ? 20.868 -7.596 -34.720 1.00 56.22 391 VAL A CA 1
ATOM 3147 C C . VAL A 1 391 ? 19.641 -7.299 -35.587 1.00 56.22 391 VAL A C 1
ATOM 3149 O O . VAL A 1 391 ? 18.557 -7.775 -35.265 1.00 56.22 391 VAL A O 1
ATOM 3152 N N . THR A 1 392 ? 19.808 -6.606 -36.720 1.00 52.50 392 THR A N 1
ATOM 3153 C CA . THR A 1 392 ? 18.712 -6.276 -37.657 1.00 52.50 392 THR A CA 1
ATOM 3154 C C . THR A 1 392 ? 18.063 -7.501 -38.307 1.00 52.50 392 THR A C 1
ATOM 3156 O O . THR A 1 392 ? 16.851 -7.495 -38.506 1.00 52.50 392 THR A O 1
ATOM 3159 N N . ARG A 1 393 ? 18.813 -8.586 -38.559 1.00 50.03 393 ARG A N 1
ATOM 3160 C CA . ARG A 1 393 ? 18.250 -9.859 -39.054 1.00 50.03 393 ARG A CA 1
ATOM 3161 C C . ARG A 1 393 ? 17.311 -10.534 -38.048 1.00 50.03 393 ARG A C 1
ATOM 3163 O O . ARG A 1 393 ? 16.322 -11.134 -38.457 1.00 50.03 393 ARG A O 1
ATOM 3170 N N . HIS A 1 394 ? 17.573 -10.395 -36.748 1.00 50.75 394 HIS A N 1
ATOM 3171 C CA . HIS A 1 394 ? 16.730 -10.962 -35.689 1.00 50.75 394 HIS A CA 1
ATOM 3172 C C . HIS A 1 394 ? 15.521 -10.090 -35.317 1.00 50.75 394 HIS A C 1
ATOM 3174 O O . HIS A 1 394 ? 14.589 -10.607 -34.711 1.00 50.75 394 HIS A O 1
ATOM 3180 N N . VAL A 1 395 ? 15.472 -8.815 -35.733 1.00 56.44 395 VAL A N 1
ATOM 3181 C CA . VAL A 1 395 ? 14.296 -7.937 -35.526 1.00 56.44 395 VAL A CA 1
ATOM 3182 C C . VAL A 1 395 ? 13.040 -8.499 -36.205 1.00 56.44 395 VAL A C 1
ATOM 3184 O O . VAL A 1 395 ? 11.931 -8.268 -35.728 1.00 56.44 395 VAL A O 1
ATOM 3187 N N . VAL A 1 396 ? 13.201 -9.296 -37.267 1.00 55.59 396 VAL A N 1
ATOM 3188 C CA . VAL A 1 396 ? 12.092 -9.960 -37.974 1.00 55.59 396 VAL A CA 1
ATOM 3189 C C . VAL A 1 396 ? 11.307 -10.912 -37.054 1.00 55.59 396 VAL A C 1
ATOM 3191 O O . VAL A 1 396 ? 10.092 -11.019 -37.194 1.00 55.59 396 VAL A O 1
ATOM 3194 N N . ASN A 1 397 ? 11.963 -11.519 -36.054 1.00 63.88 397 ASN A N 1
ATOM 3195 C CA . ASN A 1 397 ? 11.343 -12.424 -35.072 1.00 63.88 397 ASN A CA 1
ATOM 3196 C C . ASN A 1 397 ? 10.999 -11.725 -33.737 1.00 63.88 397 ASN A C 1
ATOM 3198 O O . ASN A 1 397 ? 10.721 -12.388 -32.733 1.00 63.88 397 ASN A O 1
ATOM 3202 N N . GLY A 1 398 ? 11.021 -10.389 -33.717 1.00 74.06 398 GLY A N 1
ATOM 3203 C CA . GLY A 1 398 ? 10.859 -9.574 -32.514 1.00 74.06 398 GLY A CA 1
ATOM 3204 C C . GLY A 1 398 ? 12.190 -9.219 -31.842 1.00 74.06 398 GLY A C 1
ATOM 3205 O O . GLY A 1 398 ? 13.192 -9.921 -31.963 1.00 74.06 398 GLY A O 1
ATOM 3206 N N . LEU A 1 399 ? 12.205 -8.090 -31.135 1.00 86.25 399 LEU A N 1
ATOM 3207 C CA . LEU A 1 399 ? 13.385 -7.568 -30.446 1.00 86.25 399 LEU A CA 1
ATOM 3208 C C . LEU A 1 399 ? 13.408 -8.063 -28.996 1.00 86.25 399 LEU A C 1
ATOM 3210 O O . LEU A 1 399 ? 12.508 -7.724 -28.230 1.00 86.25 399 LEU A O 1
ATOM 3214 N N . LEU A 1 400 ? 14.436 -8.824 -28.610 1.00 89.19 400 LEU A N 1
ATOM 3215 C CA . LEU A 1 400 ? 14.606 -9.312 -27.243 1.00 89.19 400 LEU A CA 1
ATOM 3216 C C . LEU A 1 400 ? 15.562 -8.399 -26.466 1.00 89.19 400 LEU A C 1
ATOM 3218 O O . LEU A 1 400 ? 16.744 -8.291 -26.800 1.00 89.19 400 LEU A O 1
ATOM 3222 N N . ILE A 1 401 ? 15.059 -7.766 -25.408 1.00 90.81 401 ILE A N 1
ATOM 3223 C CA . ILE A 1 401 ? 15.848 -6.938 -24.492 1.00 90.81 401 ILE A CA 1
ATOM 3224 C C . ILE A 1 401 ? 15.891 -7.622 -23.129 1.00 90.81 401 ILE A C 1
ATOM 3226 O O . ILE A 1 401 ? 14.873 -7.781 -22.464 1.00 90.81 401 ILE A O 1
ATOM 3230 N N . GLY A 1 402 ? 17.086 -8.032 -22.728 1.00 90.88 402 GLY A N 1
ATOM 3231 C CA . GLY A 1 402 ? 17.389 -8.574 -21.415 1.00 90.88 402 GLY A CA 1
ATOM 3232 C C . GLY A 1 402 ? 17.819 -7.491 -20.433 1.00 90.88 402 GLY A C 1
ATOM 3233 O O . GLY A 1 402 ? 18.551 -6.571 -20.789 1.00 90.88 402 GLY A O 1
ATOM 3234 N N . CYS A 1 403 ? 17.418 -7.624 -19.181 1.00 91.69 403 CYS A N 1
ATOM 3235 C CA . CYS A 1 403 ? 17.786 -6.748 -18.082 1.00 91.69 403 CYS A CA 1
ATOM 3236 C C . CYS A 1 403 ? 18.396 -7.590 -16.967 1.00 91.69 403 CYS A C 1
ATOM 3238 O O . CYS A 1 403 ? 17.760 -8.513 -16.462 1.00 91.69 403 CYS A O 1
ATOM 3240 N N . LEU A 1 404 ? 19.621 -7.253 -16.579 1.00 91.12 404 LEU A N 1
ATOM 3241 C CA . LEU A 1 404 ? 20.355 -7.900 -15.502 1.00 91.12 404 LEU A CA 1
ATOM 3242 C C . LEU A 1 404 ? 20.563 -6.904 -14.358 1.00 91.12 404 LEU A C 1
ATOM 3244 O O . LEU A 1 404 ? 21.034 -5.786 -14.583 1.00 91.12 404 LEU A O 1
ATOM 3248 N N . CYS A 1 405 ? 20.220 -7.314 -13.142 1.00 90.94 405 CYS A N 1
ATOM 3249 C CA . CYS A 1 405 ? 20.435 -6.555 -11.916 1.00 90.94 405 CYS A CA 1
ATOM 3250 C C . CYS A 1 405 ? 21.364 -7.327 -10.985 1.00 90.94 405 CYS A C 1
ATOM 3252 O O . CYS A 1 405 ? 20.994 -8.398 -10.509 1.00 90.94 405 CYS A O 1
ATOM 3254 N N . ASP A 1 406 ? 22.530 -6.754 -10.695 1.00 89.38 406 ASP A N 1
ATOM 3255 C CA . ASP A 1 406 ? 23.416 -7.232 -9.636 1.00 89.38 406 ASP A CA 1
ATOM 3256 C C . ASP A 1 406 ? 23.025 -6.551 -8.318 1.00 89.38 406 ASP A C 1
ATOM 3258 O O . ASP A 1 406 ? 23.209 -5.345 -8.132 1.00 89.38 406 ASP A O 1
ATOM 3262 N N . VAL A 1 407 ? 22.456 -7.328 -7.401 1.00 87.00 407 VAL A N 1
ATOM 3263 C CA . VAL A 1 407 ? 21.949 -6.859 -6.102 1.00 87.00 407 VAL A CA 1
ATOM 3264 C C . VAL A 1 407 ? 23.077 -6.556 -5.107 1.00 87.00 407 VAL A C 1
ATOM 3266 O O . VAL A 1 407 ? 22.874 -5.787 -4.162 1.00 87.00 407 VAL A O 1
ATOM 3269 N N . SER A 1 408 ? 24.275 -7.103 -5.333 1.00 85.69 408 SER A N 1
ATOM 3270 C CA . SER A 1 408 ? 25.459 -6.912 -4.486 1.00 85.69 408 SER A CA 1
ATOM 3271 C C . SER A 1 408 ? 26.259 -5.665 -4.835 1.00 85.69 408 SER A C 1
ATOM 3273 O O . SER A 1 408 ? 26.803 -5.023 -3.936 1.00 85.69 408 SER A O 1
ATOM 3275 N N . THR A 1 409 ? 26.298 -5.287 -6.114 1.00 85.06 409 THR A N 1
ATOM 3276 C CA . THR A 1 409 ? 26.979 -4.067 -6.572 1.00 85.06 409 THR A CA 1
ATOM 3277 C C . THR A 1 409 ? 26.011 -2.924 -6.867 1.00 85.06 409 THR A C 1
ATOM 3279 O O . THR A 1 409 ? 26.438 -1.772 -6.937 1.00 85.06 409 THR A O 1
ATOM 3282 N N . GLY A 1 410 ? 24.721 -3.213 -7.066 1.00 86.69 410 GLY A N 1
ATOM 3283 C CA . GLY A 1 410 ? 23.710 -2.241 -7.479 1.00 86.69 410 GLY A CA 1
ATOM 3284 C C . GLY A 1 410 ? 23.810 -1.827 -8.951 1.00 86.69 410 GLY A C 1
ATOM 3285 O O . GLY A 1 410 ? 23.276 -0.778 -9.319 1.00 86.69 410 GLY A O 1
ATOM 3286 N N . GLN A 1 411 ? 24.517 -2.593 -9.790 1.00 89.88 411 GLN A N 1
ATOM 3287 C CA . GLN A 1 411 ? 24.668 -2.300 -11.216 1.00 89.88 411 GLN A CA 1
ATOM 3288 C C . GLN A 1 411 ? 23.550 -2.929 -12.049 1.00 89.88 411 GLN A C 1
ATOM 3290 O O . GLN A 1 411 ? 23.314 -4.136 -12.009 1.00 89.88 411 GLN A O 1
ATOM 3295 N N . LEU A 1 412 ? 22.911 -2.105 -12.878 1.00 92.19 412 LEU A N 1
ATOM 3296 C CA . LEU A 1 412 ? 21.938 -2.538 -13.875 1.00 92.19 412 LEU A CA 1
ATOM 3297 C C . LEU A 1 412 ? 22.600 -2.560 -15.248 1.00 92.19 412 LEU A C 1
ATOM 3299 O O . LEU A 1 412 ? 23.117 -1.540 -15.716 1.00 92.19 412 LEU A O 1
ATOM 3303 N N . THR A 1 413 ? 22.559 -3.719 -15.896 1.00 90.56 413 THR A N 1
ATOM 3304 C CA . THR A 1 413 ? 23.102 -3.930 -17.241 1.00 90.56 413 THR A CA 1
ATOM 3305 C C . THR A 1 413 ? 22.012 -4.443 -18.173 1.00 90.56 413 THR A C 1
ATOM 3307 O O . THR A 1 413 ? 21.077 -5.126 -17.754 1.00 90.56 413 THR A O 1
ATOM 3310 N N . PHE A 1 414 ? 22.099 -4.068 -19.445 1.00 91.12 414 PHE A N 1
ATOM 3311 C CA . PHE A 1 414 ? 21.094 -4.393 -20.452 1.00 91.12 414 PHE A CA 1
ATOM 3312 C C . PHE A 1 414 ? 21.725 -5.248 -21.540 1.00 91.12 414 PHE A C 1
ATOM 3314 O O . PHE A 1 414 ? 22.874 -5.029 -21.912 1.00 91.12 414 PHE A O 1
ATOM 3321 N N . TYR A 1 415 ? 20.961 -6.191 -22.068 1.00 88.56 415 TYR A N 1
ATOM 3322 C CA . TYR A 1 415 ? 21.343 -7.071 -23.158 1.00 88.56 415 TYR A CA 1
ATOM 3323 C C . TYR A 1 415 ? 20.358 -6.886 -24.303 1.00 88.56 415 TYR A C 1
ATOM 3325 O O . TYR A 1 415 ? 19.156 -6.817 -24.078 1.00 88.56 415 TYR A O 1
ATOM 3333 N N . VAL A 1 416 ? 20.841 -6.844 -25.536 1.00 86.44 416 VAL A N 1
ATOM 3334 C CA . VAL A 1 416 ? 19.990 -6.770 -26.726 1.00 86.44 416 VAL A CA 1
ATOM 3335 C C . VAL A 1 416 ? 20.329 -7.948 -27.619 1.00 86.44 416 VAL A C 1
ATOM 3337 O O . VAL A 1 416 ? 21.471 -8.086 -28.058 1.00 86.44 416 VAL A O 1
ATOM 3340 N N . ASN A 1 417 ? 19.356 -8.834 -27.841 1.00 84.00 417 ASN A N 1
ATOM 3341 C CA . ASN A 1 417 ? 19.530 -10.096 -28.565 1.00 84.00 417 ASN A CA 1
ATOM 3342 C C . ASN A 1 417 ? 20.793 -10.871 -28.116 1.00 84.00 417 ASN A C 1
ATOM 3344 O O . ASN A 1 417 ? 21.550 -11.384 -28.936 1.00 84.00 417 ASN A O 1
ATOM 3348 N N . GLY A 1 418 ? 21.049 -10.902 -26.801 1.00 77.81 418 GLY A N 1
ATOM 3349 C CA . GLY A 1 418 ? 22.181 -11.609 -26.189 1.00 77.81 418 GLY A CA 1
ATOM 3350 C C . GLY A 1 418 ? 23.509 -10.841 -26.126 1.00 77.81 418 GLY A C 1
ATOM 3351 O O . GLY A 1 418 ? 24.453 -11.348 -25.528 1.00 77.81 418 GLY A O 1
ATOM 3352 N N . LYS A 1 419 ? 23.606 -9.623 -26.678 1.00 83.88 419 LYS A N 1
ATOM 3353 C CA . LYS A 1 419 ? 24.812 -8.777 -26.579 1.00 83.88 419 LYS A CA 1
ATOM 3354 C C . LYS A 1 419 ? 24.680 -7.736 -25.471 1.00 83.88 419 LYS A C 1
ATOM 3356 O O . LYS A 1 419 ? 23.658 -7.061 -25.402 1.00 83.88 419 LYS A O 1
ATOM 3361 N N . GLU A 1 420 ? 25.703 -7.593 -24.629 1.00 83.25 420 GLU A N 1
ATOM 3362 C CA . GLU A 1 420 ? 25.727 -6.606 -23.538 1.00 83.25 420 GLU A CA 1
ATOM 3363 C C . GLU A 1 420 ? 25.799 -5.169 -24.086 1.00 83.25 420 GLU A C 1
ATOM 3365 O O . GLU A 1 420 ? 26.569 -4.865 -25.000 1.00 83.25 420 GLU A O 1
ATOM 3370 N N . SER A 1 421 ? 24.991 -4.276 -23.518 1.00 83.75 421 SER A N 1
ATOM 3371 C CA . SER A 1 421 ? 24.999 -2.841 -23.796 1.00 83.75 421 SER A CA 1
ATOM 3372 C C . SER A 1 421 ? 26.119 -2.133 -23.032 1.00 83.75 421 SER A C 1
ATOM 3374 O O . SER A 1 421 ? 26.449 -2.476 -21.896 1.00 83.75 421 SER A O 1
ATOM 3376 N N . THR A 1 422 ? 26.666 -1.073 -23.629 1.00 81.50 422 THR A N 1
ATOM 3377 C CA . THR A 1 422 ? 27.673 -0.208 -22.991 1.00 81.50 422 THR A CA 1
ATOM 3378 C C . THR A 1 422 ? 27.084 0.672 -21.888 1.00 81.50 422 THR A C 1
ATOM 3380 O O . THR A 1 422 ? 27.810 1.129 -21.005 1.00 81.50 422 THR A O 1
ATOM 3383 N N . GLN A 1 423 ? 25.773 0.916 -21.919 1.00 82.69 423 GLN A N 1
ATOM 3384 C CA . GLN A 1 423 ? 25.095 1.791 -20.972 1.00 82.69 423 GLN A CA 1
ATOM 3385 C C . GLN A 1 423 ? 24.663 1.012 -19.725 1.00 82.69 423 GLN A C 1
ATOM 3387 O O . GLN A 1 423 ? 23.911 0.040 -19.808 1.00 82.69 423 GLN A O 1
ATOM 3392 N N . LYS A 1 424 ? 25.131 1.466 -18.558 1.00 88.88 424 LYS A N 1
ATOM 3393 C CA . LYS A 1 424 ? 24.859 0.859 -17.248 1.00 88.88 424 LYS A CA 1
ATOM 3394 C C . LYS A 1 424 ? 24.293 1.905 -16.293 1.00 88.88 424 LYS A C 1
ATOM 3396 O O . LYS A 1 424 ? 24.681 3.073 -16.362 1.00 88.88 424 LYS A O 1
ATOM 3401 N N . PHE A 1 425 ? 23.408 1.491 -15.391 1.00 90.31 425 PHE A N 1
ATOM 3402 C CA . PHE A 1 425 ? 22.948 2.337 -14.286 1.00 90.31 425 PHE A CA 1
ATOM 3403 C C . PHE A 1 425 ? 23.504 1.840 -12.956 1.00 90.31 425 PHE A C 1
ATOM 3405 O O . PHE A 1 425 ? 23.629 0.639 -12.745 1.00 90.31 425 PHE A O 1
ATOM 3412 N N . GLN A 1 426 ? 23.801 2.780 -12.061 1.00 89.50 426 GLN A N 1
ATOM 3413 C CA . GLN A 1 426 ? 24.155 2.504 -10.674 1.00 89.50 426 GLN A CA 1
ATOM 3414 C C . GLN A 1 426 ? 22.976 2.901 -9.784 1.00 89.50 426 GLN A C 1
ATOM 3416 O O . GLN A 1 426 ? 22.491 4.034 -9.856 1.00 89.50 426 GLN A O 1
ATOM 3421 N N . VAL A 1 427 ? 22.513 1.957 -8.974 1.00 90.75 427 VAL A N 1
ATOM 3422 C CA . VAL A 1 427 ? 21.414 2.126 -8.016 1.00 90.75 427 VAL A CA 1
ATOM 3423 C C . VAL A 1 427 ? 21.995 2.395 -6.627 1.00 90.75 427 VAL A C 1
ATOM 3425 O O . VAL A 1 427 ? 23.199 2.261 -6.425 1.00 90.75 427 VAL A O 1
ATOM 3428 N N . GLU A 1 428 ? 21.158 2.828 -5.688 1.00 86.44 428 GLU A N 1
ATOM 3429 C CA . GLU A 1 428 ? 21.493 3.004 -4.273 1.00 86.44 428 GLU A CA 1
ATOM 3430 C C . GLU A 1 428 ? 21.293 1.699 -3.468 1.00 86.44 428 GLU A C 1
ATOM 3432 O O . GLU A 1 428 ? 20.392 0.915 -3.801 1.00 86.44 428 GLU A O 1
ATOM 3437 N N . PRO A 1 429 ? 22.072 1.466 -2.391 1.00 86.00 429 PRO A N 1
ATOM 3438 C CA . PRO A 1 429 ? 21.824 0.365 -1.460 1.00 86.00 429 PRO A CA 1
ATOM 3439 C C . PRO A 1 429 ? 20.395 0.366 -0.895 1.00 86.00 429 PRO A C 1
ATOM 3441 O O . PRO A 1 429 ? 19.731 1.400 -0.857 1.00 86.00 429 PRO A O 1
ATOM 3444 N N . SER A 1 430 ? 19.896 -0.805 -0.493 1.00 87.38 430 SER A N 1
ATOM 3445 C CA . SER A 1 430 ? 18.536 -0.998 0.056 1.00 87.38 430 SER A CA 1
ATOM 3446 C C . SER A 1 430 ? 17.370 -0.564 -0.857 1.00 87.38 430 SER A C 1
ATOM 3448 O O . SER A 1 430 ? 16.216 -0.525 -0.421 1.00 87.38 430 SER A O 1
ATOM 3450 N N . THR A 1 431 ? 17.621 -0.235 -2.129 1.00 89.50 431 THR A N 1
ATOM 3451 C CA . THR A 1 431 ? 16.561 0.165 -3.066 1.00 89.50 431 THR A CA 1
ATOM 3452 C C . THR A 1 431 ? 15.752 -1.044 -3.523 1.00 89.50 431 THR A C 1
ATOM 3454 O O . THR A 1 431 ? 16.311 -2.070 -3.909 1.00 89.50 431 THR A O 1
ATOM 3457 N N . LYS A 1 432 ? 14.424 -0.897 -3.540 1.00 92.00 432 LYS A N 1
ATOM 3458 C CA . LYS A 1 432 ? 13.498 -1.858 -4.149 1.00 92.00 432 LYS A CA 1
ATOM 3459 C C . LYS A 1 432 ? 13.251 -1.508 -5.614 1.00 92.00 432 LYS A C 1
ATOM 3461 O O . LYS A 1 432 ? 12.781 -0.409 -5.922 1.00 92.00 432 LYS A O 1
ATOM 3466 N N . LEU A 1 433 ? 13.538 -2.452 -6.502 1.00 93.12 433 LEU A N 1
ATOM 3467 C CA . LEU A 1 433 ? 13.408 -2.307 -7.948 1.00 93.12 433 LEU A CA 1
ATOM 3468 C C . LEU A 1 433 ? 12.322 -3.231 -8.490 1.00 93.12 433 LEU A C 1
ATOM 3470 O O . LEU A 1 433 ? 12.343 -4.436 -8.259 1.00 93.12 433 LEU A O 1
ATOM 3474 N N . TYR A 1 434 ? 11.403 -2.666 -9.262 1.00 93.94 434 TYR A N 1
ATOM 3475 C CA . TYR A 1 434 ? 10.357 -3.395 -9.968 1.00 93.94 434 TYR A CA 1
ATOM 3476 C C . TYR A 1 434 ? 10.717 -3.468 -11.454 1.00 93.94 434 TYR A C 1
ATOM 3478 O O . TYR A 1 434 ? 10.977 -2.421 -12.057 1.00 93.94 434 TYR A O 1
ATOM 3486 N N . PRO A 1 435 ? 10.713 -4.657 -12.074 1.00 93.88 435 PRO A N 1
ATOM 3487 C CA . PRO A 1 435 ? 10.777 -4.784 -13.525 1.00 93.88 435 PRO A CA 1
ATOM 3488 C C . PRO A 1 435 ? 9.593 -4.055 -14.163 1.00 93.88 435 PRO A C 1
ATOM 3490 O O . PRO A 1 435 ? 8.441 -4.302 -13.793 1.00 93.88 435 PRO A O 1
ATOM 3493 N N . ALA A 1 436 ? 9.860 -3.149 -15.097 1.00 93.44 436 ALA A N 1
ATOM 3494 C CA . ALA A 1 436 ? 8.843 -2.275 -15.661 1.00 93.44 436 ALA A CA 1
ATOM 3495 C C . ALA A 1 436 ? 9.057 -2.012 -17.150 1.00 93.44 436 ALA A C 1
ATOM 3497 O O . ALA A 1 436 ? 10.174 -2.049 -17.672 1.00 93.44 436 ALA A O 1
ATOM 3498 N N . VAL A 1 437 ? 7.950 -1.723 -17.830 1.00 92.31 437 VAL A N 1
ATOM 3499 C CA . VAL A 1 437 ? 7.918 -1.369 -19.246 1.00 92.31 437 VAL A CA 1
ATOM 3500 C C . VAL A 1 437 ? 6.922 -0.251 -19.457 1.00 92.31 437 VAL A C 1
ATOM 3502 O O . VAL A 1 437 ? 5.776 -0.346 -19.023 1.00 92.31 437 VAL A O 1
ATOM 3505 N N . PHE A 1 438 ? 7.348 0.804 -20.141 1.00 91.12 438 PHE A N 1
ATOM 3506 C CA . PHE A 1 438 ? 6.452 1.873 -20.565 1.00 91.12 438 PHE A CA 1
ATOM 3507 C C . PHE A 1 438 ? 6.262 1.761 -22.063 1.00 91.12 438 PHE A C 1
ATOM 3509 O O . PHE A 1 438 ? 7.244 1.678 -22.804 1.00 91.12 438 PHE A O 1
ATOM 3516 N N . VAL A 1 439 ? 5.011 1.717 -22.502 1.00 88.69 439 VAL A N 1
ATOM 3517 C CA . VAL A 1 439 ? 4.690 1.444 -23.897 1.00 88.69 439 VAL A CA 1
ATOM 3518 C C . VAL A 1 439 ? 3.482 2.242 -24.360 1.00 88.69 439 VAL A C 1
ATOM 3520 O O . VAL A 1 439 ? 2.470 2.320 -23.671 1.00 88.69 439 VAL A O 1
ATOM 3523 N N . GLU A 1 440 ? 3.590 2.815 -25.554 1.00 86.81 440 GLU A N 1
ATOM 3524 C CA . GLU A 1 440 ? 2.438 3.254 -26.345 1.00 86.81 440 GLU A CA 1
ATOM 3525 C C . GLU A 1 440 ? 2.054 2.086 -27.268 1.00 86.81 440 GLU A C 1
ATOM 3527 O O . GLU A 1 440 ? 2.846 1.709 -28.140 1.00 86.81 440 GLU A O 1
ATOM 3532 N N . PRO A 1 441 ? 0.906 1.422 -27.064 1.00 85.81 441 PRO A N 1
ATOM 3533 C CA . PRO A 1 441 ? 0.544 0.265 -27.871 1.00 85.81 441 PRO A CA 1
ATOM 3534 C C . PRO A 1 441 ? 0.259 0.703 -29.313 1.00 85.81 441 PRO A C 1
ATOM 3536 O O . PRO A 1 441 ? -0.672 1.456 -29.582 1.00 85.81 441 PRO A O 1
ATOM 3539 N N . THR A 1 442 ? 1.065 0.204 -30.251 1.00 84.25 442 THR A N 1
ATOM 3540 C CA . THR A 1 442 ? 0.904 0.466 -31.695 1.00 84.25 442 THR A CA 1
ATOM 3541 C C . THR A 1 442 ? 0.294 -0.717 -32.442 1.00 84.25 442 THR A C 1
ATOM 3543 O O . THR A 1 442 ? -0.118 -0.562 -33.585 1.00 84.25 442 THR A O 1
ATOM 3546 N N . VAL A 1 443 ? 0.228 -1.891 -31.802 1.00 86.06 443 VAL A N 1
ATOM 3547 C CA . VAL A 1 443 ? -0.274 -3.155 -32.362 1.00 86.06 443 VAL A CA 1
ATOM 3548 C C . VAL A 1 443 ? -1.096 -3.904 -31.307 1.00 86.06 443 VAL A C 1
ATOM 3550 O O . VAL A 1 443 ? -0.922 -3.691 -30.108 1.00 86.06 443 VAL A O 1
ATOM 3553 N N . LYS A 1 444 ? -1.987 -4.807 -31.744 1.00 86.44 444 LYS A N 1
ATOM 3554 C CA . LYS A 1 444 ? -2.760 -5.696 -30.859 1.00 86.44 444 LYS A CA 1
ATOM 3555 C C . LYS A 1 444 ? -1.869 -6.530 -29.937 1.00 86.44 444 LYS A C 1
ATOM 3557 O O . LYS A 1 444 ? -2.145 -6.627 -28.748 1.00 86.44 444 LYS A O 1
ATOM 3562 N N . GLU A 1 445 ? -0.821 -7.154 -30.466 1.00 88.75 445 GLU A N 1
ATOM 3563 C CA . GLU A 1 445 ? 0.149 -7.889 -29.654 1.00 88.75 445 GLU A CA 1
ATOM 3564 C C . GLU A 1 445 ? 1.372 -7.009 -29.415 1.00 88.75 445 GLU A C 1
ATOM 3566 O O . GLU A 1 445 ? 2.114 -6.712 -30.346 1.00 88.75 445 GLU A O 1
ATOM 3571 N N . VAL A 1 446 ? 1.556 -6.561 -28.174 1.00 88.56 446 VAL A N 1
ATOM 3572 C CA . VAL A 1 446 ? 2.517 -5.494 -27.874 1.00 88.56 446 VAL A CA 1
ATOM 3573 C C . VAL A 1 446 ? 3.877 -6.080 -27.503 1.00 88.56 446 VAL A C 1
ATOM 3575 O O . VAL A 1 446 ? 4.887 -5.800 -28.149 1.00 88.56 446 VAL A O 1
ATOM 3578 N N . LEU A 1 447 ? 3.915 -6.896 -26.446 1.00 91.75 447 LEU A N 1
ATOM 3579 C CA . LEU A 1 447 ? 5.153 -7.434 -25.880 1.00 91.75 447 LEU A CA 1
ATOM 3580 C C . LEU A 1 447 ? 4.909 -8.673 -25.014 1.00 91.75 447 LEU A C 1
ATOM 3582 O O . LEU A 1 447 ? 3.773 -8.997 -24.658 1.00 91.75 447 LEU A O 1
ATOM 3586 N N . GLN A 1 448 ? 5.994 -9.359 -24.669 1.00 91.94 448 GLN A N 1
ATOM 3587 C CA . GLN A 1 448 ? 6.015 -10.538 -23.809 1.00 91.94 448 GLN A CA 1
ATOM 3588 C C . GLN A 1 448 ? 7.135 -10.400 -22.776 1.00 91.94 448 GLN A C 1
ATOM 3590 O O . GLN A 1 448 ? 8.266 -10.086 -23.135 1.00 91.94 448 GLN A O 1
ATOM 3595 N N . PHE A 1 449 ? 6.834 -10.641 -21.501 1.00 91.69 449 PHE A N 1
ATOM 3596 C CA . PHE A 1 449 ? 7.851 -10.819 -20.464 1.00 91.69 449 PHE A CA 1
ATOM 3597 C C . PHE A 1 449 ? 8.308 -12.272 -20.474 1.00 91.69 449 PHE A C 1
ATOM 3599 O O . PHE A 1 449 ? 7.483 -13.153 -20.257 1.00 91.69 449 PHE A O 1
ATOM 3606 N N . GLU A 1 450 ? 9.597 -12.515 -20.681 1.00 89.81 450 GLU A N 1
ATOM 3607 C CA . GLU A 1 450 ? 10.225 -13.834 -20.633 1.00 89.81 450 GLU A CA 1
ATOM 3608 C C . GLU A 1 450 ? 11.060 -13.955 -19.353 1.00 89.81 450 GLU A C 1
ATOM 3610 O O . GLU A 1 450 ? 12.034 -13.225 -19.138 1.00 89.81 450 GLU A O 1
ATOM 3615 N N . LEU A 1 451 ? 10.685 -14.892 -18.482 1.00 85.25 451 LEU A N 1
ATOM 3616 C CA . LEU A 1 451 ? 11.385 -15.163 -17.223 1.00 85.25 451 LEU A CA 1
ATOM 3617 C C . LEU A 1 451 ? 12.411 -16.284 -17.438 1.00 85.25 451 LEU A C 1
ATOM 3619 O O . LEU A 1 451 ? 12.310 -17.365 -16.862 1.00 85.25 451 LEU A O 1
ATOM 3623 N N . GLY A 1 452 ? 13.360 -16.039 -18.341 1.00 76.06 452 GLY A N 1
ATOM 3624 C CA . GLY A 1 452 ? 14.410 -16.989 -18.707 1.00 76.06 452 GLY A CA 1
ATOM 3625 C C . GLY A 1 452 ? 15.678 -16.884 -17.855 1.00 76.06 452 GLY A C 1
ATOM 3626 O O . GLY A 1 452 ? 15.772 -16.077 -16.930 1.00 76.06 452 GLY A O 1
ATOM 3627 N N . ARG A 1 453 ? 16.682 -17.691 -18.219 1.00 73.62 453 ARG A N 1
ATOM 3628 C CA . ARG A 1 453 ? 18.044 -17.649 -17.663 1.00 73.62 453 ARG A CA 1
ATOM 3629 C C . ARG A 1 453 ? 19.068 -17.316 -18.751 1.00 73.62 453 ARG A C 1
ATOM 3631 O O . ARG A 1 453 ? 18.907 -17.727 -19.897 1.00 73.62 453 ARG A O 1
ATOM 3638 N N . ILE A 1 454 ? 20.133 -16.614 -18.374 1.00 73.06 454 ILE A N 1
ATOM 3639 C CA . ILE A 1 454 ? 21.365 -16.476 -19.167 1.00 73.06 454 ILE A CA 1
ATOM 3640 C C . ILE A 1 454 ? 22.479 -17.232 -18.435 1.00 73.06 454 ILE A C 1
ATOM 3642 O O . ILE A 1 454 ? 22.410 -17.411 -17.219 1.00 73.06 454 ILE A O 1
ATOM 3646 N N . LYS A 1 455 ? 23.500 -17.696 -19.172 1.00 66.12 455 LYS A N 1
ATOM 3647 C CA . LYS A 1 455 ? 24.698 -18.324 -18.593 1.00 66.12 455 LYS A CA 1
ATOM 3648 C C . LYS A 1 455 ? 25.225 -17.475 -17.432 1.00 66.12 455 LYS A C 1
ATOM 3650 O O . LYS A 1 455 ? 25.411 -16.274 -17.605 1.00 66.12 455 LYS A O 1
ATOM 3655 N N . ASN A 1 456 ? 25.507 -18.110 -16.293 1.00 68.44 456 ASN A N 1
ATOM 3656 C CA . ASN A 1 456 ? 26.081 -17.487 -15.094 1.00 68.44 456 ASN A CA 1
ATOM 3657 C C . ASN A 1 456 ? 25.177 -16.515 -14.307 1.00 68.44 456 ASN A C 1
ATOM 3659 O O . ASN A 1 456 ? 25.713 -15.805 -13.454 1.00 68.44 456 ASN A O 1
ATOM 3663 N N . CYS A 1 457 ? 23.860 -16.486 -14.552 1.00 74.25 457 CYS A N 1
ATOM 3664 C CA . CYS A 1 457 ? 22.908 -15.624 -13.837 1.00 74.25 457 CYS A CA 1
ATOM 3665 C C . CYS A 1 457 ? 21.649 -16.387 -13.398 1.00 74.25 457 CYS A C 1
ATOM 3667 O O . CYS A 1 457 ? 21.208 -17.324 -14.068 1.00 74.25 457 CYS A O 1
ATOM 3669 N N . LEU A 1 458 ? 21.028 -15.931 -12.309 1.00 78.31 458 LEU A N 1
ATOM 3670 C CA . LEU A 1 458 ? 19.781 -16.491 -11.794 1.00 78.31 458 LEU A CA 1
ATOM 3671 C C . LEU A 1 458 ? 18.561 -15.873 -12.502 1.00 78.31 458 LEU A C 1
ATOM 3673 O O . LEU A 1 458 ? 18.569 -14.679 -12.829 1.00 78.31 458 LEU A O 1
ATOM 3677 N N . PRO A 1 459 ? 17.478 -16.640 -12.730 1.00 81.69 459 PRO A N 1
ATOM 3678 C CA . PRO A 1 459 ? 16.227 -16.065 -13.207 1.00 81.69 459 PRO A CA 1
ATOM 3679 C C . PRO A 1 459 ? 15.637 -15.135 -12.142 1.00 81.69 459 PRO A C 1
ATOM 3681 O O . PRO A 1 459 ? 15.785 -15.363 -10.940 1.00 81.69 459 PRO A O 1
ATOM 3684 N N . LEU A 1 460 ? 14.892 -14.119 -12.579 1.00 82.94 460 LEU A N 1
ATOM 3685 C CA . LEU A 1 460 ? 14.190 -13.179 -11.697 1.00 82.94 460 LEU A CA 1
ATOM 3686 C C . LEU A 1 460 ? 13.380 -13.874 -10.589 1.00 82.94 460 LEU A C 1
ATOM 3688 O O . LEU A 1 460 ? 13.325 -13.396 -9.460 1.00 82.94 460 LEU A O 1
ATOM 3692 N N . THR A 1 461 ? 12.765 -15.017 -10.892 1.00 79.19 461 THR A N 1
ATOM 3693 C CA . THR A 1 461 ? 11.931 -15.775 -9.950 1.00 79.19 461 THR A CA 1
ATOM 3694 C C . THR A 1 461 ? 12.701 -16.274 -8.727 1.00 79.19 461 THR A C 1
ATOM 3696 O O . THR A 1 461 ? 12.092 -16.415 -7.669 1.00 79.19 461 THR A O 1
ATOM 3699 N N . ALA A 1 462 ? 14.017 -16.484 -8.835 1.00 74.88 462 ALA A N 1
ATOM 3700 C CA . ALA A 1 462 ? 14.859 -16.881 -7.709 1.00 74.88 462 ALA A CA 1
ATOM 3701 C C . ALA A 1 462 ? 14.983 -15.756 -6.667 1.00 74.88 462 ALA A C 1
ATOM 3703 O O . ALA A 1 462 ? 14.855 -16.020 -5.475 1.00 74.88 462 ALA A O 1
ATOM 3704 N N . ALA A 1 463 ? 15.129 -14.494 -7.099 1.00 73.50 463 ALA A N 1
ATOM 3705 C CA . ALA A 1 463 ? 15.179 -13.341 -6.188 1.00 73.50 463 ALA A CA 1
ATOM 3706 C C . ALA A 1 463 ? 13.892 -13.180 -5.376 1.00 73.50 463 ALA A C 1
ATOM 3708 O O . ALA A 1 463 ? 13.911 -12.783 -4.213 1.00 73.50 463 ALA A O 1
ATOM 3709 N N . LEU A 1 464 ? 12.758 -13.425 -6.034 1.00 75.62 464 LEU A N 1
ATOM 3710 C CA . LEU A 1 464 ? 11.437 -13.113 -5.499 1.00 75.62 464 LEU A CA 1
ATOM 3711 C C . LEU A 1 464 ? 10.971 -14.137 -4.461 1.00 75.62 464 LEU A C 1
ATOM 3713 O O . LEU A 1 464 ? 10.159 -13.809 -3.597 1.00 75.62 464 LEU A O 1
ATOM 3717 N N . PHE A 1 465 ? 11.473 -15.371 -4.542 1.00 74.81 465 PHE A N 1
ATOM 3718 C CA . PHE A 1 465 ? 11.058 -16.467 -3.678 1.00 74.81 465 PHE A CA 1
ATOM 3719 C C . PHE A 1 465 ? 12.280 -17.213 -3.134 1.00 74.81 465 PHE A C 1
ATOM 3721 O O . PHE A 1 465 ? 12.745 -18.174 -3.748 1.00 74.81 465 PHE A O 1
ATOM 3728 N N . PRO A 1 466 ? 12.760 -16.843 -1.934 1.00 67.69 466 PRO A N 1
ATOM 3729 C CA . PRO A 1 466 ? 13.891 -17.517 -1.296 1.00 67.69 466 PRO A CA 1
ATOM 3730 C C . PRO A 1 466 ? 13.670 -19.025 -1.086 1.00 67.69 466 PRO A C 1
ATOM 3732 O O . PRO A 1 466 ? 14.622 -19.796 -1.025 1.00 67.69 466 PRO A O 1
ATOM 3735 N N . SER A 1 467 ? 12.412 -19.472 -1.007 1.00 62.91 467 SER A N 1
ATOM 3736 C CA . SER A 1 467 ? 12.059 -20.893 -0.922 1.00 62.91 467 SER A CA 1
ATOM 3737 C C . SER A 1 467 ? 12.402 -21.678 -2.191 1.00 62.91 467 SER A C 1
ATOM 3739 O O . SER A 1 467 ? 12.801 -22.831 -2.085 1.00 62.91 467 SER A O 1
ATOM 3741 N N . LEU A 1 468 ? 12.308 -21.060 -3.376 1.00 59.88 468 LEU A N 1
ATOM 3742 C 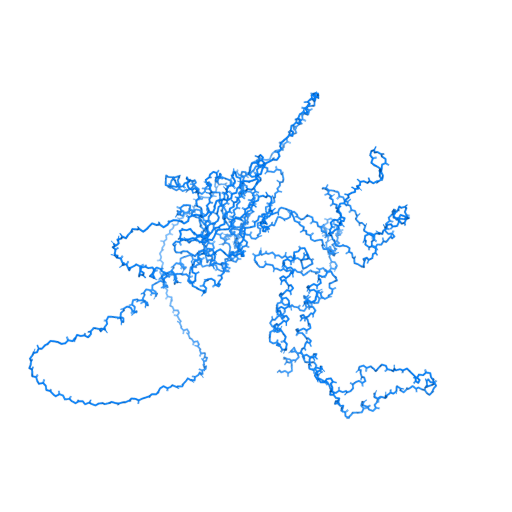CA . LEU A 1 468 ? 12.675 -21.699 -4.646 1.00 59.88 468 LEU A CA 1
ATOM 3743 C C . LEU A 1 468 ? 14.191 -21.912 -4.765 1.00 59.88 468 LEU A C 1
ATOM 3745 O O . LEU A 1 468 ? 14.614 -22.874 -5.396 1.00 59.88 468 LEU A O 1
ATOM 3749 N N . ILE A 1 469 ? 14.995 -21.070 -4.106 1.00 58.69 469 ILE A N 1
ATOM 3750 C CA . ILE A 1 469 ? 16.447 -21.274 -3.978 1.00 58.69 469 ILE A CA 1
ATOM 3751 C C . ILE A 1 469 ? 16.731 -22.496 -3.088 1.00 58.69 469 ILE A C 1
ATOM 3753 O O . ILE A 1 469 ? 17.612 -23.293 -3.389 1.00 58.69 469 ILE A O 1
ATOM 3757 N N . ARG A 1 470 ? 15.955 -22.669 -2.009 1.00 51.56 470 ARG A N 1
ATOM 3758 C CA . ARG A 1 470 ? 16.152 -23.737 -1.014 1.00 51.56 470 ARG A CA 1
ATOM 3759 C C . ARG A 1 470 ? 15.729 -25.128 -1.498 1.00 51.56 470 ARG A C 1
ATOM 3761 O O . ARG A 1 470 ? 16.240 -26.117 -0.990 1.00 51.56 470 ARG A O 1
ATOM 3768 N N . GLU A 1 471 ? 14.782 -25.210 -2.429 1.00 50.53 471 GLU A N 1
ATOM 3769 C CA . GLU A 1 471 ? 14.249 -26.483 -2.941 1.00 50.53 471 GLU A CA 1
ATOM 3770 C C . GLU A 1 471 ? 15.039 -27.063 -4.131 1.00 50.53 471 GLU A C 1
ATOM 3772 O O . GLU A 1 471 ? 14.605 -28.062 -4.698 1.00 50.53 471 GLU A O 1
ATOM 3777 N N . GLU A 1 472 ? 16.166 -26.456 -4.532 1.00 53.38 472 GLU A N 1
ATOM 3778 C CA . GLU A 1 472 ? 17.034 -26.901 -5.648 1.00 53.38 472 GLU A CA 1
ATOM 3779 C C . GLU A 1 472 ? 16.325 -27.033 -7.014 1.00 53.38 472 GLU A C 1
ATOM 3781 O O . GLU A 1 472 ? 16.878 -27.544 -7.987 1.00 53.38 472 GLU A O 1
ATOM 3786 N N . ARG A 1 473 ? 15.085 -26.544 -7.134 1.00 50.44 473 ARG A N 1
ATOM 3787 C CA . ARG A 1 473 ? 14.311 -26.551 -8.380 1.00 50.44 473 ARG A CA 1
ATOM 3788 C C . ARG A 1 473 ? 14.585 -25.267 -9.151 1.00 50.44 473 ARG A C 1
ATOM 3790 O O . ARG A 1 473 ? 13.795 -24.329 -9.124 1.00 50.44 473 ARG A O 1
ATOM 3797 N N . PHE A 1 474 ? 15.688 -25.252 -9.893 1.00 55.62 474 PHE A N 1
ATOM 3798 C CA . PHE A 1 474 ? 16.120 -24.116 -10.723 1.00 55.62 474 PHE A CA 1
ATOM 3799 C C . PHE A 1 474 ? 15.315 -23.932 -12.023 1.00 55.62 474 PHE A C 1
ATOM 3801 O O . PHE A 1 474 ? 15.713 -23.179 -12.914 1.00 55.62 474 PHE A O 1
ATOM 3808 N N . ILE A 1 475 ? 14.168 -24.603 -12.146 1.00 59.28 475 ILE A N 1
ATOM 3809 C CA . ILE A 1 475 ? 13.281 -24.465 -13.297 1.00 59.28 475 ILE A CA 1
ATOM 3810 C C . ILE A 1 475 ? 12.522 -23.141 -13.139 1.00 59.28 475 ILE A C 1
ATOM 3812 O O . ILE A 1 475 ? 11.838 -22.960 -12.126 1.00 59.28 475 ILE A O 1
ATOM 3816 N N . PRO A 1 476 ? 12.594 -22.213 -14.111 1.00 63.41 476 PRO A N 1
ATOM 3817 C CA . PRO A 1 476 ? 11.790 -21.005 -14.063 1.00 63.41 476 PRO A CA 1
ATOM 3818 C C . PRO A 1 476 ? 10.312 -21.416 -14.090 1.00 63.41 476 PRO A C 1
ATOM 3820 O O . PRO A 1 476 ? 9.810 -21.953 -15.076 1.00 63.41 476 PRO A O 1
ATOM 3823 N N . GLN A 1 477 ? 9.610 -21.201 -12.980 1.00 68.38 477 GLN A N 1
ATOM 3824 C CA . GLN A 1 477 ? 8.161 -21.363 -12.873 1.00 68.38 477 GLN A CA 1
ATOM 3825 C C . GLN A 1 477 ? 7.526 -19.982 -12.774 1.00 68.38 477 GLN A C 1
ATOM 3827 O O . GLN A 1 477 ? 8.114 -19.090 -12.172 1.00 68.38 477 GLN A O 1
ATOM 3832 N N . LEU A 1 478 ? 6.329 -19.800 -13.338 1.00 72.31 478 LEU A N 1
ATOM 3833 C CA . LEU A 1 478 ? 5.576 -18.550 -13.224 1.00 72.31 478 LEU A CA 1
ATOM 3834 C C . LEU A 1 478 ? 4.677 -18.582 -11.979 1.00 72.31 478 LEU A C 1
ATOM 3836 O O . LEU A 1 478 ? 3.623 -19.223 -12.021 1.00 72.31 478 LEU A O 1
ATOM 3840 N N . PRO A 1 479 ? 5.015 -17.881 -10.884 1.00 79.75 479 PRO A N 1
ATOM 3841 C CA . PRO A 1 479 ? 4.208 -17.932 -9.673 1.00 79.75 479 PRO A CA 1
ATOM 3842 C C . PRO A 1 479 ? 2.910 -17.149 -9.884 1.00 79.75 479 PRO A C 1
ATOM 3844 O O . PRO A 1 479 ? 2.905 -16.071 -10.486 1.00 79.75 479 PRO A O 1
ATOM 3847 N N . SER A 1 480 ? 1.794 -17.646 -9.348 1.00 79.19 480 SER A N 1
ATOM 3848 C CA . SER A 1 480 ? 0.488 -16.972 -9.448 1.00 79.19 480 SER A CA 1
ATOM 3849 C C . SER A 1 480 ? 0.522 -15.546 -8.875 1.00 79.19 480 SER A C 1
ATOM 3851 O O . SER A 1 480 ? -0.073 -14.630 -9.450 1.00 79.19 480 SER A O 1
ATOM 3853 N N . ARG A 1 481 ? 1.316 -15.338 -7.813 1.00 84.56 481 ARG A N 1
ATOM 3854 C CA . ARG A 1 481 ? 1.552 -14.043 -7.150 1.00 84.56 481 ARG A CA 1
ATOM 3855 C C . ARG A 1 481 ? 2.193 -12.990 -8.063 1.00 84.56 481 ARG A C 1
ATOM 3857 O O . ARG A 1 481 ? 1.897 -11.804 -7.910 1.00 84.56 481 ARG A O 1
ATOM 3864 N N . LEU A 1 482 ? 3.027 -13.397 -9.025 1.00 87.44 482 LEU A N 1
ATOM 3865 C CA . LEU A 1 482 ? 3.663 -12.482 -9.973 1.00 87.44 482 LEU A CA 1
ATOM 3866 C C . LEU A 1 482 ? 2.655 -12.082 -11.053 1.00 87.44 482 LEU A C 1
ATOM 3868 O O . LEU A 1 482 ? 2.231 -12.919 -11.845 1.00 87.44 482 LEU A O 1
ATOM 3872 N N . HIS A 1 483 ? 2.250 -10.817 -11.078 1.00 88.94 483 HIS A N 1
ATOM 3873 C CA . HIS A 1 483 ? 1.273 -10.293 -12.031 1.00 88.94 483 HIS A CA 1
ATOM 3874 C C . HIS A 1 483 ? 1.698 -8.924 -12.557 1.00 88.94 483 HIS A C 1
ATOM 3876 O O . HIS A 1 483 ? 2.513 -8.235 -11.944 1.00 88.94 483 HIS A O 1
ATOM 3882 N N . LEU A 1 484 ? 1.132 -8.537 -13.701 1.00 90.81 484 LEU A N 1
ATOM 3883 C CA . LEU A 1 484 ? 1.360 -7.227 -14.291 1.00 90.81 484 LEU A CA 1
ATOM 3884 C C . LEU A 1 484 ? 0.389 -6.205 -13.687 1.00 90.81 484 LEU A C 1
ATOM 3886 O O . LEU A 1 484 ? -0.815 -6.454 -13.577 1.00 90.81 484 LEU A O 1
ATOM 3890 N N . GLN A 1 485 ? 0.926 -5.058 -13.297 1.00 92.38 485 GLN A N 1
ATOM 3891 C CA . GLN A 1 485 ? 0.181 -3.913 -12.798 1.00 92.38 485 GLN A CA 1
ATOM 3892 C C . GLN A 1 485 ? 0.273 -2.774 -13.814 1.00 92.38 485 GLN A C 1
ATOM 3894 O O . GLN A 1 485 ? 1.353 -2.520 -14.350 1.00 92.38 485 GLN A O 1
ATOM 3899 N N . SER A 1 486 ? -0.842 -2.083 -14.049 1.00 90.94 486 SER A N 1
ATOM 3900 C CA . SER A 1 486 ? -0.890 -0.855 -14.849 1.00 90.94 486 SER A CA 1
ATOM 3901 C C . SER A 1 486 ? -1.057 0.355 -13.935 1.00 90.94 486 SER A C 1
ATOM 3903 O O . SER A 1 486 ? -1.635 0.264 -12.847 1.00 90.94 486 SER A O 1
ATOM 3905 N N . LEU A 1 487 ? -0.492 1.485 -14.339 1.00 88.75 487 LEU A N 1
ATOM 3906 C CA . LEU A 1 487 ? -0.572 2.728 -13.591 1.00 88.75 487 LEU A CA 1
ATOM 3907 C C . LEU A 1 487 ? -1.931 3.396 -13.799 1.00 88.75 487 LEU A C 1
ATOM 3909 O O . LEU A 1 487 ? -2.286 3.800 -14.901 1.00 88.75 487 LEU A O 1
ATOM 3913 N N . VAL A 1 488 ? -2.653 3.591 -12.704 1.00 87.12 488 VAL A N 1
ATOM 3914 C CA . VAL A 1 488 ? -3.926 4.302 -12.685 1.00 87.12 488 VAL A CA 1
ATOM 3915 C C . VAL A 1 488 ? -3.697 5.713 -12.148 1.00 87.12 488 VAL A C 1
ATOM 3917 O O . VAL A 1 488 ? -3.154 5.896 -11.058 1.00 87.12 488 VAL A O 1
ATOM 3920 N N . HIS A 1 489 ? -4.107 6.721 -12.922 1.00 83.31 489 HIS A N 1
ATOM 3921 C CA . HIS A 1 489 ? -3.907 8.140 -12.600 1.00 83.31 489 HIS A CA 1
ATOM 3922 C C . HIS A 1 489 ? -4.901 8.710 -11.582 1.00 83.31 489 HIS A C 1
ATOM 3924 O O . HIS A 1 489 ? -4.646 9.772 -11.019 1.00 83.31 489 HIS A O 1
ATOM 3930 N N . CYS A 1 490 ? -6.028 8.038 -11.362 1.00 86.75 490 CYS A N 1
ATOM 3931 C CA . CYS A 1 490 ? -7.069 8.474 -10.443 1.00 86.75 490 CYS A CA 1
ATOM 3932 C C . CYS A 1 490 ? -7.619 7.273 -9.677 1.00 86.75 490 CYS A C 1
ATOM 3934 O O . CYS A 1 490 ? -8.047 6.296 -10.288 1.00 86.75 490 CYS A O 1
ATOM 3936 N N . HIS A 1 491 ? -7.615 7.341 -8.351 1.00 87.81 491 HIS A N 1
ATOM 3937 C CA . HIS A 1 491 ? -8.163 6.292 -7.498 1.00 87.81 491 HIS A CA 1
ATOM 3938 C C . HIS A 1 491 ? -8.931 6.891 -6.318 1.00 87.81 491 HIS A C 1
ATOM 3940 O O . HIS A 1 491 ? -8.766 8.064 -5.989 1.00 87.81 491 HIS A O 1
ATOM 3946 N N . TRP A 1 492 ? -9.755 6.088 -5.652 1.00 90.25 492 TRP A N 1
ATOM 3947 C CA . TRP A 1 492 ? -10.464 6.521 -4.451 1.00 90.25 492 TRP A CA 1
ATOM 3948 C C . TRP A 1 492 ? -9.528 6.593 -3.245 1.00 90.25 492 TRP A C 1
ATOM 3950 O O . TRP A 1 492 ? -8.598 5.795 -3.099 1.00 90.25 492 TRP A O 1
ATOM 3960 N N . SER A 1 493 ? -9.719 7.614 -2.412 1.00 91.38 493 SER A N 1
ATOM 3961 C CA . SER A 1 493 ? -8.990 7.787 -1.160 1.00 91.38 493 SER A CA 1
ATOM 3962 C C . SER A 1 493 ? -9.896 8.373 -0.089 1.00 91.38 493 SER A C 1
ATOM 3964 O O . SER A 1 493 ? -10.720 9.252 -0.353 1.00 91.38 493 SER A O 1
ATOM 3966 N N . ARG A 1 494 ? -9.715 7.894 1.139 1.00 92.00 494 ARG A N 1
ATOM 3967 C CA . ARG A 1 494 ? -10.519 8.290 2.289 1.00 92.00 494 ARG A CA 1
ATOM 3968 C C . ARG A 1 494 ? -10.094 9.662 2.790 1.00 92.00 494 ARG A C 1
ATOM 3970 O O . ARG A 1 494 ? -8.900 9.946 2.894 1.00 92.00 494 ARG A O 1
ATOM 3977 N N . VAL A 1 495 ? -11.059 10.499 3.153 1.00 91.94 495 VAL A N 1
ATOM 3978 C CA . VAL A 1 495 ? -10.797 11.758 3.856 1.00 91.94 495 VAL A CA 1
ATOM 3979 C C . VAL A 1 495 ? -10.622 11.473 5.356 1.00 91.94 495 VAL A C 1
ATOM 3981 O O . VAL A 1 495 ? -11.468 10.796 5.948 1.00 91.94 495 VAL A O 1
ATOM 3984 N N . PRO A 1 496 ? -9.562 11.990 6.007 1.00 90.69 496 PRO A N 1
ATOM 3985 C CA . PRO A 1 496 ? -9.423 11.912 7.458 1.00 90.69 496 PRO A CA 1
ATOM 3986 C C . PRO A 1 496 ? -10.593 12.589 8.185 1.00 90.69 496 PRO A C 1
ATOM 3988 O O . PRO A 1 496 ? -11.040 13.669 7.802 1.00 90.69 496 PRO A O 1
ATOM 3991 N N . ASN A 1 497 ? -11.074 11.979 9.272 1.00 87.88 497 ASN A N 1
ATOM 3992 C CA . ASN A 1 497 ? -12.202 12.526 10.044 1.00 87.88 497 ASN A CA 1
ATOM 3993 C C . ASN A 1 497 ? -11.811 13.778 10.835 1.00 87.88 497 ASN A C 1
ATOM 3995 O O . ASN A 1 497 ? -12.628 14.671 11.054 1.00 87.88 497 ASN A O 1
ATOM 3999 N N . THR A 1 498 ? -10.564 13.818 11.297 1.00 86.75 498 THR A N 1
ATOM 4000 C CA . THR A 1 498 ? -9.979 14.923 12.047 1.00 86.75 498 THR A CA 1
ATOM 4001 C C . THR A 1 498 ? -8.746 15.410 11.302 1.00 86.75 498 THR A C 1
ATOM 4003 O O . THR A 1 498 ? -7.910 14.621 10.869 1.00 86.75 498 THR A O 1
ATOM 4006 N N . ASN A 1 499 ? -8.644 16.726 11.148 1.00 87.81 499 ASN A N 1
ATOM 4007 C CA . ASN A 1 499 ? -7.497 17.377 10.529 1.00 87.81 499 ASN A CA 1
ATOM 4008 C C . ASN A 1 499 ? -6.751 18.193 11.578 1.00 87.81 499 ASN A C 1
ATOM 4010 O O . ASN A 1 499 ? -7.359 18.718 12.515 1.00 87.81 499 ASN A O 1
ATOM 4014 N N . ILE A 1 500 ? -5.442 18.328 11.383 1.00 90.94 500 ILE A N 1
ATOM 4015 C CA . ILE A 1 500 ? -4.601 19.187 12.212 1.00 90.94 500 ILE A CA 1
ATOM 4016 C C . ILE A 1 500 ? -5.065 20.635 12.031 1.00 90.94 500 ILE A C 1
ATOM 4018 O O . ILE A 1 500 ? -5.165 21.135 10.908 1.00 90.94 500 ILE A O 1
ATOM 4022 N N . ARG A 1 501 ? -5.364 21.312 13.142 1.00 88.56 501 ARG A N 1
ATOM 4023 C CA . ARG A 1 501 ? -5.745 22.726 13.142 1.00 88.56 501 ARG A CA 1
ATOM 4024 C C . ARG A 1 501 ? -4.495 23.579 13.317 1.00 88.56 501 ARG A C 1
ATOM 4026 O O . ARG A 1 501 ? -4.004 23.747 14.427 1.00 88.56 501 ARG A O 1
ATOM 4033 N N . CYS A 1 502 ? -3.986 24.108 12.209 1.00 88.75 502 CYS A N 1
ATOM 4034 C CA . CYS A 1 502 ? -2.886 25.067 12.226 1.00 88.75 502 CYS A CA 1
ATOM 4035 C C . CYS A 1 502 ? -3.438 26.481 12.421 1.00 88.75 502 CYS A C 1
ATOM 4037 O O . CYS A 1 502 ? -4.216 26.962 11.593 1.00 88.75 502 CYS A O 1
ATOM 4039 N N . GLN A 1 503 ? -3.014 27.160 13.485 1.00 90.19 503 GLN A N 1
ATOM 4040 C CA . GLN A 1 503 ? -3.270 28.586 13.656 1.00 90.19 503 GLN A CA 1
ATOM 4041 C C . GLN A 1 503 ? -2.099 29.370 13.062 1.00 90.19 503 GLN A C 1
ATOM 4043 O O . GLN A 1 503 ? -0.939 29.115 13.388 1.00 90.19 503 GLN A O 1
ATOM 4048 N N . GLN A 1 504 ? -2.404 30.308 12.166 1.00 92.12 504 GLN A N 1
ATOM 4049 C CA . GLN A 1 504 ? -1.419 31.196 11.551 1.00 92.12 504 GLN A CA 1
ATOM 4050 C C . GLN A 1 504 ? -1.627 32.622 12.062 1.00 92.12 504 GLN A C 1
ATOM 4052 O O . GLN A 1 504 ? -2.721 33.177 11.958 1.00 92.12 504 GLN A O 1
ATOM 4057 N N . LEU A 1 505 ? -0.570 33.221 12.602 1.00 93.12 505 LEU A N 1
ATOM 4058 C CA . LEU A 1 505 ? -0.582 34.578 13.139 1.00 93.12 505 LEU A CA 1
ATOM 4059 C C . LEU A 1 505 ? 0.585 35.366 12.540 1.00 93.12 505 LEU A C 1
ATOM 4061 O O . LEU A 1 505 ? 1.733 34.925 12.596 1.00 93.12 505 LEU A O 1
ATOM 4065 N N . LYS A 1 506 ? 0.310 36.547 11.978 1.00 93.75 506 LYS A N 1
ATOM 4066 C CA . LYS A 1 506 ? 1.364 37.494 11.595 1.00 93.75 506 LYS A CA 1
ATOM 4067 C C . LYS A 1 506 ? 1.784 38.268 12.842 1.00 93.75 506 LYS A C 1
ATOM 4069 O O . LYS A 1 506 ? 0.986 39.032 13.374 1.00 93.75 506 LYS A O 1
ATOM 4074 N N . LEU A 1 507 ? 3.019 38.072 13.300 1.00 91.44 507 LEU A N 1
ATOM 4075 C CA . LEU A 1 507 ? 3.537 38.731 14.503 1.00 91.44 507 LEU A CA 1
ATOM 4076 C C . LEU A 1 507 ? 3.918 40.190 14.216 1.00 91.44 507 LEU A C 1
ATOM 4078 O O . LEU A 1 507 ? 3.492 41.097 14.924 1.00 91.44 507 LEU A O 1
ATOM 4082 N N . SER A 1 508 ? 4.735 40.418 13.183 1.00 93.00 508 SER A N 1
ATOM 4083 C CA . SER A 1 508 ? 5.121 41.747 12.684 1.00 93.00 508 SER A CA 1
ATOM 4084 C C . SER A 1 508 ? 5.778 41.637 11.305 1.00 93.00 508 SER A C 1
ATOM 4086 O O . SER A 1 508 ? 6.099 40.536 10.862 1.00 93.00 508 SER A O 1
ATOM 4088 N N . ASP A 1 509 ? 6.030 42.760 10.626 1.00 93.19 509 ASP A N 1
ATOM 4089 C CA . ASP A 1 509 ? 6.764 42.755 9.346 1.00 93.19 509 ASP A CA 1
ATOM 4090 C C . ASP A 1 509 ? 8.226 42.301 9.492 1.00 93.19 509 ASP A C 1
ATOM 4092 O O . ASP A 1 509 ? 8.807 41.782 8.546 1.00 93.19 509 ASP A O 1
ATOM 4096 N N . ILE A 1 510 ? 8.804 42.441 10.691 1.00 93.94 510 ILE A N 1
ATOM 4097 C CA . ILE A 1 510 ? 10.190 42.047 10.988 1.00 93.94 510 ILE A CA 1
ATOM 4098 C C . ILE A 1 510 ? 10.266 40.574 11.414 1.00 93.94 510 ILE A C 1
ATOM 4100 O O . ILE A 1 510 ? 11.180 39.859 11.016 1.00 93.94 510 ILE A O 1
ATOM 4104 N N . ARG A 1 511 ? 9.317 40.109 12.241 1.00 90.69 511 ARG A N 1
ATOM 4105 C CA . ARG A 1 511 ? 9.294 38.731 12.771 1.00 90.69 511 ARG A CA 1
ATOM 4106 C C . ARG A 1 511 ? 8.591 37.741 11.842 1.00 90.69 511 ARG A C 1
ATOM 4108 O O . ARG A 1 511 ? 8.755 36.538 12.005 1.00 90.69 511 ARG A O 1
ATOM 4115 N N . GLY A 1 512 ? 7.805 38.235 10.889 1.00 94.94 512 GLY A N 1
ATOM 4116 C CA . GLY A 1 512 ? 7.064 37.415 9.942 1.00 94.94 512 GLY A CA 1
ATOM 4117 C C . GLY A 1 512 ? 5.866 36.701 10.572 1.00 94.94 512 GLY A C 1
ATOM 4118 O O . GLY A 1 512 ? 5.099 37.282 11.347 1.00 94.94 512 GLY A O 1
ATOM 4119 N N . TRP A 1 513 ? 5.689 35.438 10.187 1.00 94.75 513 TRP A N 1
ATOM 4120 C CA . TRP A 1 513 ? 4.541 34.605 10.538 1.00 94.75 513 TRP A CA 1
ATOM 4121 C C . TRP A 1 513 ? 4.928 33.539 11.559 1.00 94.75 513 TRP A C 1
ATOM 4123 O O . TRP A 1 513 ? 5.939 32.861 11.398 1.00 94.75 513 TRP A O 1
ATOM 4133 N N . SER A 1 514 ? 4.085 33.351 12.569 1.00 93.50 514 SER A N 1
ATOM 4134 C CA . SER A 1 514 ? 4.126 32.191 13.453 1.00 93.50 514 SER A CA 1
ATOM 4135 C C . SER A 1 514 ? 2.996 31.235 13.106 1.00 93.50 514 SER A C 1
ATOM 4137 O O . SER A 1 514 ? 1.844 31.655 12.971 1.00 93.50 514 SER A O 1
ATOM 4139 N N . VAL A 1 515 ? 3.329 29.952 13.010 1.00 93.62 515 VAL A N 1
ATOM 4140 C CA . VAL A 1 515 ? 2.366 28.862 12.865 1.00 93.62 515 VAL A CA 1
ATOM 4141 C C . VAL A 1 515 ? 2.532 27.943 14.063 1.00 93.62 515 VAL A C 1
ATOM 4143 O O . VAL A 1 515 ? 3.647 27.508 14.344 1.00 93.62 515 VAL A O 1
ATOM 4146 N N . PHE A 1 516 ? 1.442 27.656 14.766 1.00 91.25 516 PHE A N 1
ATOM 4147 C CA . PHE A 1 516 ? 1.441 26.692 15.863 1.00 91.25 516 PHE A CA 1
ATOM 4148 C C . PHE A 1 516 ? 0.246 25.743 15.760 1.00 91.25 516 PHE A C 1
ATOM 4150 O O . PHE A 1 516 ? -0.762 26.034 15.109 1.00 91.25 516 PHE A O 1
ATOM 4157 N N . VAL A 1 517 ? 0.412 24.573 16.371 1.00 93.12 517 VAL A N 1
ATOM 4158 C CA . VAL A 1 517 ? -0.550 23.471 16.398 1.00 93.12 517 VAL A CA 1
ATOM 4159 C C . VAL A 1 517 ? -0.761 23.101 17.860 1.00 93.12 517 VAL A C 1
ATOM 4161 O O . VAL A 1 517 ? 0.209 22.804 18.550 1.00 93.12 517 VAL A O 1
ATOM 4164 N N . GLU A 1 518 ? -2.008 23.150 18.325 1.00 86.38 518 GLU A N 1
ATOM 4165 C CA . GLU A 1 518 ? -2.363 22.853 19.721 1.00 86.38 518 GLU A CA 1
ATOM 4166 C C . GLU A 1 518 ? -2.594 21.350 19.929 1.00 86.38 518 GLU A C 1
ATOM 4168 O O . GLU A 1 518 ? -1.965 20.739 20.790 1.00 86.38 518 GLU A O 1
ATOM 4173 N N . ASP A 1 519 ? -3.437 20.740 19.088 1.00 89.31 519 ASP A N 1
ATOM 4174 C CA . ASP A 1 519 ? -3.870 19.350 19.251 1.00 89.31 519 ASP A CA 1
ATOM 4175 C C . ASP A 1 519 ? -3.160 18.398 18.269 1.00 89.31 519 ASP A C 1
ATOM 4177 O O . ASP A 1 519 ? -3.313 18.542 17.046 1.00 89.31 519 ASP A O 1
ATOM 4181 N N . PRO A 1 520 ? -2.422 17.380 18.754 1.00 89.31 520 PRO A N 1
ATOM 4182 C CA . PRO A 1 520 ? -1.838 16.360 17.893 1.00 89.31 520 PRO A CA 1
ATOM 4183 C C . PRO A 1 520 ? -2.905 15.369 17.408 1.00 89.31 520 PRO A C 1
ATOM 4185 O O . PRO A 1 520 ? -3.723 14.872 18.181 1.00 89.31 520 PRO A O 1
ATOM 4188 N N . VAL A 1 521 ? -2.851 15.010 16.123 1.00 90.06 521 VAL A N 1
ATOM 4189 C CA . VAL A 1 521 ? -3.710 13.974 15.530 1.00 90.06 521 VAL A CA 1
ATOM 4190 C C . VAL A 1 521 ? -2.866 12.743 15.219 1.00 90.06 521 VAL A C 1
ATOM 4192 O O . VAL A 1 521 ? -1.851 12.838 14.533 1.00 90.06 521 VAL A O 1
ATOM 4195 N N . GLN A 1 522 ? -3.291 11.585 15.722 1.00 89.56 522 GLN A N 1
ATOM 4196 C CA . GLN A 1 522 ? -2.640 10.298 15.479 1.00 89.56 522 GLN A CA 1
ATOM 4197 C C . GLN A 1 522 ? -3.441 9.477 14.464 1.00 89.56 522 GLN A C 1
ATOM 4199 O O . GLN A 1 522 ? -4.675 9.475 14.482 1.00 89.56 522 GLN A O 1
ATOM 4204 N N . MET A 1 523 ? -2.733 8.751 13.602 1.00 91.38 523 MET A N 1
ATOM 4205 C CA . MET A 1 523 ? -3.306 7.776 12.675 1.00 91.38 523 MET A CA 1
ATOM 4206 C C . MET A 1 523 ? -2.499 6.483 12.715 1.00 91.38 523 MET A C 1
ATOM 4208 O O . MET A 1 523 ? -1.291 6.514 12.952 1.00 91.38 523 MET A O 1
ATOM 4212 N N . GLN A 1 524 ? -3.161 5.359 12.456 1.00 92.88 524 GLN A N 1
ATOM 4213 C CA . GLN A 1 524 ? -2.505 4.065 12.319 1.00 92.88 524 GLN A CA 1
ATOM 4214 C C . GLN A 1 524 ? -2.495 3.657 10.850 1.00 92.88 524 GLN A C 1
ATOM 4216 O O . GLN A 1 524 ? -3.541 3.570 10.212 1.00 92.88 524 GLN A O 1
ATOM 4221 N N . ALA A 1 525 ? -1.304 3.394 10.320 1.00 93.31 525 ALA A N 1
ATOM 4222 C CA . ALA A 1 525 ? -1.121 2.966 8.943 1.00 93.31 525 ALA A CA 1
ATOM 4223 C C . ALA A 1 525 ? -0.620 1.523 8.888 1.00 93.31 525 ALA A C 1
ATOM 4225 O O . ALA A 1 525 ? 0.224 1.114 9.682 1.00 93.31 525 ALA A O 1
ATOM 4226 N N . VAL A 1 526 ? -1.115 0.774 7.909 1.00 93.12 526 VAL A N 1
ATOM 4227 C CA . VAL A 1 526 ? -0.610 -0.545 7.541 1.00 93.12 526 VAL A CA 1
ATOM 4228 C C . VAL A 1 526 ? 0.414 -0.366 6.429 1.00 93.12 526 VAL A C 1
ATOM 4230 O O . VAL A 1 526 ? 0.107 0.188 5.371 1.00 93.12 526 VAL A O 1
ATOM 4233 N N . TYR A 1 527 ? 1.641 -0.813 6.678 1.00 93.94 527 TYR A N 1
ATOM 4234 C CA . TYR A 1 527 ? 2.704 -0.845 5.679 1.00 93.94 527 TYR A CA 1
ATOM 4235 C C . TYR A 1 527 ? 2.644 -2.162 4.903 1.00 93.94 527 TYR A C 1
ATOM 4237 O O . TYR A 1 527 ? 2.611 -3.233 5.504 1.00 93.94 527 TYR A O 1
ATOM 4245 N N . ILE A 1 528 ? 2.633 -2.073 3.574 1.00 92.12 528 ILE A N 1
ATOM 4246 C CA . ILE A 1 528 ? 2.663 -3.205 2.649 1.00 92.12 528 ILE A CA 1
ATOM 4247 C C . ILE A 1 528 ? 4.100 -3.316 2.124 1.00 92.12 528 ILE A C 1
ATOM 4249 O O . ILE A 1 528 ? 4.496 -2.514 1.270 1.00 92.12 528 ILE A O 1
ATOM 4253 N N . PRO A 1 529 ? 4.900 -4.290 2.601 1.00 89.00 529 PRO A N 1
ATOM 4254 C CA . PRO A 1 529 ? 6.316 -4.375 2.251 1.00 89.00 529 PRO A CA 1
ATOM 4255 C C . PRO A 1 529 ? 6.562 -4.622 0.764 1.00 89.00 529 PRO A C 1
ATOM 4257 O O . PRO A 1 529 ? 7.562 -4.142 0.229 1.00 89.00 529 PRO A O 1
ATOM 4260 N N . GLU A 1 530 ? 5.654 -5.347 0.107 1.00 86.75 530 GLU A N 1
ATOM 4261 C CA . GLU A 1 530 ? 5.770 -5.721 -1.305 1.00 86.75 530 GLU A CA 1
ATOM 4262 C C . GLU A 1 530 ? 5.598 -4.544 -2.250 1.00 86.75 530 GLU A C 1
ATOM 4264 O O . GLU A 1 530 ? 6.261 -4.511 -3.273 1.00 86.75 530 GLU A O 1
ATOM 4269 N N . GLU A 1 531 ? 4.733 -3.586 -1.917 1.00 86.38 531 GLU A N 1
ATOM 4270 C CA . GLU A 1 531 ? 4.534 -2.382 -2.729 1.00 86.38 531 GLU A CA 1
ATOM 4271 C C . GLU A 1 531 ? 5.382 -1.206 -2.241 1.00 86.38 531 GLU A C 1
ATOM 4273 O O . GLU A 1 531 ? 5.514 -0.210 -2.955 1.00 86.38 531 GLU A O 1
ATOM 4278 N N . ASP A 1 532 ? 5.962 -1.326 -1.042 1.00 89.56 532 ASP A N 1
ATOM 4279 C CA . ASP A 1 532 ? 6.646 -0.249 -0.329 1.00 89.56 532 ASP A CA 1
ATOM 4280 C C . ASP A 1 532 ? 5.737 0.981 -0.140 1.00 89.56 532 ASP A C 1
ATOM 4282 O O . ASP A 1 532 ? 6.114 2.129 -0.376 1.00 89.56 532 ASP A O 1
ATOM 4286 N N . GLN A 1 533 ? 4.487 0.720 0.254 1.00 88.56 533 GLN A N 1
ATOM 4287 C CA . GLN A 1 533 ? 3.453 1.736 0.454 1.00 88.56 533 GLN A CA 1
ATOM 4288 C C . GLN A 1 533 ? 2.751 1.548 1.793 1.00 88.56 533 GLN A C 1
ATOM 4290 O O . GLN A 1 533 ? 2.594 0.431 2.281 1.00 88.56 533 GLN A O 1
ATOM 4295 N N . CYS A 1 534 ? 2.293 2.651 2.381 1.00 91.62 534 CYS A N 1
ATOM 4296 C CA . CYS A 1 534 ? 1.448 2.634 3.567 1.00 91.62 534 CYS A CA 1
ATOM 4297 C C . CYS A 1 534 ? 0.015 3.047 3.216 1.00 91.62 534 CYS A C 1
ATOM 4299 O O . CYS A 1 534 ? -0.213 3.903 2.362 1.00 91.62 534 CYS A O 1
ATOM 4301 N N . THR A 1 535 ? -0.956 2.420 3.874 1.00 90.12 535 THR A N 1
ATOM 4302 C CA . THR A 1 535 ? -2.384 2.733 3.748 1.00 90.12 535 THR A CA 1
ATOM 4303 C C . THR A 1 535 ? -2.964 2.947 5.142 1.00 90.12 535 THR A C 1
ATOM 4305 O O . THR A 1 535 ? -2.588 2.246 6.076 1.00 90.12 535 THR A O 1
ATOM 4308 N N . ASP A 1 536 ? -3.856 3.923 5.309 1.00 92.31 536 ASP A N 1
ATOM 4309 C CA . ASP A 1 536 ? -4.566 4.129 6.578 1.00 92.31 536 ASP A CA 1
ATOM 4310 C C . ASP A 1 536 ? -5.431 2.901 6.910 1.00 92.31 536 ASP A C 1
ATOM 4312 O O . ASP A 1 536 ? -6.117 2.367 6.035 1.00 92.31 536 ASP A O 1
ATOM 4316 N N . ILE A 1 537 ? -5.426 2.462 8.172 1.00 92.81 537 ILE A N 1
ATOM 4317 C CA . ILE A 1 537 ? -6.186 1.286 8.623 1.00 92.81 537 ILE A CA 1
ATOM 4318 C C . ILE A 1 537 ? -7.691 1.446 8.371 1.00 92.81 537 ILE A C 1
ATOM 4320 O O . ILE A 1 537 ? -8.391 0.471 8.103 1.00 92.81 537 ILE A O 1
ATOM 4324 N N . LEU A 1 538 ? -8.192 2.685 8.409 1.00 92.81 538 LEU A N 1
ATOM 4325 C CA . LEU A 1 538 ? -9.599 2.998 8.159 1.00 92.81 538 LEU A CA 1
ATOM 4326 C C . LEU A 1 538 ? -9.975 2.927 6.674 1.00 92.81 538 LEU A C 1
ATOM 4328 O O . LEU A 1 538 ? -11.146 2.740 6.353 1.00 92.81 538 LEU A O 1
ATOM 4332 N N . SER A 1 539 ? -9.000 3.063 5.774 1.00 91.44 539 SER A N 1
ATOM 4333 C CA . SER A 1 539 ? -9.213 2.966 4.326 1.00 91.44 539 SER A CA 1
ATOM 4334 C C . SER A 1 539 ? -9.301 1.519 3.840 1.00 91.44 539 SER A C 1
ATOM 4336 O O . SER A 1 539 ? -9.751 1.286 2.724 1.00 91.44 539 SER A O 1
ATOM 4338 N N . LEU A 1 540 ? -8.932 0.540 4.678 1.00 91.19 540 LEU A N 1
ATOM 4339 C CA . LEU A 1 540 ? -8.986 -0.884 4.328 1.00 91.19 540 LEU A CA 1
ATOM 4340 C C . LEU A 1 540 ? -10.398 -1.393 4.021 1.00 91.19 540 LEU A C 1
ATOM 4342 O O . LEU A 1 540 ? -10.529 -2.452 3.422 1.00 91.19 540 LEU A O 1
ATOM 4346 N N . VAL A 1 541 ? -11.443 -0.650 4.400 1.00 89.88 541 VAL A N 1
ATOM 4347 C CA . VAL A 1 541 ? -12.842 -0.991 4.094 1.00 89.88 541 VAL A CA 1
ATOM 4348 C C . VAL A 1 541 ? -13.099 -1.098 2.587 1.00 89.88 541 VAL A C 1
ATOM 4350 O O . VAL A 1 541 ? -13.923 -1.907 2.187 1.00 89.88 541 VAL A O 1
ATOM 4353 N N . GLU A 1 542 ? -12.383 -0.343 1.749 1.00 86.38 542 GLU A N 1
ATOM 4354 C CA . GLU A 1 542 ? -12.527 -0.438 0.286 1.00 86.38 542 GLU A CA 1
ATOM 4355 C C . GLU A 1 542 ? -11.770 -1.616 -0.331 1.00 86.38 542 GLU A C 1
ATOM 4357 O O . GLU A 1 542 ? -12.078 -2.054 -1.438 1.00 86.38 542 GLU A O 1
ATOM 4362 N N . SER A 1 543 ? -10.746 -2.113 0.361 1.00 86.69 543 SER A N 1
ATOM 4363 C CA . SER A 1 543 ? -9.882 -3.187 -0.117 1.00 86.69 543 SER A CA 1
ATOM 4364 C C . SER A 1 543 ? -10.165 -4.468 0.660 1.00 86.69 543 SER A C 1
ATOM 4366 O O . SER A 1 543 ? -9.439 -4.802 1.600 1.00 86.69 543 SER A O 1
ATOM 4368 N N . GLU A 1 544 ? -11.208 -5.194 0.257 1.00 89.38 544 GLU A N 1
ATOM 4369 C CA . GLU A 1 544 ? -11.627 -6.436 0.919 1.00 89.38 544 GLU A CA 1
ATOM 4370 C C . GLU A 1 544 ? -10.499 -7.475 1.003 1.00 89.38 544 GLU A C 1
ATOM 4372 O O . GLU A 1 544 ? -10.331 -8.116 2.038 1.00 89.38 544 GLU A O 1
ATOM 4377 N N . ASP A 1 545 ? -9.661 -7.585 -0.032 1.00 89.75 545 ASP A N 1
ATOM 4378 C CA . ASP A 1 545 ? -8.531 -8.523 -0.064 1.00 89.75 545 ASP A CA 1
ATOM 4379 C C . ASP A 1 545 ? -7.536 -8.270 1.083 1.00 89.75 545 ASP A C 1
ATOM 4381 O O . ASP A 1 545 ? -7.163 -9.184 1.824 1.00 89.75 545 ASP A O 1
ATOM 4385 N N . ILE A 1 546 ? -7.132 -7.007 1.265 1.00 90.19 546 ILE A N 1
ATOM 4386 C CA . ILE A 1 546 ? -6.174 -6.604 2.306 1.00 90.19 546 ILE A CA 1
ATOM 4387 C C . ILE A 1 546 ? -6.841 -6.673 3.681 1.00 90.19 546 ILE A C 1
ATOM 4389 O O . ILE A 1 546 ? -6.220 -7.119 4.644 1.00 90.19 546 ILE A O 1
ATOM 4393 N N . LEU A 1 547 ? -8.114 -6.285 3.779 1.00 92.69 547 LEU A N 1
ATOM 4394 C CA . LEU A 1 547 ? -8.893 -6.381 5.010 1.00 92.69 547 LEU A CA 1
ATOM 4395 C C . LEU A 1 547 ? -8.985 -7.830 5.508 1.00 92.69 547 LEU A C 1
ATOM 4397 O O . LEU A 1 547 ? -8.719 -8.096 6.683 1.00 92.69 547 LEU A O 1
ATOM 4401 N N . ASN A 1 548 ? -9.315 -8.763 4.616 1.00 94.50 548 ASN A N 1
ATOM 4402 C CA . ASN A 1 548 ? -9.399 -10.189 4.919 1.00 94.50 548 ASN A CA 1
ATOM 4403 C C . ASN A 1 548 ? -8.033 -10.752 5.317 1.00 94.50 548 ASN A C 1
ATOM 4405 O O . ASN A 1 548 ? -7.935 -11.490 6.299 1.00 94.50 548 ASN A O 1
ATOM 4409 N N . PHE A 1 549 ? -6.968 -10.361 4.612 1.00 94.19 549 PHE A N 1
ATOM 4410 C CA . PHE A 1 549 ? -5.604 -10.735 4.977 1.00 94.19 549 PHE A CA 1
ATOM 4411 C C . PHE A 1 549 ? -5.240 -10.243 6.385 1.00 94.19 549 PHE A C 1
ATOM 4413 O O . PHE A 1 549 ? -4.840 -11.042 7.228 1.00 94.19 549 PHE A O 1
ATOM 4420 N N . CYS A 1 550 ? -5.453 -8.959 6.686 1.00 93.88 550 CYS A N 1
ATOM 4421 C CA . CYS A 1 550 ? -5.187 -8.391 8.007 1.00 93.88 550 CYS A CA 1
ATOM 4422 C C . CYS A 1 550 ? -6.018 -9.061 9.112 1.00 93.88 550 CYS A C 1
ATOM 4424 O O . CYS A 1 550 ? -5.482 -9.365 10.178 1.00 93.88 550 CYS A O 1
ATOM 4426 N N . SER A 1 551 ? -7.304 -9.330 8.867 1.00 94.81 551 SER A N 1
ATOM 4427 C CA . SER A 1 551 ? -8.172 -10.015 9.834 1.00 94.81 551 SER A CA 1
ATOM 4428 C C . SER A 1 551 ? -7.674 -11.431 10.139 1.00 94.81 551 SER A C 1
ATOM 4430 O O . SER A 1 551 ? -7.596 -11.826 11.304 1.00 94.81 551 SER A O 1
ATOM 4432 N N . ASN A 1 552 ? -7.259 -12.178 9.115 1.00 95.94 552 ASN A N 1
ATOM 4433 C CA . ASN A 1 552 ? -6.712 -13.520 9.293 1.00 95.94 552 ASN A CA 1
ATOM 4434 C C . ASN A 1 552 ? -5.338 -13.511 9.979 1.00 95.94 552 ASN A C 1
ATOM 4436 O O . ASN A 1 552 ? -5.071 -14.393 10.791 1.00 95.94 552 ASN A O 1
ATOM 4440 N N . THR A 1 553 ? -4.501 -12.499 9.741 1.00 95.31 553 THR A N 1
ATOM 4441 C CA . THR A 1 553 ? -3.232 -12.330 10.468 1.00 95.31 553 THR A CA 1
ATOM 4442 C C . THR A 1 553 ? -3.461 -12.085 11.961 1.00 95.31 553 THR A C 1
ATOM 4444 O O . THR A 1 553 ? -2.787 -12.694 12.788 1.00 95.31 553 THR A O 1
ATOM 4447 N N . LEU A 1 554 ? -4.456 -11.272 12.335 1.00 93.88 554 LEU A N 1
ATOM 4448 C CA . LEU A 1 554 ? -4.819 -11.083 13.748 1.00 93.88 554 LEU A CA 1
ATOM 4449 C C . LEU A 1 554 ? -5.339 -12.379 14.385 1.00 93.88 554 LEU A C 1
ATOM 4451 O O . LEU A 1 554 ? -4.983 -12.697 15.518 1.00 93.88 554 LEU A O 1
ATOM 4455 N N . ARG A 1 555 ? -6.130 -13.168 13.645 1.00 94.75 555 ARG A N 1
ATOM 4456 C CA . ARG A 1 555 ? -6.568 -14.501 14.096 1.00 94.75 555 ARG A CA 1
ATOM 4457 C C . ARG A 1 555 ? -5.398 -15.464 14.279 1.00 94.75 555 ARG A C 1
ATOM 4459 O O . ARG A 1 555 ? -5.401 -16.230 15.238 1.00 94.75 555 ARG A O 1
ATOM 4466 N N . LEU A 1 556 ? -4.401 -15.415 13.397 1.00 95.62 556 LEU A N 1
ATOM 4467 C CA . LEU A 1 556 ? -3.182 -16.208 13.531 1.00 95.62 556 LEU A CA 1
ATOM 4468 C C . LEU A 1 556 ? -2.409 -15.817 14.795 1.00 95.62 556 LEU A C 1
ATOM 4470 O O . LEU A 1 556 ? -2.024 -16.696 15.558 1.00 95.62 556 LEU A O 1
ATOM 4474 N N . TYR A 1 557 ? -2.225 -14.520 15.052 1.00 94.44 557 TYR A N 1
ATOM 4475 C CA . TYR A 1 557 ? -1.567 -14.044 16.274 1.00 94.44 557 TYR A CA 1
ATOM 4476 C C . TYR A 1 557 ? -2.297 -14.504 17.536 1.00 94.44 557 TYR A C 1
ATOM 4478 O O . TYR A 1 557 ? -1.661 -15.008 18.457 1.00 94.44 557 TYR A O 1
ATOM 4486 N N . ASN A 1 558 ? -3.628 -14.424 17.541 1.00 92.56 558 ASN A N 1
ATOM 4487 C CA . ASN A 1 558 ? -4.443 -14.961 18.627 1.00 92.56 558 ASN A CA 1
ATOM 4488 C C . ASN A 1 558 ? -4.202 -16.475 18.822 1.00 92.56 558 ASN A C 1
ATOM 4490 O O . ASN A 1 558 ? -3.893 -16.924 19.923 1.00 92.56 558 ASN A O 1
ATOM 4494 N N . ALA A 1 559 ? -4.240 -17.264 17.743 1.00 92.62 559 ALA A N 1
ATOM 4495 C CA . ALA A 1 559 ? -4.007 -18.708 17.814 1.00 92.62 559 ALA A CA 1
ATOM 4496 C C . ALA A 1 559 ? -2.603 -19.078 18.333 1.00 92.62 559 ALA A C 1
ATOM 4498 O O . ALA A 1 559 ? -2.456 -20.086 19.021 1.00 92.62 559 ALA A O 1
ATOM 4499 N N . LEU A 1 560 ? -1.581 -18.271 18.034 1.00 92.38 560 LEU A N 1
ATOM 4500 C CA . LEU A 1 560 ? -0.208 -18.479 18.508 1.00 92.38 560 LEU A CA 1
ATOM 4501 C C . LEU A 1 560 ? -0.038 -18.197 20.012 1.00 92.38 560 LEU A C 1
ATOM 4503 O O . LEU A 1 560 ? 0.760 -18.865 20.675 1.00 92.38 560 LEU A O 1
ATOM 4507 N N . CYS A 1 561 ? -0.782 -17.223 20.540 1.00 88.62 561 CYS A N 1
ATOM 4508 C CA . CYS A 1 561 ? -0.782 -16.849 21.959 1.00 88.62 561 CYS A CA 1
ATOM 4509 C C . CYS A 1 561 ? -1.691 -17.722 22.833 1.00 88.62 561 CYS A C 1
ATOM 4511 O O . CYS A 1 561 ? -1.589 -17.680 24.063 1.00 88.62 561 CYS A O 1
ATOM 4513 N N . ALA A 1 562 ? -2.557 -18.523 22.213 1.00 83.25 562 ALA A N 1
ATOM 4514 C CA . ALA A 1 562 ? -3.536 -19.336 22.912 1.00 83.25 562 ALA A CA 1
ATOM 4515 C C . ALA A 1 562 ? -2.894 -20.273 23.954 1.00 83.25 562 ALA A C 1
ATOM 4517 O O . ALA A 1 562 ? -1.760 -20.733 23.823 1.00 83.25 562 ALA A O 1
ATOM 4518 N N . GLN A 1 563 ? -3.672 -20.599 24.991 1.00 82.88 563 GLN A N 1
ATOM 4519 C CA . GLN A 1 563 ? -3.294 -21.566 26.041 1.00 82.88 563 GLN A CA 1
ATOM 4520 C C . GLN A 1 563 ? -2.111 -21.149 26.937 1.00 82.88 563 GLN A C 1
ATOM 4522 O O . GLN A 1 563 ? -1.564 -21.979 27.656 1.00 82.88 563 GLN A O 1
ATOM 4527 N N . GLY A 1 564 ? -1.787 -19.856 26.990 1.00 79.69 564 GLY A N 1
ATOM 4528 C CA . GLY A 1 564 ? -0.821 -19.307 27.946 1.00 79.69 564 GLY A CA 1
ATOM 4529 C C . GLY A 1 564 ? 0.632 -19.385 27.507 1.00 79.69 564 GLY A C 1
ATOM 4530 O O . GLY A 1 564 ? 1.539 -19.507 28.331 1.00 79.69 564 GLY A O 1
ATOM 4531 N N . ASN A 1 565 ? 0.859 -19.268 26.201 1.00 90.25 565 ASN A N 1
ATOM 4532 C CA . ASN A 1 565 ? 2.191 -19.157 25.632 1.00 90.25 565 ASN A CA 1
ATOM 4533 C C . ASN A 1 565 ? 2.753 -17.729 25.772 1.00 90.25 565 ASN A C 1
ATOM 4535 O O . ASN A 1 565 ? 2.834 -16.971 24.805 1.00 90.25 565 ASN A O 1
ATOM 4539 N N . ASN A 1 566 ? 3.185 -17.368 26.984 1.00 87.00 566 ASN A N 1
ATOM 4540 C CA . ASN A 1 566 ? 3.682 -16.018 27.283 1.00 87.00 566 ASN A CA 1
ATOM 4541 C C . ASN A 1 566 ? 4.939 -15.646 26.480 1.00 87.00 566 ASN A C 1
ATOM 4543 O O . ASN A 1 566 ? 5.132 -14.481 26.145 1.00 87.00 566 ASN A O 1
ATOM 4547 N N . ARG A 1 567 ? 5.786 -16.623 26.121 1.00 89.44 567 ARG A N 1
ATOM 4548 C CA . ARG A 1 567 ? 6.999 -16.367 25.327 1.00 89.44 567 ARG A CA 1
ATOM 4549 C C . ARG A 1 567 ? 6.657 -15.802 23.951 1.00 89.44 567 ARG A C 1
ATOM 4551 O O . ARG A 1 567 ? 7.291 -14.850 23.511 1.00 89.44 567 ARG A O 1
ATOM 4558 N N . VAL A 1 568 ? 5.670 -16.391 23.277 1.00 91.38 568 VAL A N 1
ATOM 4559 C CA . VAL A 1 568 ? 5.219 -15.894 21.973 1.00 91.38 568 VAL A CA 1
ATOM 4560 C C . VAL A 1 568 ? 4.472 -14.575 22.132 1.00 91.38 568 VAL A C 1
ATOM 4562 O O . VAL A 1 568 ? 4.706 -13.669 21.338 1.00 91.38 568 VAL A O 1
ATOM 4565 N N . SER A 1 569 ? 3.668 -14.415 23.187 1.00 89.25 569 SER A N 1
ATOM 4566 C CA . SER A 1 569 ? 3.010 -13.137 23.486 1.00 89.25 569 SER A CA 1
ATOM 4567 C C . SER A 1 569 ? 4.006 -11.976 23.593 1.00 89.25 569 SER A C 1
ATOM 4569 O O . SER A 1 569 ? 3.783 -10.936 22.980 1.00 89.25 569 SER A O 1
ATOM 4571 N N . HIS A 1 570 ? 5.148 -12.170 24.266 1.00 89.19 570 HIS A N 1
ATOM 4572 C CA . HIS A 1 570 ? 6.216 -11.160 24.348 1.00 89.19 570 HIS A CA 1
ATOM 4573 C C . HIS A 1 570 ? 6.842 -10.812 22.993 1.00 89.19 570 HIS A C 1
ATOM 4575 O O . HIS A 1 570 ? 7.160 -9.651 22.743 1.00 89.19 570 HIS A O 1
ATOM 4581 N N . GLU A 1 571 ? 7.001 -11.785 22.094 1.00 91.62 571 GLU A N 1
ATOM 4582 C CA . GLU A 1 571 ? 7.472 -11.511 20.730 1.00 91.62 571 GLU A CA 1
ATOM 4583 C C . GLU A 1 571 ? 6.421 -10.757 19.905 1.00 91.62 571 GLU A C 1
ATOM 4585 O O . GLU A 1 571 ? 6.769 -9.835 19.170 1.00 91.62 571 GLU A O 1
ATOM 4590 N N . ILE A 1 572 ? 5.131 -11.081 20.057 1.00 92.38 572 ILE A N 1
ATOM 4591 C CA . ILE A 1 572 ? 4.045 -10.371 19.364 1.00 92.38 572 ILE A CA 1
ATOM 4592 C C . ILE A 1 572 ? 3.938 -8.916 19.830 1.00 92.38 572 ILE A C 1
ATOM 4594 O O . ILE A 1 572 ? 3.717 -8.039 18.993 1.00 92.38 572 ILE A O 1
ATOM 4598 N N . CYS A 1 573 ? 4.191 -8.628 21.109 1.00 90.81 573 CYS A N 1
ATOM 4599 C CA . CYS A 1 573 ? 4.240 -7.258 21.627 1.00 90.81 573 CYS A CA 1
ATOM 4600 C C . CYS A 1 573 ? 5.294 -6.376 20.935 1.00 90.81 573 CYS A C 1
ATOM 4602 O O . CYS A 1 573 ? 5.134 -5.163 20.925 1.00 90.81 573 CYS A O 1
ATOM 4604 N N . LYS A 1 574 ? 6.340 -6.946 20.310 1.00 91.56 574 LYS A N 1
ATOM 4605 C CA . LYS A 1 574 ? 7.311 -6.170 19.508 1.00 91.56 574 LYS A CA 1
ATOM 4606 C C . LYS A 1 574 ? 6.744 -5.710 18.165 1.00 91.56 574 LYS A C 1
ATOM 4608 O O . LYS A 1 574 ? 7.243 -4.754 17.578 1.00 91.56 574 LYS A O 1
ATOM 4613 N N . PHE A 1 575 ? 5.747 -6.425 17.644 1.00 91.00 575 PHE A N 1
ATOM 4614 C CA . PHE A 1 575 ? 5.064 -6.078 16.398 1.00 91.00 575 PHE A CA 1
ATOM 4615 C C . PHE A 1 575 ? 3.820 -5.226 16.653 1.00 91.00 575 PHE A C 1
ATOM 4617 O O . PHE A 1 575 ? 3.498 -4.357 15.842 1.00 91.00 575 PHE A O 1
ATOM 4624 N N . VAL A 1 576 ? 3.116 -5.494 17.756 1.00 93.00 576 VAL A N 1
ATOM 4625 C CA . VAL A 1 576 ? 1.865 -4.841 18.138 1.00 93.00 576 VAL A CA 1
ATOM 4626 C C . VAL A 1 576 ? 2.032 -4.185 19.506 1.00 93.00 576 VAL A C 1
ATOM 4628 O O . VAL A 1 576 ? 1.857 -4.822 20.543 1.00 93.00 576 VAL A O 1
ATOM 4631 N N . ASP A 1 577 ? 2.340 -2.890 19.491 1.00 91.50 577 ASP A N 1
ATOM 4632 C CA . ASP A 1 577 ? 2.539 -2.104 20.711 1.00 91.50 577 ASP A CA 1
ATOM 4633 C C . ASP A 1 577 ? 1.215 -1.758 21.416 1.00 91.50 577 ASP A C 1
ATOM 4635 O O . ASP A 1 577 ? 0.165 -1.588 20.783 1.00 91.50 577 ASP A O 1
ATOM 4639 N N . GLU A 1 578 ? 1.292 -1.478 22.723 1.00 90.88 578 GLU A N 1
ATOM 4640 C CA . GLU A 1 578 ? 0.168 -0.984 23.537 1.00 90.88 578 GLU A CA 1
ATOM 4641 C C . GLU A 1 578 ? -0.526 0.224 22.887 1.00 90.88 578 GLU A C 1
ATOM 4643 O O . GLU A 1 578 ? -1.751 0.278 22.786 1.00 90.88 578 GLU A O 1
ATOM 4648 N N . LYS A 1 579 ? 0.247 1.194 22.381 1.00 92.00 579 LYS A N 1
ATOM 4649 C CA . LYS A 1 579 ? -0.307 2.406 21.754 1.00 92.00 579 LYS A CA 1
ATOM 4650 C C . LYS A 1 579 ? -1.147 2.086 20.518 1.00 92.00 579 LYS A C 1
ATOM 4652 O O . LYS A 1 579 ? -2.161 2.746 20.297 1.00 92.00 579 LYS A O 1
ATOM 4657 N N . GLN A 1 580 ? -0.751 1.080 19.736 1.00 93.31 580 GLN A N 1
ATOM 4658 C CA . GLN A 1 580 ? -1.489 0.651 18.547 1.00 93.31 580 GLN A CA 1
ATOM 4659 C C . GLN A 1 580 ? -2.803 -0.033 18.945 1.00 93.31 580 GLN A C 1
ATOM 4661 O O . GLN A 1 580 ? -3.861 0.301 18.410 1.00 93.31 580 GLN A O 1
ATOM 4666 N N . LEU A 1 581 ? -2.765 -0.924 19.944 1.00 93.06 581 LEU A N 1
ATOM 4667 C CA . LEU A 1 581 ? -3.971 -1.558 20.490 1.00 93.06 581 LEU A CA 1
ATOM 4668 C C . LEU A 1 581 ? -4.938 -0.510 21.047 1.00 93.06 581 LEU A C 1
ATOM 4670 O O . LEU A 1 581 ? -6.116 -0.487 20.685 1.00 93.06 581 LEU A O 1
ATOM 4674 N N . MET A 1 582 ? -4.436 0.411 21.869 1.00 93.69 582 MET A N 1
ATOM 4675 C CA . MET A 1 582 ? -5.250 1.453 22.490 1.00 93.69 582 MET A CA 1
ATOM 4676 C C . MET A 1 582 ? -5.831 2.433 21.469 1.00 93.69 582 MET A C 1
ATOM 4678 O O . MET A 1 582 ? -6.954 2.906 21.660 1.00 93.69 582 MET A O 1
ATOM 4682 N N . TYR A 1 583 ? -5.117 2.719 20.376 1.00 93.56 583 TYR A N 1
ATOM 4683 C CA . TYR A 1 583 ? -5.662 3.489 19.259 1.00 93.56 583 TYR A CA 1
ATOM 4684 C C . TYR A 1 583 ? -6.857 2.767 18.623 1.00 93.56 583 TYR A C 1
ATOM 4686 O O . TYR A 1 583 ? -7.937 3.350 18.513 1.00 93.56 583 TYR A O 1
ATOM 4694 N N . CYS A 1 584 ? -6.700 1.488 18.270 1.00 93.19 584 CYS A N 1
ATOM 4695 C CA . CYS A 1 584 ? -7.765 0.680 17.673 1.00 93.19 584 CYS A CA 1
ATOM 4696 C C . CYS A 1 584 ? -8.996 0.542 18.581 1.00 93.19 584 CYS A C 1
ATOM 4698 O O . CYS A 1 584 ? -10.121 0.669 18.099 1.00 93.19 584 CYS A O 1
ATOM 4700 N N . VAL A 1 585 ? -8.793 0.335 19.887 1.00 93.38 585 VAL A N 1
ATOM 4701 C CA . VAL A 1 585 ? -9.876 0.208 20.879 1.00 93.38 585 VAL A CA 1
ATOM 4702 C C . VAL A 1 585 ? -10.662 1.513 21.021 1.00 93.38 585 VAL A C 1
ATOM 4704 O O . VAL A 1 585 ? -11.889 1.492 21.100 1.00 93.38 585 VAL A O 1
ATOM 4707 N N . LYS A 1 586 ? -9.978 2.664 21.026 1.00 92.75 586 LYS A N 1
ATOM 4708 C CA . LYS A 1 586 ? -10.629 3.981 21.128 1.00 92.75 586 LYS A CA 1
ATOM 4709 C C . LYS A 1 586 ? -11.294 4.415 19.818 1.00 92.75 586 LYS A C 1
ATOM 4711 O O . LYS A 1 586 ? -12.198 5.251 19.837 1.00 92.75 586 LYS A O 1
ATOM 4716 N N . ASN A 1 587 ? -10.861 3.884 18.675 1.00 92.38 587 ASN A N 1
ATOM 4717 C CA . ASN A 1 587 ? -11.335 4.339 17.375 1.00 92.38 587 ASN A CA 1
ATOM 4718 C C . ASN A 1 587 ? -12.705 3.746 17.000 1.00 92.38 587 ASN A C 1
ATOM 4720 O O . ASN A 1 587 ? -12.872 2.569 16.660 1.00 92.38 587 ASN A O 1
ATOM 4724 N N . ALA A 1 588 ? -13.712 4.616 16.969 1.00 91.44 588 ALA A N 1
ATOM 4725 C CA . ALA A 1 588 ? -15.083 4.234 16.664 1.00 91.44 588 ALA A CA 1
ATOM 4726 C C . ALA A 1 588 ? -15.336 3.924 15.172 1.00 91.44 588 ALA A C 1
ATOM 4728 O O . ALA A 1 588 ? -16.354 3.296 14.864 1.00 91.44 588 ALA A O 1
ATOM 4729 N N . TYR A 1 589 ? -14.444 4.319 14.259 1.00 91.62 589 TYR A N 1
ATOM 4730 C CA . TYR A 1 589 ? -14.593 4.133 12.804 1.00 91.62 589 TYR A CA 1
ATOM 4731 C C . TYR A 1 589 ? -13.913 2.868 12.268 1.00 91.62 589 TYR A C 1
ATOM 4733 O O . TYR A 1 589 ? -13.969 2.608 11.070 1.00 91.62 589 TYR A O 1
ATOM 4741 N N . LEU A 1 590 ? -13.276 2.084 13.141 1.00 92.62 590 LEU A N 1
ATOM 4742 C CA . LEU A 1 590 ? -12.636 0.831 12.757 1.00 92.62 590 LEU A CA 1
ATOM 4743 C C . LEU A 1 590 ? -13.661 -0.165 12.193 1.00 92.62 590 LEU A C 1
ATOM 4745 O O . LEU A 1 590 ? -14.785 -0.275 12.696 1.00 92.62 590 LEU A O 1
ATOM 4749 N N . CYS A 1 591 ? -13.252 -0.902 11.165 1.00 92.31 591 CYS A N 1
ATOM 4750 C CA . CYS A 1 591 ? -14.062 -1.941 10.545 1.00 92.31 591 CYS A CA 1
ATOM 4751 C C . CYS A 1 591 ? -14.286 -3.129 11.495 1.00 92.31 591 CYS A C 1
ATOM 4753 O O . CYS A 1 591 ? -13.455 -3.434 12.354 1.00 92.31 591 CYS A O 1
ATOM 4755 N N . GLY A 1 592 ? -15.429 -3.804 11.341 1.00 92.81 592 GLY A N 1
ATOM 4756 C CA . GLY A 1 592 ? -15.860 -4.890 12.228 1.00 92.81 592 GLY A CA 1
ATOM 4757 C C . GLY A 1 592 ? -14.837 -6.028 12.373 1.00 92.81 592 GLY A C 1
ATOM 4758 O O . GLY A 1 592 ? -14.444 -6.318 13.504 1.00 92.81 592 GLY A O 1
ATOM 4759 N N . PRO A 1 593 ? -14.349 -6.634 11.270 1.00 93.69 593 PRO A N 1
ATOM 4760 C CA . PRO A 1 593 ? -13.420 -7.765 11.341 1.00 93.69 593 PRO A CA 1
ATOM 4761 C C . PRO A 1 593 ? -12.094 -7.444 12.040 1.00 93.69 593 PRO A C 1
ATOM 4763 O O . PRO A 1 593 ? -11.596 -8.263 12.811 1.00 93.69 593 PRO A O 1
ATOM 4766 N N . ILE A 1 594 ? -11.529 -6.250 11.812 1.00 94.00 594 ILE A N 1
ATOM 4767 C CA . ILE A 1 594 ? -10.300 -5.820 12.498 1.00 94.00 594 ILE A CA 1
ATOM 4768 C C . ILE A 1 594 ? -10.598 -5.520 13.964 1.00 94.00 594 ILE A C 1
ATOM 4770 O O . ILE A 1 594 ? -9.829 -5.928 14.827 1.00 94.00 594 ILE A O 1
ATOM 4774 N N . ARG A 1 595 ? -11.721 -4.855 14.267 1.00 94.75 595 ARG A N 1
ATOM 4775 C CA . ARG A 1 595 ? -12.109 -4.556 15.651 1.00 94.75 595 ARG A CA 1
ATOM 4776 C C . ARG A 1 595 ? -12.189 -5.826 16.495 1.00 94.75 595 ARG A C 1
ATOM 4778 O O . ARG A 1 595 ? -11.594 -5.860 17.565 1.00 94.75 595 ARG A O 1
ATOM 4785 N N . ILE A 1 596 ? -12.881 -6.855 16.005 1.00 94.50 596 ILE A N 1
ATOM 4786 C CA . ILE A 1 596 ? -12.997 -8.145 16.701 1.00 94.50 596 ILE A CA 1
ATOM 4787 C C . ILE A 1 596 ? -11.609 -8.763 16.895 1.00 94.50 596 ILE A C 1
ATOM 4789 O O . ILE A 1 596 ? -11.234 -9.068 18.021 1.00 94.50 596 ILE A O 1
ATOM 4793 N N . GLY A 1 597 ? -10.805 -8.840 15.827 1.00 93.31 597 GLY A N 1
ATOM 4794 C CA . GLY A 1 597 ? -9.458 -9.410 15.902 1.00 93.31 597 GLY A CA 1
ATOM 4795 C C . GLY A 1 597 ? -8.534 -8.691 16.891 1.00 93.31 597 GLY A C 1
ATOM 4796 O O . GLY A 1 597 ? -7.759 -9.346 17.578 1.00 93.31 597 GLY A O 1
ATOM 4797 N N . VAL A 1 598 ? -8.628 -7.362 17.006 1.00 94.38 598 VAL A N 1
ATOM 4798 C CA . VAL A 1 598 ? -7.840 -6.579 17.973 1.00 94.38 598 VAL A CA 1
ATOM 4799 C C . VAL A 1 598 ? -8.301 -6.827 19.411 1.00 94.38 598 VAL A C 1
ATOM 4801 O O . VAL A 1 598 ? -7.453 -6.975 20.288 1.00 94.38 598 VAL A O 1
ATOM 4804 N N . TYR A 1 599 ? -9.612 -6.885 19.671 1.00 94.31 599 TYR A N 1
ATOM 4805 C CA . TYR A 1 599 ? -10.121 -7.200 21.012 1.00 94.31 599 TYR A CA 1
ATOM 4806 C C . TYR A 1 599 ? -9.736 -8.614 21.444 1.00 94.31 599 TYR A C 1
ATOM 4808 O O . TYR A 1 599 ? -9.246 -8.792 22.558 1.00 94.31 599 TYR A O 1
ATOM 4816 N N . ASP A 1 600 ? -9.898 -9.591 20.555 1.00 94.00 600 ASP A N 1
ATOM 4817 C CA . ASP A 1 600 ? -9.523 -10.976 20.823 1.00 94.00 600 ASP A CA 1
ATOM 4818 C C . ASP A 1 600 ? -8.019 -11.096 21.090 1.00 94.00 600 ASP A C 1
ATOM 4820 O O . ASP A 1 600 ? -7.615 -11.738 22.056 1.00 94.00 600 ASP A O 1
ATOM 4824 N N . LEU A 1 601 ? -7.186 -10.419 20.289 1.00 92.88 601 LEU A N 1
ATOM 4825 C CA . LEU A 1 601 ? -5.737 -10.396 20.482 1.00 92.88 601 LEU A CA 1
ATOM 4826 C C . LEU A 1 601 ? -5.344 -9.746 21.817 1.00 92.88 601 LEU A C 1
ATOM 4828 O O . LEU A 1 601 ? -4.478 -10.261 22.515 1.00 92.88 601 LEU A O 1
ATOM 4832 N N . LEU A 1 602 ? -5.988 -8.642 22.201 1.00 93.31 602 LEU A N 1
ATOM 4833 C CA . LEU A 1 602 ? -5.741 -7.974 23.481 1.00 93.31 602 LEU A CA 1
ATOM 4834 C C . LEU A 1 602 ? -6.098 -8.877 24.672 1.00 93.31 602 LEU A C 1
ATOM 4836 O O . LEU A 1 602 ? -5.370 -8.902 25.668 1.00 93.31 602 LEU A O 1
ATOM 4840 N N . ILE A 1 603 ? -7.186 -9.645 24.566 1.00 91.69 603 ILE A N 1
ATOM 4841 C CA . ILE A 1 603 ? -7.559 -10.645 25.572 1.00 91.69 603 ILE A CA 1
ATOM 4842 C C . ILE A 1 603 ? -6.523 -11.771 25.607 1.00 91.69 603 ILE A C 1
ATOM 4844 O O . ILE A 1 603 ? -6.045 -12.099 26.692 1.00 91.69 603 ILE A O 1
ATOM 4848 N N . ALA A 1 604 ? -6.140 -12.314 24.451 1.00 91.50 604 ALA A N 1
ATOM 4849 C CA . ALA A 1 604 ? -5.177 -13.408 24.335 1.00 91.50 604 ALA A CA 1
ATOM 4850 C C . ALA A 1 604 ? -3.790 -13.050 24.892 1.00 91.50 604 ALA A C 1
ATOM 4852 O O . ALA A 1 604 ? -3.200 -13.818 25.649 1.00 91.50 604 ALA A O 1
ATOM 4853 N N . LEU A 1 605 ? -3.289 -11.852 24.572 1.00 90.25 605 LEU A N 1
ATOM 4854 C CA . LEU A 1 605 ? -1.965 -11.390 24.991 1.00 90.25 605 LEU A CA 1
ATOM 4855 C C . LEU A 1 605 ? -1.875 -11.129 26.495 1.00 90.25 605 LEU A C 1
ATOM 4857 O O . LEU A 1 605 ? -0.910 -11.547 27.131 1.00 90.25 605 LEU A O 1
ATOM 4861 N N . HIS A 1 606 ? -2.854 -10.414 27.059 1.00 88.06 606 HIS A N 1
ATOM 4862 C CA . HIS A 1 606 ? -2.710 -9.836 28.399 1.00 88.06 606 HIS A CA 1
ATOM 4863 C C . HIS A 1 606 ? -3.608 -10.465 29.464 1.00 88.06 606 HIS A C 1
ATOM 4865 O O . HIS A 1 606 ? -3.262 -10.431 30.644 1.00 88.06 606 HIS A O 1
ATOM 4871 N N . PHE A 1 607 ? -4.766 -11.016 29.092 1.00 89.25 607 PHE A N 1
ATOM 4872 C CA . PHE A 1 607 ? -5.786 -11.413 30.066 1.00 89.25 607 PHE A CA 1
ATOM 4873 C C . PHE A 1 607 ? -6.066 -12.916 30.106 1.00 89.25 607 PHE A C 1
ATOM 4875 O O . PHE A 1 607 ? -6.464 -13.419 31.156 1.00 89.25 607 PHE A O 1
ATOM 4882 N N . GLU A 1 608 ? -5.857 -13.648 29.012 1.00 89.69 608 GLU A N 1
ATOM 4883 C CA . GLU A 1 608 ? -6.283 -15.043 28.859 1.00 89.69 608 GLU A CA 1
ATOM 4884 C C . GLU A 1 608 ? -5.725 -15.959 29.955 1.00 89.69 608 GLU A C 1
ATOM 4886 O O . GLU A 1 608 ? -6.470 -16.746 30.543 1.00 89.69 608 GLU A O 1
ATOM 4891 N N . THR A 1 609 ? -4.440 -15.831 30.282 1.00 88.31 609 THR A N 1
ATOM 4892 C CA . THR A 1 609 ? -3.770 -16.663 31.294 1.00 88.31 609 THR A CA 1
ATOM 4893 C C . THR A 1 609 ? -4.364 -16.471 32.685 1.00 88.31 609 THR A C 1
ATOM 4895 O O . THR A 1 609 ? -4.755 -17.435 33.348 1.00 88.31 609 THR A O 1
ATOM 4898 N N . HIS A 1 610 ? -4.506 -15.218 33.108 1.00 88.50 610 HIS A N 1
ATOM 4899 C CA . HIS A 1 610 ? -5.040 -14.872 34.416 1.00 88.50 610 HIS A CA 1
ATOM 4900 C C . HIS A 1 610 ? -6.549 -15.137 34.519 1.00 88.50 610 HIS A C 1
ATOM 4902 O O . HIS A 1 610 ? -7.017 -15.624 35.550 1.00 88.50 610 HIS A O 1
ATOM 4908 N N . ILE A 1 611 ? -7.319 -14.883 33.453 1.00 89.94 611 ILE A N 1
ATOM 4909 C CA . ILE A 1 611 ? -8.749 -15.223 33.402 1.00 89.94 611 ILE A CA 1
ATOM 4910 C C . ILE A 1 611 ? -8.932 -16.732 33.568 1.00 89.94 611 ILE A C 1
ATOM 4912 O O . ILE A 1 611 ? -9.751 -17.149 34.385 1.00 89.94 611 ILE A O 1
ATOM 4916 N N . LYS A 1 612 ? -8.146 -17.557 32.866 1.00 89.81 612 LYS A N 1
ATOM 4917 C CA . LYS A 1 612 ? -8.210 -19.019 33.011 1.00 89.81 612 LYS A CA 1
ATOM 4918 C C . LYS A 1 612 ? -7.867 -19.466 34.429 1.00 89.81 612 LYS A C 1
ATOM 4920 O O . LYS A 1 612 ? -8.630 -20.234 35.008 1.00 89.81 612 LYS A O 1
ATOM 4925 N N . ALA A 1 613 ? -6.799 -18.938 35.029 1.00 88.94 613 ALA A N 1
ATOM 4926 C CA . ALA A 1 613 ? -6.431 -19.256 36.412 1.00 88.94 613 ALA A CA 1
ATOM 4927 C C . ALA A 1 613 ? -7.538 -18.881 37.421 1.00 88.94 613 ALA A C 1
ATOM 4929 O O . ALA A 1 613 ? -7.865 -19.651 38.329 1.00 88.94 613 ALA A O 1
ATOM 4930 N N . ARG A 1 614 ? -8.174 -17.716 37.245 1.00 89.25 614 ARG A N 1
ATOM 4931 C CA . ARG A 1 614 ? -9.307 -17.290 38.082 1.00 89.25 614 ARG A CA 1
ATOM 4932 C C . ARG A 1 614 ? -10.576 -18.099 37.836 1.00 89.25 614 ARG A C 1
ATOM 4934 O O . ARG A 1 614 ? -11.312 -18.356 38.782 1.00 89.25 614 ARG A O 1
ATOM 4941 N N . SER A 1 615 ? -10.835 -18.500 36.596 1.00 90.94 615 SER A N 1
ATOM 4942 C CA . SER A 1 615 ? -11.983 -19.340 36.251 1.00 90.94 615 SER A CA 1
ATOM 4943 C C . SER A 1 615 ? -11.844 -20.736 36.853 1.00 90.94 615 SER A C 1
ATOM 4945 O O . SER A 1 615 ? -12.813 -21.246 37.408 1.00 90.94 615 SER A O 1
ATOM 4947 N N . LEU A 1 616 ? -10.646 -21.328 36.805 1.00 90.38 616 LEU A N 1
ATOM 4948 C CA . LEU A 1 616 ? -10.361 -22.635 37.408 1.00 90.38 616 LEU A CA 1
ATOM 4949 C C . LEU A 1 616 ? -10.539 -22.617 38.928 1.00 90.38 616 LEU A C 1
ATOM 4951 O O . LEU A 1 616 ? -11.116 -23.539 39.488 1.00 90.38 616 LEU A O 1
ATOM 4955 N N . THR A 1 617 ? -10.109 -21.541 39.589 1.00 87.94 617 THR A N 1
ATOM 4956 C CA . THR A 1 617 ? -10.255 -21.402 41.046 1.00 87.94 617 THR A CA 1
ATOM 4957 C C . THR A 1 617 ? -11.642 -20.923 41.474 1.00 87.94 617 THR A C 1
ATOM 4959 O O . THR A 1 617 ? -11.925 -20.912 42.665 1.00 87.94 617 THR A O 1
ATOM 4962 N N . SER A 1 618 ? -12.535 -20.543 40.550 1.00 87.44 618 SER A N 1
ATOM 4963 C CA . SER A 1 618 ? -13.823 -19.902 40.876 1.00 87.44 618 SER A CA 1
ATOM 4964 C C . SER A 1 618 ? -14.729 -20.741 41.784 1.00 87.44 618 SER A C 1
ATOM 4966 O O . SER A 1 618 ? -15.422 -20.171 42.630 1.00 87.44 618 SER A O 1
ATOM 4968 N N . THR A 1 619 ? -14.664 -22.068 41.656 1.00 89.31 619 THR A N 1
ATOM 4969 C CA . THR A 1 619 ? -15.420 -23.050 42.448 1.00 89.31 619 THR A CA 1
ATOM 4970 C C . THR A 1 619 ? -14.840 -23.299 43.838 1.00 89.31 619 THR A C 1
ATOM 4972 O O . THR A 1 619 ? -15.494 -23.918 44.673 1.00 89.31 619 THR A O 1
ATOM 4975 N N . GLU A 1 620 ? -13.624 -22.826 44.107 1.00 88.38 620 GLU A N 1
ATOM 4976 C CA . GLU A 1 620 ? -12.960 -22.970 45.398 1.00 88.38 620 GLU A CA 1
ATOM 4977 C C . GLU A 1 620 ? -13.215 -21.726 46.258 1.00 88.38 620 GLU A C 1
ATOM 4979 O O . GLU A 1 620 ? -13.001 -20.589 45.825 1.00 88.38 620 GLU A O 1
ATOM 4984 N N . PHE A 1 621 ? -13.672 -21.938 47.494 1.00 85.75 621 PHE A N 1
ATOM 4985 C CA . PHE A 1 621 ? -13.971 -20.879 48.461 1.00 85.75 621 PHE A CA 1
ATOM 4986 C C . PHE A 1 621 ? -13.057 -21.009 49.676 1.00 85.75 621 PHE A C 1
ATOM 4988 O O . PHE A 1 621 ? -13.457 -21.471 50.743 1.00 85.75 621 PHE A O 1
ATOM 4995 N N . ILE A 1 622 ? -11.798 -20.614 49.500 1.00 85.88 622 ILE A N 1
ATOM 4996 C CA . ILE A 1 622 ? -10.805 -20.604 50.575 1.00 85.88 622 ILE A CA 1
ATOM 4997 C C . ILE A 1 622 ? -10.867 -19.241 51.258 1.00 85.88 622 ILE A C 1
ATOM 4999 O O . ILE A 1 622 ? -10.533 -18.228 50.646 1.00 85.88 622 ILE A O 1
ATOM 5003 N N . ILE A 1 623 ? -11.301 -19.204 52.517 1.00 83.69 623 ILE A N 1
ATOM 5004 C CA . ILE A 1 623 ? -11.446 -17.966 53.290 1.00 83.69 623 ILE A CA 1
ATOM 5005 C C . ILE A 1 623 ? -10.484 -18.017 54.484 1.00 83.69 623 ILE A C 1
ATOM 5007 O O . ILE A 1 623 ? -10.607 -18.920 55.315 1.00 83.69 623 ILE A O 1
ATOM 5011 N N . PRO A 1 624 ? -9.535 -17.072 54.604 1.00 82.81 624 PRO A N 1
ATOM 5012 C CA . PRO A 1 624 ? -8.662 -16.999 55.763 1.00 82.81 624 PRO A CA 1
ATOM 5013 C C . PRO A 1 624 ? -9.419 -16.408 56.959 1.00 82.81 624 PRO A C 1
ATOM 5015 O O . PRO A 1 624 ? -10.121 -15.399 56.841 1.00 82.81 624 PRO A O 1
ATOM 5018 N N . LEU A 1 625 ? -9.243 -17.010 58.136 1.00 82.81 625 LEU A N 1
ATOM 5019 C CA . LEU A 1 625 ? -9.762 -16.467 59.390 1.00 82.81 625 LEU A CA 1
ATOM 5020 C C . LEU A 1 625 ? -8.966 -15.204 59.747 1.00 82.81 625 LEU A C 1
ATOM 5022 O O . LEU A 1 625 ? -7.827 -15.279 60.198 1.00 82.81 625 LEU A O 1
ATOM 5026 N N . SER A 1 626 ? -9.562 -14.041 59.497 1.00 78.31 626 SER A N 1
ATOM 5027 C CA . SER A 1 626 ? -8.970 -12.727 59.757 1.00 78.31 626 SER A CA 1
ATOM 5028 C C . SER A 1 626 ? -9.985 -11.805 60.429 1.00 78.31 626 SER A C 1
ATOM 5030 O O . SER A 1 626 ? -11.192 -11.956 60.230 1.00 78.31 626 SER A O 1
ATOM 5032 N N . ASP A 1 627 ? -9.518 -10.801 61.172 1.00 75.00 627 ASP A N 1
ATOM 5033 C CA . ASP A 1 627 ? -10.391 -9.789 61.795 1.00 75.00 627 ASP A CA 1
ATOM 5034 C C . ASP A 1 627 ? -11.243 -9.022 60.764 1.00 75.00 627 ASP A C 1
ATOM 5036 O O . ASP A 1 627 ? -12.307 -8.486 61.085 1.00 75.00 627 ASP A O 1
ATOM 5040 N N . ALA A 1 628 ? -10.802 -8.994 59.501 1.00 69.19 628 ALA A N 1
ATOM 5041 C CA . ALA A 1 628 ? -11.553 -8.439 58.381 1.00 69.19 628 ALA A CA 1
ATOM 5042 C C . ALA A 1 628 ? -12.838 -9.236 58.083 1.00 69.19 628 ALA A C 1
ATOM 5044 O O . ALA A 1 628 ? -13.853 -8.633 57.727 1.00 69.19 628 ALA A O 1
ATOM 5045 N N . LEU A 1 629 ? -12.840 -10.561 58.285 1.00 69.69 629 LEU A N 1
ATOM 5046 C CA . LEU A 1 629 ? -14.009 -11.430 58.087 1.00 69.69 629 LEU A CA 1
ATOM 5047 C C . LEU A 1 629 ? -15.146 -11.085 59.051 1.00 69.69 629 LEU A C 1
ATOM 5049 O O . LEU A 1 629 ? -16.295 -10.978 58.630 1.00 69.69 629 LEU A O 1
ATOM 5053 N N . GLN A 1 630 ? -14.822 -10.824 60.321 1.00 65.75 630 GLN A N 1
ATOM 5054 C CA . GLN A 1 630 ? -15.812 -10.443 61.337 1.00 65.75 630 GLN A CA 1
ATOM 5055 C C . GLN A 1 630 ? -16.468 -9.081 61.069 1.00 65.75 630 GLN A C 1
ATOM 5057 O O . GLN A 1 630 ? -17.583 -8.831 61.528 1.00 65.75 630 GLN A O 1
ATOM 5062 N N . LYS A 1 631 ? -15.783 -8.184 60.349 1.00 64.75 631 LYS A N 1
ATOM 5063 C CA . LYS A 1 631 ? -16.251 -6.813 60.096 1.00 64.75 631 LYS A CA 1
ATOM 5064 C C . LYS A 1 631 ? -17.006 -6.652 58.774 1.00 64.75 631 LYS A C 1
ATOM 5066 O O . LYS A 1 631 ? -17.840 -5.757 58.688 1.00 64.75 631 LYS A O 1
ATOM 5071 N N . SER A 1 632 ? -16.716 -7.475 57.763 1.00 61.50 632 SER A N 1
ATOM 5072 C CA . SER A 1 632 ? -17.135 -7.229 56.371 1.00 61.50 632 SER A CA 1
ATOM 5073 C C . SER A 1 632 ? -18.254 -8.133 55.848 1.00 61.50 632 SER A C 1
ATOM 5075 O O . SER A 1 632 ? -19.045 -7.676 55.025 1.00 61.50 632 SER A O 1
ATOM 5077 N N . VAL A 1 633 ? -18.368 -9.380 56.317 1.00 61.34 633 VAL A N 1
ATOM 5078 C CA . VAL A 1 633 ? -19.331 -10.348 55.764 1.00 61.34 633 VAL A CA 1
ATOM 5079 C C . VAL A 1 633 ? -20.528 -10.482 56.699 1.00 61.34 633 VAL A C 1
ATOM 5081 O O . VAL A 1 633 ? -20.602 -11.373 57.540 1.00 61.34 633 VAL A O 1
ATOM 5084 N N . LEU A 1 634 ? -21.485 -9.568 56.562 1.00 60.53 634 LEU A N 1
ATOM 5085 C CA . LEU A 1 634 ? -22.817 -9.719 57.142 1.00 60.53 634 LEU A CA 1
ATOM 5086 C C . LEU A 1 634 ? -23.790 -10.021 55.997 1.00 60.53 634 LEU A C 1
ATOM 5088 O O . LEU A 1 634 ? -23.839 -9.261 55.034 1.00 60.53 634 LEU A O 1
ATOM 5092 N N . LEU A 1 635 ? -24.567 -11.112 56.098 1.00 59.53 635 LEU A N 1
ATOM 5093 C CA . LEU A 1 635 ? -25.584 -11.479 55.089 1.00 59.53 635 LEU A CA 1
ATOM 5094 C C . LEU A 1 635 ? -26.604 -10.358 54.845 1.00 59.53 635 LEU A C 1
ATOM 5096 O O . LEU A 1 635 ? -27.148 -10.236 53.752 1.00 59.53 635 LEU A O 1
ATOM 5100 N N . HIS A 1 636 ? -26.822 -9.528 55.862 1.00 58.22 636 HIS A N 1
ATOM 5101 C CA . HIS A 1 636 ? -27.567 -8.289 55.757 1.00 58.22 636 HIS A CA 1
ATOM 5102 C C . HIS A 1 636 ? -26.666 -7.143 56.218 1.00 58.22 636 HIS A C 1
ATOM 5104 O O . HIS A 1 636 ? -26.090 -7.242 57.308 1.00 58.22 636 HIS A O 1
ATOM 5110 N N . PRO A 1 637 ? -26.527 -6.056 55.439 1.00 59.91 637 PRO A N 1
ATOM 5111 C CA . PRO A 1 637 ? -25.824 -4.872 55.916 1.00 59.91 637 PRO A CA 1
ATOM 5112 C C . PRO A 1 637 ? -26.436 -4.423 57.252 1.00 59.91 637 PRO A C 1
ATOM 5114 O O . PRO A 1 637 ? -27.650 -4.518 57.446 1.00 59.91 637 PRO A O 1
ATOM 5117 N N . LYS A 1 638 ? -25.602 -3.966 58.198 1.00 54.72 638 LYS A N 1
ATOM 5118 C CA . LYS A 1 638 ? -26.056 -3.392 59.478 1.00 54.72 638 LYS A CA 1
ATOM 5119 C C . LYS A 1 638 ? -26.826 -2.103 59.195 1.00 54.72 638 LYS A C 1
ATOM 5121 O O . LYS A 1 638 ? -26.264 -1.015 59.186 1.00 54.72 638 LYS A O 1
ATOM 5126 N N . ILE A 1 639 ? -28.110 -2.257 58.926 1.00 54.34 639 ILE A N 1
ATOM 5127 C CA . ILE A 1 639 ? -29.071 -1.180 58.772 1.00 54.34 639 ILE A CA 1
ATOM 5128 C C . ILE A 1 639 ? -29.674 -0.900 60.157 1.00 54.34 639 ILE A C 1
ATOM 5130 O O . ILE A 1 639 ? -30.006 -1.831 60.896 1.00 54.34 639 ILE A O 1
ATOM 5134 N N . SER A 1 640 ? -29.779 0.377 60.526 1.00 51.38 640 SER A N 1
ATOM 5135 C CA . SER A 1 640 ? -30.463 0.851 61.734 1.00 51.38 640 SER A CA 1
ATOM 5136 C C . SER A 1 640 ? -31.899 0.308 61.800 1.00 51.38 640 SER A C 1
ATOM 5138 O O . SER A 1 640 ? -32.569 0.163 60.781 1.00 51.38 640 SER A O 1
ATOM 5140 N N . ILE A 1 641 ? -32.381 0.020 63.013 1.00 54.41 641 ILE A N 1
ATOM 5141 C CA . ILE A 1 641 ? -33.645 -0.693 63.301 1.00 54.41 641 ILE A CA 1
ATOM 5142 C C . ILE A 1 641 ? -34.875 -0.077 62.585 1.00 54.41 641 ILE A C 1
ATOM 5144 O O . ILE A 1 641 ? -35.817 -0.794 62.262 1.00 54.41 641 ILE A O 1
ATOM 5148 N N . GLU A 1 642 ? -34.844 1.211 62.233 1.00 48.56 642 GLU A N 1
ATOM 5149 C CA . GLU A 1 642 ? -35.928 1.916 61.524 1.00 48.56 642 GLU A CA 1
ATOM 5150 C C . GLU A 1 642 ? -36.074 1.562 60.029 1.00 48.56 642 GLU A C 1
ATOM 5152 O O . GLU A 1 642 ? -37.153 1.709 59.465 1.00 48.56 642 GLU A O 1
ATOM 5157 N N . GLN A 1 643 ? -35.031 1.049 59.372 1.00 49.75 643 GLN A N 1
ATOM 5158 C CA . GLN A 1 643 ? -35.063 0.690 57.942 1.00 49.75 643 GLN A CA 1
ATOM 5159 C C . GLN A 1 6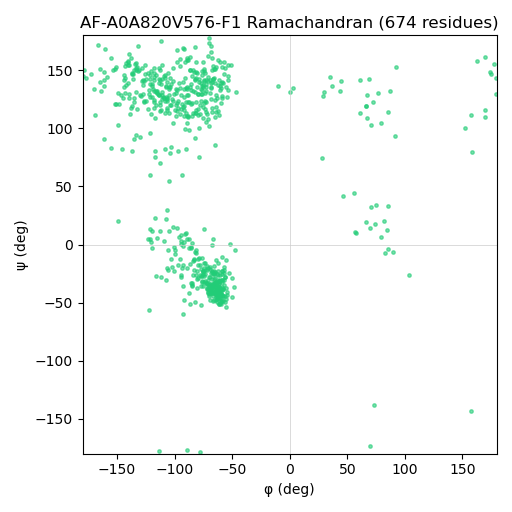43 ? -35.280 -0.821 57.701 1.00 49.75 643 GLN A C 1
ATOM 5161 O O . GLN A 1 643 ? -35.476 -1.248 56.561 1.00 49.75 643 GLN A O 1
ATOM 5166 N N . GLN A 1 644 ? -35.312 -1.640 58.763 1.00 49.75 644 GLN A N 1
ATOM 5167 C CA . GLN A 1 644 ? -35.523 -3.095 58.677 1.00 49.75 644 GLN A CA 1
ATOM 5168 C C . GLN A 1 644 ? -36.923 -3.485 58.176 1.00 49.75 644 GLN A C 1
ATOM 5170 O O . GLN A 1 644 ? -37.082 -4.548 57.581 1.00 49.75 644 GLN A O 1
ATOM 5175 N N . GLN A 1 645 ? -37.931 -2.626 58.363 1.00 50.62 645 GLN A N 1
ATOM 5176 C CA . GLN A 1 645 ? -39.290 -2.886 57.870 1.00 50.62 645 GLN A CA 1
ATOM 5177 C C . GLN A 1 645 ? -39.460 -2.621 56.365 1.00 50.62 645 GLN A C 1
ATOM 5179 O O . GLN A 1 645 ? -40.411 -3.125 55.776 1.00 50.62 645 GLN A O 1
ATOM 5184 N N . ILE A 1 646 ? -38.547 -1.873 55.733 1.00 51.12 646 ILE A N 1
ATOM 5185 C CA . ILE A 1 646 ? -38.671 -1.451 54.324 1.00 51.12 646 ILE A CA 1
ATOM 5186 C C . ILE A 1 646 ? -37.817 -2.327 53.385 1.00 51.12 646 ILE A C 1
ATOM 5188 O O . ILE A 1 646 ? -38.134 -2.446 52.205 1.00 51.12 646 ILE A O 1
ATOM 5192 N N . LEU A 1 647 ? -36.765 -2.985 53.890 1.00 49.12 647 LEU A N 1
ATOM 5193 C CA . LEU A 1 647 ? -35.784 -3.724 53.075 1.00 49.12 647 LEU A CA 1
ATOM 5194 C C . LEU A 1 647 ? -35.790 -5.253 53.257 1.00 49.12 647 LEU A C 1
ATOM 5196 O O . LEU A 1 647 ? -34.895 -5.922 52.740 1.00 49.12 647 LEU A O 1
ATOM 5200 N N . SER A 1 648 ? -36.786 -5.844 53.928 1.00 51.59 648 SER A N 1
ATOM 5201 C CA . SER A 1 648 ? -36.861 -7.309 54.117 1.00 51.59 648 SER A CA 1
ATOM 5202 C C . SER A 1 648 ? -36.901 -8.116 52.805 1.00 51.59 648 SER A C 1
ATOM 5204 O O . SER A 1 648 ? -36.705 -9.329 52.825 1.00 51.59 648 SER A O 1
ATOM 5206 N N . THR A 1 649 ? -37.091 -7.452 51.662 1.00 53.72 649 THR A N 1
ATOM 5207 C CA . THR A 1 649 ? -37.120 -8.047 50.319 1.00 53.72 649 THR A CA 1
ATOM 5208 C C . THR A 1 649 ? -36.053 -7.525 49.352 1.00 53.72 649 THR A C 1
ATOM 5210 O O . THR A 1 649 ? -35.983 -8.023 48.229 1.00 53.72 649 THR A O 1
ATOM 5213 N N . SER A 1 650 ? -35.208 -6.552 49.717 1.00 57.28 650 SER A N 1
ATOM 5214 C CA . SER A 1 650 ? -34.201 -6.041 48.776 1.00 57.28 650 SER A CA 1
ATOM 5215 C C . SER A 1 650 ? -32.914 -6.864 48.855 1.00 57.28 650 SER A C 1
ATOM 5217 O O . SER A 1 650 ? -32.174 -6.793 49.839 1.00 57.28 650 SER A O 1
ATOM 5219 N N . THR A 1 651 ? -32.621 -7.628 47.806 1.00 61.12 651 THR A N 1
ATOM 5220 C CA . THR A 1 651 ? -31.326 -8.292 47.624 1.00 61.12 651 THR A CA 1
ATOM 5221 C C . THR A 1 651 ? -30.215 -7.249 47.515 1.00 61.12 651 THR A C 1
ATOM 5223 O O . THR A 1 651 ? -30.176 -6.465 46.569 1.00 61.12 651 THR A O 1
ATOM 5226 N N . TYR A 1 652 ? -29.314 -7.243 48.492 1.00 68.12 652 TYR A N 1
ATOM 5227 C CA . TYR A 1 652 ? -28.107 -6.426 48.491 1.00 68.12 652 TYR A CA 1
ATOM 5228 C C . TYR A 1 652 ? -27.084 -7.007 47.501 1.00 68.12 652 TYR A C 1
ATOM 5230 O O . TYR A 1 652 ? -26.804 -8.204 47.538 1.00 68.12 652 TYR A O 1
ATOM 5238 N N . ILE A 1 653 ? -26.530 -6.169 46.618 1.00 66.50 653 ILE A N 1
ATOM 5239 C CA . ILE A 1 653 ? -25.415 -6.545 45.737 1.00 66.50 653 ILE A CA 1
ATOM 5240 C C . ILE A 1 653 ? -24.116 -6.242 46.499 1.00 66.50 653 ILE A C 1
ATOM 5242 O O . ILE A 1 653 ? -23.821 -5.066 46.720 1.00 66.50 653 ILE A O 1
ATOM 5246 N N . PRO A 1 654 ? -23.347 -7.258 46.934 1.00 64.25 654 PRO A N 1
ATOM 5247 C CA . PRO A 1 654 ? -22.119 -7.032 47.684 1.00 64.25 654 PRO A CA 1
ATOM 5248 C C . PRO A 1 654 ? -21.045 -6.352 46.833 1.00 64.25 654 PRO A C 1
ATOM 5250 O O . PRO A 1 654 ? -20.883 -6.645 45.647 1.00 64.25 654 PRO A O 1
ATOM 5253 N N . ALA A 1 655 ? -20.288 -5.450 47.459 1.00 67.38 655 ALA A N 1
ATOM 5254 C CA . ALA A 1 655 ? -19.138 -4.807 46.833 1.00 67.38 655 ALA A CA 1
ATOM 5255 C C . ALA A 1 655 ? -17.967 -5.799 46.721 1.00 67.38 655 ALA A C 1
ATOM 5257 O O . ALA A 1 655 ? -17.769 -6.630 47.606 1.00 67.38 655 ALA A O 1
ATOM 5258 N N . MET A 1 656 ? -17.142 -5.681 45.673 1.00 62.06 656 MET A N 1
ATOM 5259 C CA . MET A 1 656 ? -15.966 -6.548 45.464 1.00 62.06 656 MET A CA 1
ATOM 5260 C C . MET A 1 656 ? -14.986 -6.547 46.651 1.00 62.06 656 MET A C 1
ATOM 5262 O O . MET A 1 656 ? -14.320 -7.546 46.894 1.00 62.06 656 MET A O 1
ATOM 5266 N N . GLU A 1 657 ? -14.930 -5.457 47.418 1.00 62.84 657 GLU A N 1
ATOM 5267 C CA . GLU A 1 657 ? -14.089 -5.308 48.615 1.00 62.84 657 GLU A CA 1
ATOM 5268 C C . GLU A 1 657 ? -14.544 -6.180 49.798 1.00 62.84 657 GLU A C 1
ATOM 5270 O O . GLU A 1 657 ? -13.760 -6.468 50.697 1.00 62.84 657 GLU A O 1
ATOM 5275 N N . GLN A 1 658 ? -15.799 -6.639 49.792 1.00 64.56 658 GLN A N 1
ATOM 5276 C CA . GLN A 1 658 ? -16.342 -7.561 50.797 1.00 64.56 658 GLN A CA 1
ATOM 5277 C C . GLN A 1 658 ? -15.954 -9.021 50.502 1.00 64.56 658 GLN A C 1
ATOM 5279 O O . GLN A 1 658 ? -16.250 -9.920 51.290 1.00 64.56 658 GLN A O 1
ATOM 5284 N N . PHE A 1 659 ? -15.287 -9.275 49.370 1.00 69.94 659 PHE A N 1
ATOM 5285 C CA . PHE A 1 659 ? -14.879 -10.605 48.941 1.00 69.94 659 PHE A CA 1
ATOM 5286 C C . PHE A 1 659 ? -13.503 -10.971 49.519 1.00 69.94 659 PHE A C 1
ATOM 5288 O O . PHE A 1 659 ? -12.462 -10.589 48.994 1.00 69.94 659 PHE A O 1
ATOM 5295 N N . LEU A 1 660 ? -13.504 -11.742 50.609 1.00 74.56 660 LEU A N 1
ATOM 5296 C CA . LEU A 1 660 ? -12.292 -12.150 51.338 1.00 74.56 660 LEU A CA 1
ATOM 5297 C C . LEU A 1 660 ? -11.690 -13.488 50.889 1.00 74.56 660 LEU A C 1
ATOM 5299 O O . LEU A 1 660 ? -10.719 -13.951 51.488 1.00 74.56 660 LEU A O 1
ATOM 5303 N N . ALA A 1 661 ? -12.262 -14.146 49.878 1.00 79.88 661 ALA A N 1
ATOM 5304 C CA . ALA A 1 661 ? -11.733 -15.433 49.445 1.00 79.88 661 ALA A CA 1
ATOM 5305 C C . ALA A 1 661 ? -10.380 -15.262 48.737 1.00 79.88 661 ALA A C 1
ATOM 5307 O O . ALA A 1 661 ? -10.181 -14.335 47.946 1.00 79.88 661 ALA A O 1
ATOM 5308 N N . VAL A 1 662 ? -9.458 -16.188 48.997 1.00 83.44 662 VAL A N 1
ATOM 5309 C CA . VAL A 1 662 ? -8.145 -16.227 48.354 1.00 83.44 662 VAL A CA 1
ATOM 5310 C C . VAL A 1 662 ? -8.335 -16.490 46.862 1.00 83.44 662 VAL A C 1
ATOM 5312 O O . VAL A 1 662 ? -8.966 -17.468 46.462 1.00 83.44 662 VAL A O 1
ATOM 5315 N N . ARG A 1 663 ? -7.786 -15.606 46.027 1.00 83.94 663 ARG A N 1
ATOM 5316 C CA . ARG A 1 663 ? -7.792 -15.726 44.565 1.00 83.94 663 ARG A CA 1
ATOM 5317 C C . ARG A 1 663 ? -6.369 -15.566 44.022 1.00 83.94 663 ARG A C 1
ATOM 5319 O O . ARG A 1 663 ? -5.574 -14.860 44.649 1.00 83.94 663 ARG A O 1
ATOM 5326 N N . PRO A 1 664 ? -6.044 -16.177 42.866 1.00 85.44 664 PRO A N 1
ATOM 5327 C CA . PRO A 1 664 ? -4.772 -15.948 42.192 1.00 85.44 664 PRO A CA 1
ATOM 5328 C C . PRO A 1 664 ? -4.543 -14.452 41.973 1.00 85.44 664 PRO A C 1
ATOM 5330 O O . PRO A 1 664 ? -5.449 -13.744 41.523 1.00 85.44 664 PRO A O 1
ATOM 5333 N N . LYS A 1 665 ? -3.343 -13.973 42.309 1.00 84.75 665 LYS A N 1
ATOM 5334 C CA . LYS A 1 665 ? -2.932 -12.599 42.017 1.00 84.75 665 LYS A CA 1
ATOM 5335 C C . LYS A 1 665 ? -2.469 -12.512 40.565 1.00 84.75 665 LYS A C 1
ATOM 5337 O O . LYS A 1 665 ? -1.834 -13.435 40.060 1.00 84.75 665 LYS A O 1
ATOM 5342 N N . LEU A 1 666 ? -2.776 -11.395 39.914 1.00 85.12 666 LEU A N 1
ATOM 5343 C CA . LEU A 1 666 ? -2.162 -11.052 38.639 1.00 85.12 666 LEU A CA 1
ATOM 5344 C C . LEU A 1 666 ? -0.718 -10.642 38.919 1.00 85.12 666 LEU A C 1
ATOM 5346 O O . LEU A 1 666 ? -0.502 -9.723 39.704 1.00 85.12 666 LEU A O 1
ATOM 5350 N N . ILE A 1 667 ? 0.233 -11.317 38.286 1.00 82.75 667 ILE A N 1
ATOM 5351 C CA . ILE A 1 667 ? 1.643 -10.936 38.320 1.00 82.75 667 ILE A CA 1
ATOM 5352 C C . ILE A 1 667 ? 2.005 -10.444 36.925 1.00 82.75 667 ILE A C 1
ATOM 5354 O O . ILE A 1 667 ? 1.656 -11.093 35.936 1.00 82.75 667 ILE A O 1
ATOM 5358 N N . LYS A 1 668 ? 2.659 -9.286 36.846 1.00 81.06 668 LYS A N 1
ATOM 5359 C CA . LYS A 1 668 ? 3.169 -8.735 35.591 1.00 81.06 668 LYS A CA 1
ATOM 5360 C C . LYS A 1 668 ? 4.675 -8.953 35.527 1.00 81.06 668 LYS A C 1
ATOM 5362 O O . LYS A 1 668 ? 5.370 -8.734 36.513 1.00 81.06 668 LYS A O 1
ATOM 5367 N N . ASP A 1 669 ? 5.185 -9.340 34.364 1.00 72.25 669 ASP A N 1
ATOM 5368 C CA . ASP A 1 669 ? 6.607 -9.671 34.209 1.00 72.25 669 ASP A CA 1
ATOM 5369 C C . ASP A 1 669 ? 7.543 -8.467 34.465 1.00 72.25 669 ASP A C 1
ATOM 5371 O O . ASP A 1 669 ? 8.672 -8.657 34.906 1.00 72.25 669 ASP A O 1
ATOM 5375 N N . GLU A 1 670 ? 7.071 -7.225 34.291 1.00 62.69 670 GLU A N 1
ATOM 5376 C CA . GLU A 1 670 ? 7.828 -6.006 34.645 1.00 62.69 670 GLU A CA 1
ATOM 5377 C C . GLU A 1 670 ? 8.072 -5.855 36.160 1.00 62.69 670 GLU A C 1
ATOM 5379 O O . GLU A 1 670 ? 9.036 -5.211 36.571 1.00 62.69 670 GLU A O 1
ATOM 5384 N N . GLU A 1 671 ? 7.235 -6.468 37.002 1.00 52.16 671 GLU A N 1
ATOM 5385 C CA . GLU A 1 671 ? 7.430 -6.509 38.459 1.00 52.16 671 GLU A CA 1
ATOM 5386 C C . GLU A 1 671 ? 8.440 -7.609 38.844 1.00 52.16 671 GLU A C 1
ATOM 5388 O O . GLU A 1 671 ? 9.234 -7.427 39.762 1.00 52.16 671 GLU A O 1
ATOM 5393 N N . TYR A 1 672 ? 8.523 -8.696 38.065 1.00 50.03 672 TYR A N 1
ATOM 5394 C CA . TYR A 1 672 ? 9.457 -9.812 38.287 1.00 50.03 672 TYR A CA 1
ATOM 5395 C C . TYR A 1 672 ? 10.939 -9.456 38.065 1.00 50.03 672 TYR A C 1
ATOM 5397 O O . TYR A 1 672 ? 11.815 -10.130 38.611 1.00 50.03 672 TYR A O 1
ATOM 5405 N N . VAL A 1 673 ? 11.221 -8.430 37.251 1.00 49.66 673 VAL A N 1
ATOM 5406 C CA . VAL A 1 673 ? 12.584 -7.921 36.987 1.00 49.66 673 VAL A CA 1
ATOM 5407 C C . VAL A 1 673 ? 13.053 -6.949 38.074 1.00 49.66 673 VAL A C 1
ATOM 5409 O O . VAL A 1 673 ? 14.251 -6.764 38.233 1.00 49.66 673 VAL A O 1
ATOM 5412 N N . ASN A 1 674 ? 12.132 -6.332 38.818 1.00 44.34 674 ASN A N 1
ATOM 5413 C CA . ASN A 1 674 ? 12.477 -5.416 39.910 1.00 44.34 674 ASN A CA 1
ATOM 5414 C C . ASN A 1 674 ? 12.548 -6.117 41.278 1.00 44.34 674 ASN A C 1
ATOM 5416 O O . ASN A 1 674 ? 13.187 -5.592 42.188 1.00 44.34 674 ASN A O 1
ATOM 5420 N N . ASP A 1 675 ? 11.915 -7.287 41.415 1.00 43.09 675 ASP A N 1
ATOM 5421 C CA . ASP A 1 675 ? 11.921 -8.100 42.639 1.00 43.09 675 ASP A CA 1
ATOM 5422 C C . ASP A 1 675 ? 13.036 -9.179 42.676 1.00 43.09 675 ASP A C 1
ATOM 5424 O O . ASP A 1 675 ? 13.171 -9.876 43.685 1.00 43.09 675 ASP A O 1
ATOM 5428 N N . ASN A 1 676 ? 13.856 -9.303 41.621 1.00 37.75 676 ASN A N 1
ATOM 5429 C CA . ASN A 1 676 ? 15.102 -10.097 41.576 1.00 37.75 676 ASN A CA 1
ATOM 5430 C C . ASN A 1 676 ? 16.294 -9.201 41.236 1.00 37.75 676 ASN A C 1
ATOM 5432 O O . ASN A 1 676 ? 17.418 -9.537 41.677 1.00 37.75 676 ASN A O 1
#

Radius of gyration: 39.56 Å; Cα contacts (8 Å, |Δi|>4): 756; chains: 1; bounding box: 104×116×108 Å

Secondary structure (DSSP, 8-state):
---TTS-S-S-------TT---------TT-------SSSGGG-SSTTTTHHHHT---TTTT-SSPPPPEEEE-S-EEEE--TT-SSEEEEEE---SSS--EEEEEESSTTTSSSPPPEEEEESSPEEPPSS---HHHHHHHHHHHHHHHHHHHHHHHHTSSS--PPPP-----------------------------------------------------SSSTTSS-----PPPP-PPPP-------------------PPPPP---------------------SSSHHHHHHHHHHHHH--EEEEEEEEPTTS-GGGEEEEEEETT------TT---GGGHHHHS-EEEEEEEPTTS-EEEEEEEESEEEEEHHHHHHT-S-HHHHHHHGGG-EEEEEEEETTT-EEEEEETTEEEEEEEEPPTT-EEEEEEEE---SSEEEEEE----TT-EEHHHHH-HHHHHTT--S----TT--EEEEES-EEEEPPSS---EEEEEEETTTEEEEEE-S-----EEEETTTTEEEEGGGGGG-HHHHHHHHHHHHHHHHHHTTT-HHHHHHHTTTS-HHHHHHHHH-TT--HHHHHHHHHHHIIIIIHHHHHHHHHHTT-------HHHHHH--SS----GGGTTT-TT------GGG--S--PPP--HHHHTT--